Protein AF-A0AAV5BQ44-F1 (afdb_monomer_lite)

Sequence (411 aa):
MTARIFFSNYTYSFPVNPGRMFVRLYFHPSTYGDYVPANANFGVAASNLTLLENFNASRIALTKNVDFFFSEFSVNITSGRLEITFAPSTQQNGSYAFINGIEILPTPDLFTTPTPTIAISGNTNPFPVDPAWGFQTMYRLNDGGDDISPRYDADFYRSWRDDTPYVYGAGYGITFKKDNNVTIRYTPSVPKYIAPVDVYATARSMGPDARVNLKSNLTWNFLVDAGFYYPENSVAMLKAPHLEPNGMSVERKLKGAAPAVISGAVGGFVALIISCIAVFAIISHPRKSRQPPLILMRTILLGKGGIGNVFCGTIYTGIKAAIKRGNPVSQQGLQEFRTEIETLSLLRHHNLVSLIGYCKENNEMILVYDYMANGTLREHLYDTKKSPLPWRQRLDLHRCSTRAALSAHWC

Radius of gyration: 25.02 Å; chains: 1; bounding box: 66×70×53 Å

Structure (mmCIF, N/CA/C/O backbone):
data_AF-A0AAV5BQ44-F1
#
_entry.id   AF-A0AAV5BQ44-F1
#
loop_
_atom_site.group_PDB
_atom_site.id
_atom_site.type_symbol
_atom_site.label_atom_id
_atom_site.label_alt_id
_atom_site.label_comp_id
_atom_site.label_asym_id
_atom_site.label_entity_id
_atom_site.label_seq_id
_atom_site.pdbx_PDB_ins_code
_atom_site.Cartn_x
_atom_site.Cartn_y
_atom_site.Cartn_z
_atom_site.occupancy
_atom_site.B_iso_or_equiv
_atom_site.auth_seq_id
_atom_site.auth_comp_id
_atom_site.auth_asym_id
_atom_site.auth_atom_id
_atom_site.pdbx_PDB_model_num
ATOM 1 N N . MET A 1 1 ? -22.563 -7.628 1.682 1.00 73.56 1 MET A N 1
ATOM 2 C CA . MET A 1 1 ? -21.220 -7.474 2.288 1.00 73.56 1 MET A CA 1
ATOM 3 C C . MET A 1 1 ? -21.376 -7.035 3.732 1.00 73.56 1 MET A C 1
ATOM 5 O O . MET A 1 1 ? -22.331 -6.329 4.026 1.00 73.56 1 MET A O 1
ATOM 9 N N . THR A 1 2 ? -20.479 -7.454 4.621 1.00 93.50 2 THR A N 1
ATOM 10 C CA . THR A 1 2 ? -20.537 -7.152 6.061 1.00 93.50 2 THR A CA 1
ATOM 11 C C . THR A 1 2 ? -19.402 -6.215 6.464 1.00 93.50 2 THR A C 1
ATOM 13 O O . THR A 1 2 ? -18.300 -6.317 5.926 1.00 93.50 2 THR A O 1
ATOM 16 N N . ALA A 1 3 ? -19.652 -5.331 7.426 1.00 96.44 3 ALA A N 1
ATOM 17 C CA . ALA A 1 3 ? -18.644 -4.488 8.063 1.00 96.44 3 ALA A CA 1
ATOM 18 C C . ALA A 1 3 ? -18.895 -4.443 9.570 1.00 96.44 3 ALA A C 1
ATOM 20 O O . ALA A 1 3 ? -20.042 -4.542 10.011 1.00 96.44 3 ALA A O 1
ATOM 21 N N . ARG A 1 4 ? -17.834 -4.265 10.359 1.00 97.56 4 ARG A N 1
ATOM 22 C CA . ARG A 1 4 ? -17.962 -3.857 11.760 1.00 97.56 4 ARG A CA 1
ATOM 23 C C . ARG A 1 4 ? -17.734 -2.357 11.863 1.00 97.56 4 ARG A C 1
ATOM 25 O O . ARG A 1 4 ? -16.781 -1.856 11.276 1.00 97.56 4 ARG A O 1
ATOM 32 N N . ILE A 1 5 ? -18.601 -1.677 12.608 1.00 97.44 5 ILE A N 1
ATOM 33 C CA . ILE A 1 5 ? -18.589 -0.225 12.807 1.00 97.44 5 ILE A CA 1
ATOM 34 C C . ILE A 1 5 ? -18.254 0.081 14.269 1.00 97.44 5 ILE A C 1
ATOM 36 O O . ILE A 1 5 ? -18.711 -0.622 15.172 1.00 97.44 5 ILE A O 1
ATOM 40 N N . PHE A 1 6 ? -17.463 1.128 14.494 1.00 97.06 6 PHE A N 1
ATOM 41 C CA . PHE A 1 6 ? -17.027 1.585 15.810 1.00 97.06 6 PHE A CA 1
ATOM 42 C C . PHE A 1 6 ? -1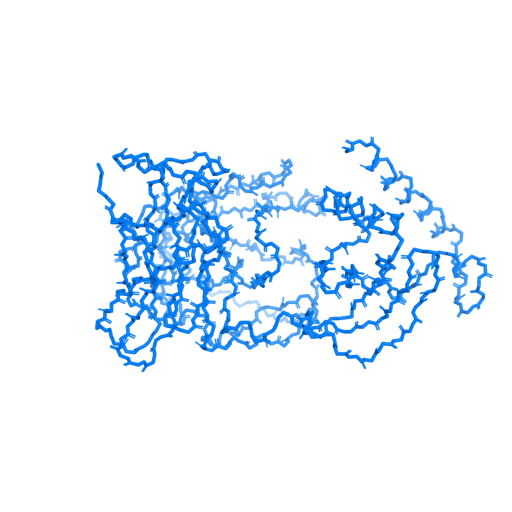7.301 3.082 15.970 1.00 97.06 6 PHE A C 1
ATOM 44 O O . PHE A 1 6 ? -16.870 3.888 15.145 1.00 97.06 6 PHE A O 1
ATOM 51 N N . PHE A 1 7 ? -17.979 3.448 17.058 1.00 95.69 7 PHE A N 1
ATOM 52 C CA . PHE A 1 7 ? -18.254 4.844 17.441 1.00 95.69 7 PHE A CA 1
ATOM 53 C C . PHE A 1 7 ? -17.295 5.366 18.516 1.00 95.69 7 PHE A C 1
ATOM 55 O O . PHE A 1 7 ? -17.282 6.550 18.834 1.00 95.69 7 PHE A O 1
ATOM 62 N N . SER A 1 8 ? -16.484 4.476 19.075 1.00 95.94 8 SER A N 1
ATOM 63 C CA . SER A 1 8 ? -15.436 4.762 20.045 1.00 95.94 8 SER A CA 1
ATOM 64 C C . SER A 1 8 ? -14.215 3.906 19.725 1.00 95.94 8 SER A C 1
ATOM 66 O O . SER A 1 8 ? -14.265 3.039 18.846 1.00 95.94 8 SER A O 1
ATOM 68 N N . ASN A 1 9 ? -13.106 4.161 20.418 1.00 96.81 9 ASN A N 1
ATOM 69 C CA . ASN A 1 9 ? -11.893 3.379 20.229 1.00 96.81 9 ASN A CA 1
ATOM 70 C C . ASN A 1 9 ? -12.167 1.897 20.492 1.00 96.81 9 ASN A C 1
ATOM 72 O O . ASN A 1 9 ? -12.693 1.530 21.544 1.00 96.81 9 ASN A O 1
ATOM 76 N N . TYR A 1 10 ? -11.772 1.053 19.546 1.00 98.06 10 TYR A N 1
ATOM 77 C CA . TYR A 1 10 ? -11.904 -0.390 19.664 1.00 98.06 10 TYR A CA 1
ATOM 78 C C . TYR A 1 10 ? -10.599 -1.072 19.289 1.00 98.06 10 TYR A C 1
ATOM 80 O O . TYR A 1 10 ? -10.029 -0.794 18.233 1.00 98.06 10 TYR A O 1
ATOM 88 N N . THR A 1 11 ? -10.155 -1.994 20.137 1.00 98.06 11 THR A N 1
ATOM 89 C CA . THR A 1 11 ? -8.903 -2.723 19.950 1.00 98.06 11 THR A CA 1
ATOM 90 C C . THR A 1 11 ? -9.187 -4.200 19.738 1.00 98.06 11 THR A C 1
ATOM 92 O O . THR A 1 11 ? -9.744 -4.875 20.603 1.00 98.06 11 THR A O 1
ATOM 95 N N . TYR A 1 12 ? -8.767 -4.718 18.588 1.00 98.06 12 TYR A N 1
ATOM 96 C CA . TYR A 1 12 ? -8.609 -6.151 18.396 1.00 98.06 12 TYR A CA 1
ATOM 97 C C . TYR A 1 12 ? -7.285 -6.608 18.991 1.00 98.06 12 TYR A C 1
ATOM 99 O O . TYR A 1 12 ? -6.278 -5.917 18.855 1.00 98.06 12 TYR A O 1
ATOM 107 N N . SER A 1 13 ? -7.271 -7.792 19.597 1.00 96.88 13 SER A N 1
ATOM 108 C CA . SER A 1 13 ? -6.060 -8.393 20.149 1.00 96.88 13 SER A CA 1
ATOM 109 C C . SER A 1 13 ? -5.916 -9.821 19.641 1.00 96.88 13 SER A C 1
ATOM 111 O O . SER A 1 13 ? -6.762 -10.669 19.924 1.00 96.88 13 SER A O 1
ATOM 113 N N . PHE A 1 14 ? -4.842 -10.078 18.900 1.00 97.00 14 PHE A N 1
ATOM 114 C CA . PHE A 1 14 ? -4.562 -11.366 18.275 1.00 97.00 14 PHE A CA 1
ATOM 115 C C . PHE A 1 14 ? -3.338 -12.014 18.931 1.00 97.00 14 PHE A C 1
ATOM 117 O O . PHE A 1 14 ? -2.288 -11.368 19.007 1.00 97.00 14 PHE A O 1
ATOM 124 N N . PRO A 1 15 ? -3.431 -13.270 19.404 1.00 96.56 15 PRO A N 1
ATOM 125 C CA . PRO A 1 15 ? -2.254 -14.013 19.834 1.00 96.56 15 PRO A CA 1
ATOM 126 C C . PRO A 1 15 ? -1.395 -14.343 18.608 1.00 96.56 15 PRO A C 1
ATOM 128 O O . PRO A 1 15 ? -1.887 -14.929 17.645 1.00 96.56 15 PRO A O 1
ATOM 131 N N . VAL A 1 16 ? -0.123 -13.947 18.629 1.00 95.19 16 VAL A N 1
ATOM 132 C CA . VAL A 1 16 ? 0.813 -14.143 17.511 1.00 95.19 16 VAL A CA 1
ATOM 133 C C . VAL A 1 16 ? 2.197 -14.479 18.045 1.00 95.19 16 VAL A C 1
ATOM 135 O O . VAL A 1 16 ? 2.582 -14.036 19.123 1.00 95.19 16 VAL A O 1
ATOM 138 N N . ASN A 1 17 ? 2.985 -15.225 17.278 1.00 94.31 17 ASN A N 1
ATOM 139 C CA . ASN A 1 17 ? 4.395 -15.384 17.618 1.00 94.31 17 ASN A CA 1
ATOM 140 C C . ASN A 1 17 ? 5.142 -14.065 17.358 1.00 94.31 17 ASN A C 1
ATOM 142 O O . ASN A 1 17 ? 4.820 -13.376 16.384 1.00 94.31 17 ASN A O 1
ATOM 146 N N . PRO A 1 18 ? 6.136 -13.708 18.193 1.00 93.50 18 PRO A N 1
ATOM 147 C CA . PRO A 1 18 ? 7.016 -12.588 17.901 1.00 93.50 18 PRO A CA 1
ATOM 148 C C . PRO A 1 18 ? 7.683 -12.740 16.531 1.00 93.50 18 PRO A C 1
ATOM 150 O O . PRO A 1 18 ? 8.074 -13.840 16.138 1.00 93.50 18 PRO A O 1
ATOM 153 N N . GLY A 1 19 ? 7.826 -11.628 15.819 1.00 91.75 19 GLY A N 1
ATOM 154 C CA . GLY A 1 19 ? 8.395 -11.588 14.480 1.00 91.75 19 GLY A CA 1
ATOM 155 C C . GLY A 1 19 ? 7.675 -10.613 13.558 1.00 91.75 19 GLY A C 1
ATOM 156 O O . GLY A 1 19 ? 6.741 -9.904 13.950 1.00 91.75 19 GLY A O 1
ATOM 157 N N . ARG A 1 20 ? 8.133 -10.586 12.306 1.00 90.62 20 ARG A N 1
ATOM 158 C CA . ARG A 1 20 ? 7.542 -9.762 11.259 1.00 90.62 20 ARG A CA 1
ATOM 159 C C . ARG A 1 20 ? 6.287 -10.430 10.701 1.00 90.62 20 ARG A C 1
ATOM 161 O O . ARG A 1 20 ? 6.189 -11.652 10.614 1.00 90.62 20 ARG A O 1
ATOM 168 N N . MET A 1 21 ? 5.301 -9.615 10.354 1.00 92.75 21 MET A N 1
ATOM 169 C CA . MET A 1 21 ? 4.052 -10.082 9.763 1.00 92.75 21 MET A CA 1
ATOM 170 C C . MET A 1 21 ? 3.465 -9.047 8.818 1.00 92.75 21 MET A C 1
ATOM 172 O O . MET A 1 21 ? 3.666 -7.842 8.995 1.00 92.75 21 MET A O 1
ATOM 176 N N . PHE A 1 22 ? 2.721 -9.524 7.826 1.00 94.12 22 PHE A N 1
ATOM 177 C CA . PHE A 1 22 ? 1.798 -8.698 7.072 1.00 94.12 22 PHE A CA 1
ATOM 178 C C . PHE A 1 22 ? 0.483 -8.537 7.830 1.00 94.12 22 PHE A C 1
ATOM 180 O O . PHE A 1 22 ? -0.075 -9.498 8.356 1.00 94.12 22 PHE A O 1
ATOM 187 N N . VAL A 1 23 ? -0.016 -7.307 7.844 1.00 96.75 23 VAL A N 1
ATOM 188 C CA . VAL A 1 23 ? -1.343 -6.919 8.310 1.00 96.75 23 VAL A CA 1
ATOM 189 C C . VAL A 1 23 ? -2.059 -6.286 7.128 1.00 96.75 23 VAL A C 1
ATOM 191 O O . VAL A 1 23 ? -1.623 -5.250 6.625 1.00 96.75 23 VAL A O 1
ATOM 194 N N . ARG A 1 24 ? -3.150 -6.904 6.670 1.00 97.44 24 ARG A N 1
ATOM 195 C CA . ARG A 1 24 ? -3.999 -6.359 5.604 1.00 97.44 24 ARG A CA 1
ATOM 196 C C . ARG A 1 24 ? -5.338 -5.934 6.172 1.00 97.44 24 ARG A C 1
ATOM 198 O O . ARG A 1 24 ? -6.022 -6.715 6.834 1.00 97.44 24 ARG A O 1
ATOM 205 N N . LEU A 1 25 ? -5.704 -4.690 5.899 1.00 97.88 25 LEU A N 1
ATOM 206 C CA . LEU A 1 25 ? -6.969 -4.097 6.315 1.00 97.88 25 LEU A CA 1
ATOM 207 C C . LEU A 1 25 ? -7.852 -3.920 5.082 1.00 97.88 25 LEU A C 1
ATOM 209 O O . LEU A 1 25 ? -7.469 -3.193 4.168 1.00 97.88 25 LEU A O 1
ATOM 213 N N . TYR A 1 26 ? -9.004 -4.591 5.051 1.00 97.19 26 TYR A N 1
ATOM 214 C CA . TYR A 1 26 ? -9.926 -4.593 3.913 1.00 97.19 26 TYR A CA 1
ATOM 215 C C . TYR A 1 26 ? -11.037 -3.568 4.114 1.00 97.19 26 TYR A C 1
ATOM 217 O O . TYR A 1 26 ? -11.735 -3.590 5.134 1.00 97.19 26 TYR A O 1
ATOM 225 N N . PHE A 1 27 ? -11.238 -2.723 3.104 1.00 97.25 27 PHE A N 1
ATOM 226 C CA . PHE A 1 27 ? -12.224 -1.652 3.107 1.00 97.25 27 PHE A CA 1
ATOM 227 C C . PHE A 1 27 ? -13.090 -1.711 1.848 1.00 97.25 27 PHE A C 1
ATOM 229 O O . PHE A 1 27 ? -12.594 -1.656 0.725 1.00 97.25 27 PHE A O 1
ATOM 236 N N . HIS A 1 28 ? -14.399 -1.757 2.052 1.00 97.06 28 HIS A N 1
ATOM 237 C CA . HIS A 1 28 ? -15.419 -1.550 1.033 1.00 97.06 28 HIS A CA 1
ATOM 238 C C . HIS A 1 28 ? -16.271 -0.353 1.487 1.00 97.06 28 HIS A C 1
ATOM 240 O O . HIS A 1 28 ? -17.162 -0.517 2.324 1.00 97.06 28 HIS A O 1
ATOM 246 N N . PRO A 1 29 ? -15.954 0.881 1.067 1.00 94.94 29 PRO A N 1
ATOM 247 C CA . PRO A 1 29 ? -16.689 2.070 1.485 1.00 94.94 29 PRO A CA 1
ATOM 248 C C . PRO A 1 29 ? -18.060 2.138 0.803 1.00 94.94 29 PRO A C 1
ATOM 250 O O . PRO A 1 29 ? -18.230 2.756 -0.239 1.00 94.94 29 PRO A O 1
ATOM 253 N N . SER A 1 30 ? -19.053 1.522 1.433 1.00 95.00 30 SER A N 1
ATOM 254 C CA . SER A 1 30 ? -20.460 1.576 1.039 1.00 95.00 30 SER A CA 1
ATOM 255 C C . SER A 1 30 ? -21.289 2.145 2.183 1.00 95.00 30 SER A C 1
ATOM 257 O O . SER A 1 30 ? -20.820 2.243 3.318 1.00 95.00 30 SER A O 1
ATOM 259 N N . THR A 1 31 ? -22.537 2.499 1.896 1.00 95.25 31 THR A N 1
ATOM 260 C CA . THR A 1 31 ? -23.524 2.759 2.941 1.00 95.25 31 THR A CA 1
ATOM 261 C C . THR A 1 31 ? -23.819 1.460 3.690 1.00 95.25 31 THR A C 1
ATOM 263 O O . THR A 1 31 ? -24.131 0.438 3.072 1.00 95.25 31 THR A O 1
ATOM 266 N N . TYR A 1 32 ? -23.700 1.499 5.015 1.00 94.31 32 TYR A N 1
ATOM 267 C CA . TYR A 1 32 ? -24.015 0.385 5.909 1.00 94.31 32 TYR A CA 1
ATOM 268 C C . TYR A 1 32 ? -25.163 0.808 6.827 1.00 94.31 32 TYR A C 1
ATOM 270 O O . TYR A 1 32 ? -24.928 1.493 7.815 1.00 94.31 32 TYR A O 1
ATOM 278 N N . GLY A 1 33 ? -26.407 0.444 6.502 1.00 91.75 33 GLY A N 1
ATOM 279 C CA . GLY A 1 33 ? -27.579 0.975 7.215 1.00 91.75 33 GLY A CA 1
ATOM 280 C C . GLY A 1 33 ? -27.673 2.495 7.046 1.00 91.75 33 GLY A 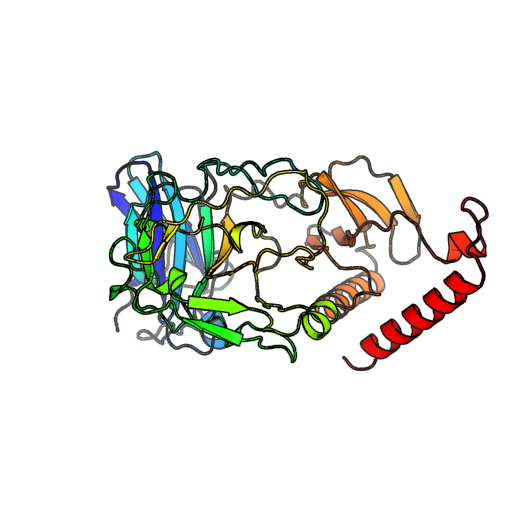C 1
ATOM 281 O O . GLY A 1 33 ? -27.657 2.977 5.918 1.00 91.75 33 GLY A O 1
ATOM 282 N N . ASP A 1 34 ? -27.687 3.238 8.152 1.00 92.31 34 ASP A N 1
ATOM 283 C CA . ASP A 1 34 ? -27.734 4.711 8.150 1.00 92.31 34 ASP A CA 1
ATOM 284 C C . ASP A 1 34 ? -26.340 5.372 8.085 1.00 92.31 34 ASP A C 1
ATOM 286 O O . ASP A 1 34 ? -26.209 6.597 8.115 1.00 92.31 34 ASP A O 1
ATOM 290 N N . TYR A 1 35 ? -25.268 4.575 8.005 1.00 93.81 35 TYR A N 1
ATOM 291 C CA . TYR A 1 35 ? -23.891 5.067 8.067 1.00 93.81 35 TYR A CA 1
ATOM 292 C C . TYR A 1 35 ? -23.315 5.297 6.667 1.00 93.81 35 TYR A C 1
ATOM 294 O O . TYR A 1 35 ? -22.973 4.354 5.946 1.00 93.81 35 TYR A O 1
ATOM 302 N N . VAL A 1 36 ? -23.207 6.575 6.296 1.00 94.00 36 VAL A N 1
ATOM 303 C CA . VAL A 1 36 ? -22.674 7.037 5.006 1.00 94.00 36 VAL A CA 1
ATOM 304 C C . VAL A 1 36 ? -21.138 7.067 5.043 1.00 94.00 36 VAL A C 1
ATOM 306 O O . VAL A 1 36 ? -20.566 7.688 5.944 1.00 94.00 36 VAL A O 1
ATOM 309 N N . PRO A 1 37 ? -20.440 6.498 4.041 1.00 92.88 37 PRO A N 1
ATOM 310 C CA . PRO A 1 37 ? -18.986 6.311 4.084 1.00 92.88 37 PRO A CA 1
ATOM 311 C C . PRO A 1 37 ? -18.178 7.620 4.083 1.00 92.88 37 PRO A C 1
ATOM 313 O O . PRO A 1 37 ? -17.027 7.632 4.514 1.00 92.88 37 PRO A O 1
ATOM 316 N N . ALA A 1 38 ? -18.774 8.737 3.655 1.00 90.88 38 ALA A N 1
ATOM 317 C CA . ALA A 1 38 ? -18.174 10.067 3.760 1.00 90.88 38 ALA A CA 1
ATOM 318 C C . ALA A 1 38 ? -17.879 10.492 5.213 1.00 90.88 38 ALA A C 1
ATOM 320 O O . ALA A 1 38 ? -16.923 11.232 5.426 1.00 90.88 38 ALA A O 1
ATOM 321 N N . ASN A 1 39 ? -18.627 9.981 6.197 1.00 93.75 39 ASN A N 1
ATOM 322 C CA . ASN A 1 39 ? -18.443 10.305 7.618 1.00 93.75 39 ASN A CA 1
ATOM 323 C C . ASN A 1 39 ? -17.477 9.336 8.328 1.00 93.75 39 ASN A C 1
ATOM 325 O O . ASN A 1 39 ? -17.252 9.437 9.534 1.00 93.75 39 ASN A O 1
ATOM 329 N N . ALA A 1 40 ? -16.902 8.376 7.602 1.00 95.56 40 ALA A N 1
ATOM 330 C CA . ALA A 1 40 ? -15.996 7.383 8.159 1.00 95.56 40 ALA A CA 1
ATOM 331 C C . ALA A 1 40 ? -14.550 7.906 8.243 1.00 95.56 40 ALA A C 1
ATOM 333 O O . ALA A 1 40 ? -13.665 7.400 7.547 1.00 95.56 40 ALA A O 1
ATOM 334 N N . ASN A 1 41 ? -14.303 8.923 9.077 1.00 94.81 41 ASN A N 1
ATOM 335 C CA . ASN A 1 41 ? -12.956 9.431 9.348 1.00 94.81 41 ASN A CA 1
ATOM 336 C C . ASN A 1 41 ? -12.376 8.785 10.613 1.00 94.81 41 ASN A C 1
ATOM 338 O O . ASN A 1 41 ? -12.929 8.917 11.707 1.00 94.81 41 ASN A O 1
ATOM 342 N N . PHE A 1 42 ? -11.236 8.106 10.498 1.00 95.75 42 PHE A N 1
ATOM 343 C CA . PHE A 1 42 ? -10.631 7.405 11.633 1.00 95.75 42 PHE A CA 1
ATOM 344 C C . PHE A 1 42 ? -9.127 7.185 11.475 1.00 95.75 42 PHE A C 1
ATOM 346 O O . PHE A 1 42 ? -8.564 7.320 10.393 1.00 95.75 42 PHE A O 1
ATOM 353 N N . GLY A 1 43 ? -8.458 6.872 12.579 1.00 94.69 43 GLY A N 1
ATOM 354 C CA . GLY A 1 43 ? -7.096 6.353 12.596 1.00 94.69 43 GLY A CA 1
ATOM 355 C C . GLY A 1 43 ? -7.071 4.852 12.867 1.00 94.69 43 GLY A C 1
ATOM 356 O O . GLY A 1 43 ? -8.006 4.297 13.450 1.00 94.69 43 GLY A O 1
ATOM 357 N N . VAL A 1 44 ? -5.978 4.205 12.466 1.00 96.69 44 VAL A N 1
ATOM 358 C CA . VAL A 1 44 ? -5.672 2.817 12.818 1.00 96.69 44 VAL A CA 1
ATOM 359 C C . VAL A 1 44 ? -4.242 2.740 13.324 1.00 96.69 44 VAL A C 1
ATOM 361 O O . VAL A 1 44 ? -3.322 3.225 12.667 1.00 96.69 44 VAL A O 1
ATOM 364 N N . ALA A 1 45 ? -4.050 2.111 14.475 1.00 95.25 45 ALA A N 1
ATOM 365 C CA . ALA A 1 45 ? -2.737 1.833 15.036 1.00 95.25 45 ALA A CA 1
ATOM 366 C C . ALA A 1 45 ? -2.550 0.327 15.227 1.00 95.25 45 ALA A C 1
ATOM 368 O O . ALA A 1 45 ? -3.489 -0.361 15.619 1.00 95.25 45 ALA A O 1
ATOM 369 N N . ALA A 1 46 ? -1.342 -0.168 14.971 1.00 93.88 46 ALA A N 1
ATOM 370 C CA . ALA A 1 46 ? -0.916 -1.519 15.308 1.00 93.88 46 ALA A CA 1
ATOM 371 C C . ALA A 1 46 ? 0.187 -1.439 16.366 1.00 93.88 46 ALA A C 1
ATOM 373 O O . ALA A 1 46 ? 1.288 -0.958 16.093 1.00 93.88 46 ALA A O 1
ATOM 374 N N . SER A 1 47 ? -0.126 -1.884 17.580 1.00 86.12 47 SER A N 1
ATOM 375 C CA . SER A 1 47 ? 0.717 -1.746 18.766 1.00 86.12 47 SER A CA 1
ATOM 376 C C . SER A 1 47 ? 1.139 -0.283 18.991 1.00 86.12 47 SER A C 1
ATOM 378 O O . SER A 1 47 ? 0.352 0.527 19.469 1.00 86.12 47 SER A O 1
ATOM 380 N N . ASN A 1 48 ? 2.367 0.077 18.628 1.00 84.88 48 ASN A N 1
ATOM 381 C CA . ASN A 1 48 ? 2.970 1.402 18.799 1.00 84.88 48 ASN A CA 1
ATOM 382 C C . ASN A 1 48 ? 3.148 2.168 17.473 1.00 84.88 48 ASN A C 1
ATOM 384 O O . ASN A 1 48 ? 3.662 3.288 17.475 1.00 84.88 48 ASN A O 1
ATOM 388 N N . LEU A 1 49 ? 2.722 1.588 16.349 1.00 89.75 49 LEU A N 1
ATOM 389 C CA . LEU A 1 49 ? 2.802 2.191 15.024 1.00 89.75 49 LEU A CA 1
ATOM 390 C C . LEU A 1 49 ? 1.433 2.717 14.595 1.00 89.75 49 LEU A C 1
ATOM 392 O O . LEU A 1 49 ? 0.458 1.969 14.533 1.00 89.75 49 LEU A O 1
ATOM 396 N N . THR A 1 50 ? 1.365 3.997 14.237 1.00 90.56 50 THR A N 1
ATOM 397 C CA . THR A 1 50 ? 0.192 4.561 13.559 1.00 90.56 50 THR A CA 1
ATOM 398 C C . THR A 1 50 ? 0.227 4.132 12.095 1.00 90.56 50 THR A C 1
ATOM 400 O O . THR A 1 50 ? 1.084 4.589 11.345 1.00 90.56 50 THR A O 1
ATOM 403 N N . LEU A 1 51 ? -0.689 3.252 11.693 1.00 90.75 51 LEU A N 1
ATOM 404 C CA . LEU A 1 51 ? -0.788 2.754 10.318 1.00 90.75 51 LEU A CA 1
ATOM 405 C C . LEU A 1 51 ? -1.565 3.718 9.420 1.00 90.75 51 LEU A C 1
ATOM 407 O O . LEU A 1 51 ? -1.185 3.952 8.280 1.00 90.75 51 LEU A O 1
ATOM 411 N N . LEU A 1 52 ? -2.663 4.266 9.943 1.00 89.69 52 LEU A N 1
ATOM 412 C CA . LEU A 1 52 ? -3.555 5.185 9.243 1.00 89.69 52 LEU A CA 1
ATOM 413 C C . LEU A 1 52 ? -3.911 6.346 10.176 1.00 89.69 52 LEU A C 1
ATOM 415 O O . LEU A 1 52 ? -4.186 6.135 11.357 1.00 89.69 52 LEU A O 1
ATOM 419 N N . GLU A 1 53 ? -3.947 7.568 9.653 1.00 86.38 53 GLU A N 1
ATOM 420 C CA . GLU A 1 53 ? -4.289 8.777 10.411 1.00 86.38 53 GLU A CA 1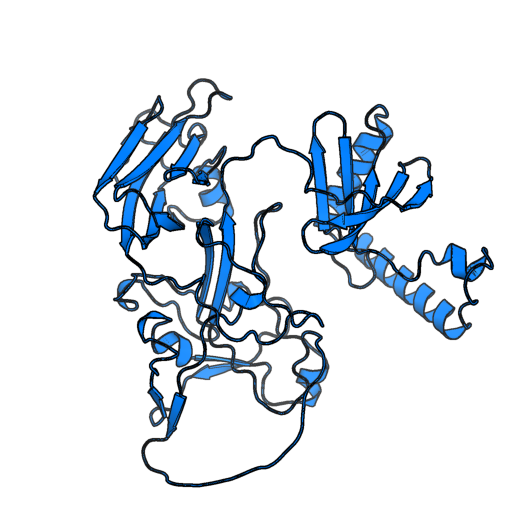
ATOM 421 C C . GLU A 1 53 ? -5.239 9.651 9.593 1.00 86.38 53 GLU A C 1
ATOM 423 O O . GLU A 1 53 ? -4.968 9.930 8.427 1.00 86.38 53 GLU A O 1
ATOM 428 N N . ASN A 1 54 ? -6.348 10.084 10.205 1.00 84.50 54 ASN A N 1
ATOM 429 C CA . ASN A 1 54 ? -7.407 10.851 9.535 1.00 84.50 54 ASN A CA 1
ATOM 430 C C . ASN A 1 54 ? -7.825 10.236 8.180 1.00 84.50 54 ASN A C 1
ATOM 432 O O . ASN A 1 54 ? -8.022 10.927 7.178 1.00 84.50 54 ASN A O 1
ATOM 436 N N . PHE A 1 55 ? -7.900 8.909 8.155 1.00 89.88 55 PHE A N 1
ATOM 437 C CA . PHE A 1 55 ? -8.173 8.110 6.977 1.00 89.88 55 PHE A CA 1
ATOM 438 C C . PHE A 1 55 ? -9.667 8.105 6.672 1.00 89.88 55 PHE A C 1
ATOM 440 O O . PHE A 1 55 ? -10.491 7.989 7.576 1.00 89.88 55 PHE A O 1
ATOM 447 N N . ASN A 1 56 ? -9.995 8.193 5.383 1.00 90.94 56 ASN A N 1
ATOM 448 C CA . ASN A 1 56 ? -11.344 8.011 4.872 1.00 90.94 56 ASN A CA 1
ATOM 449 C C . ASN A 1 56 ? -11.286 7.111 3.633 1.00 90.94 56 ASN A C 1
ATOM 451 O O . ASN A 1 56 ? -10.764 7.502 2.583 1.00 90.94 56 ASN A O 1
ATOM 455 N N . ALA A 1 57 ? -11.835 5.903 3.765 1.00 92.00 57 ALA A N 1
ATOM 456 C CA . ALA A 1 57 ? -11.795 4.892 2.715 1.00 92.00 57 ALA A CA 1
ATOM 457 C C . ALA A 1 57 ? -12.518 5.330 1.431 1.00 92.00 57 ALA A C 1
ATOM 459 O O . ALA A 1 57 ? -12.036 5.025 0.343 1.00 92.00 57 ALA A O 1
ATOM 460 N N . SER A 1 58 ? -13.631 6.073 1.530 1.00 90.06 58 SER A N 1
ATOM 461 C CA . SER A 1 58 ? -14.400 6.508 0.352 1.00 90.06 58 SER A CA 1
ATOM 462 C C . SER A 1 58 ? -13.586 7.405 -0.575 1.00 90.06 58 SER A C 1
ATOM 464 O O . SER A 1 58 ? -13.600 7.221 -1.788 1.00 90.06 58 SER A O 1
ATOM 466 N N . ARG A 1 59 ? -12.791 8.320 -0.009 1.00 88.06 59 ARG A N 1
ATOM 467 C CA . ARG A 1 59 ? -11.941 9.227 -0.791 1.00 88.06 59 ARG A CA 1
ATOM 468 C C . ARG A 1 59 ? -10.856 8.467 -1.546 1.00 88.06 59 ARG A C 1
ATOM 470 O O . ARG A 1 59 ? -10.567 8.793 -2.689 1.00 88.06 59 ARG A O 1
ATOM 477 N N . ILE A 1 60 ? -10.279 7.445 -0.921 1.00 82.94 60 ILE A N 1
ATOM 478 C CA . ILE A 1 60 ? -9.234 6.618 -1.534 1.00 82.94 60 ILE A CA 1
ATOM 479 C C . ILE A 1 60 ? -9.817 5.722 -2.628 1.00 82.94 60 ILE A C 1
ATOM 481 O O . ILE A 1 60 ? -9.225 5.630 -3.700 1.00 82.94 60 ILE A O 1
ATOM 485 N N . ALA A 1 61 ? -10.974 5.105 -2.381 1.00 82.25 61 ALA A N 1
ATOM 486 C CA . ALA A 1 61 ? -11.705 4.319 -3.373 1.00 82.25 61 ALA A CA 1
ATOM 487 C C . ALA A 1 61 ? -12.045 5.153 -4.620 1.00 82.25 61 ALA A C 1
ATOM 489 O O . ALA A 1 61 ? -11.765 4.717 -5.734 1.00 82.25 61 ALA A O 1
ATOM 490 N N . LEU A 1 62 ? -12.527 6.389 -4.431 1.00 80.62 62 LEU A N 1
ATOM 491 C CA . LEU A 1 62 ? -12.786 7.340 -5.518 1.00 80.62 62 LEU A CA 1
ATOM 492 C C . LEU A 1 62 ? -11.512 7.686 -6.301 1.00 80.62 62 LEU A C 1
ATOM 494 O O . LEU A 1 62 ? -11.511 7.598 -7.524 1.00 80.62 62 LEU A O 1
ATOM 498 N N . THR A 1 63 ? -10.411 8.021 -5.619 1.00 75.94 63 THR A N 1
ATOM 499 C CA . THR A 1 63 ? -9.134 8.340 -6.286 1.00 75.94 63 THR A CA 1
ATOM 500 C C . THR A 1 63 ? -8.566 7.151 -7.062 1.00 75.94 63 THR A C 1
ATOM 502 O O . THR A 1 63 ? -7.952 7.332 -8.110 1.00 75.94 63 THR A O 1
ATOM 505 N N . LYS A 1 64 ? -8.750 5.928 -6.555 1.00 75.38 64 LYS A N 1
ATOM 506 C CA . LYS A 1 64 ? -8.296 4.693 -7.209 1.00 75.38 64 LYS A CA 1
ATOM 507 C C . LYS A 1 64 ? -9.279 4.165 -8.259 1.00 75.38 64 LYS A C 1
ATOM 509 O O . LYS A 1 64 ? -8.905 3.256 -8.992 1.00 75.38 64 LYS A O 1
ATOM 514 N N . ASN A 1 65 ? -10.494 4.713 -8.325 1.00 81.88 65 ASN A N 1
ATOM 515 C CA . ASN A 1 65 ? -11.603 4.222 -9.140 1.00 81.88 65 ASN A CA 1
ATOM 516 C C . ASN A 1 65 ? -11.911 2.725 -8.901 1.00 81.88 65 ASN A C 1
ATOM 518 O O . ASN A 1 65 ? -11.935 1.926 -9.835 1.00 81.88 65 ASN A O 1
ATOM 522 N N . VAL A 1 66 ? -12.090 2.336 -7.631 1.00 83.12 66 VAL A N 1
ATOM 523 C CA . VAL A 1 66 ? -12.400 0.954 -7.210 1.00 83.12 66 VAL A CA 1
ATOM 524 C C . VAL A 1 66 ? -13.483 0.923 -6.132 1.00 83.12 66 VAL A C 1
ATOM 526 O O . VAL A 1 66 ? -13.542 1.824 -5.301 1.00 83.12 66 VAL A O 1
ATOM 529 N N . ASP A 1 67 ? -14.277 -0.150 -6.078 1.00 89.25 67 ASP A N 1
ATOM 530 C CA . ASP A 1 67 ? -15.341 -0.319 -5.068 1.00 89.25 67 ASP A CA 1
ATOM 531 C C . ASP A 1 67 ? -14.820 -0.828 -3.713 1.00 89.25 67 ASP A C 1
ATOM 533 O O . ASP A 1 67 ? -15.417 -0.602 -2.661 1.00 89.25 67 ASP A O 1
ATOM 537 N N . PHE A 1 68 ? -13.689 -1.534 -3.719 1.00 91.44 68 PHE A N 1
ATOM 538 C CA . PHE A 1 68 ? -13.000 -2.004 -2.521 1.00 91.44 68 PHE A CA 1
ATOM 539 C C . PHE A 1 68 ? -11.496 -2.040 -2.739 1.00 91.44 68 PHE A C 1
ATOM 541 O O . PHE A 1 68 ? -10.998 -2.145 -3.860 1.00 91.44 68 PHE A O 1
ATOM 548 N N . PHE A 1 69 ? -10.762 -1.993 -1.637 1.00 90.75 69 PHE A N 1
ATOM 549 C CA . PHE A 1 69 ? -9.320 -2.168 -1.627 1.00 90.75 69 PHE A CA 1
ATOM 550 C C . PHE A 1 69 ? -8.870 -2.706 -0.270 1.00 90.75 69 PHE A C 1
ATOM 552 O O . PHE A 1 69 ? -9.639 -2.766 0.692 1.00 90.75 69 PHE A O 1
ATOM 559 N N . PHE A 1 70 ? -7.599 -3.076 -0.186 1.00 93.75 70 PHE A N 1
ATOM 560 C CA . PHE A 1 70 ? -6.944 -3.315 1.088 1.00 93.75 70 PHE A CA 1
ATOM 561 C C . PHE A 1 70 ? -5.673 -2.480 1.194 1.00 93.75 70 PHE A C 1
ATOM 563 O O . PHE A 1 70 ? -5.046 -2.140 0.189 1.00 93.75 70 PHE A O 1
ATOM 570 N N . SER A 1 71 ? -5.301 -2.154 2.426 1.00 92.50 71 SER A N 1
ATOM 571 C CA . SER A 1 71 ? -3.992 -1.594 2.755 1.00 92.50 71 SER A CA 1
ATOM 572 C C . SER A 1 71 ? -3.152 -2.686 3.403 1.00 92.50 71 SER A C 1
ATOM 574 O O . SER A 1 71 ? -3.607 -3.316 4.355 1.00 92.50 71 SER A O 1
ATOM 576 N N . GLU A 1 72 ? -1.951 -2.924 2.878 1.00 94.00 72 GLU A N 1
ATOM 577 C CA . GLU A 1 72 ? -1.017 -3.929 3.386 1.00 94.00 72 GLU A CA 1
ATOM 578 C C . GLU A 1 72 ? 0.138 -3.254 4.119 1.00 94.00 72 GLU A C 1
ATOM 580 O O . GLU A 1 72 ? 0.807 -2.373 3.576 1.00 94.00 72 GLU A O 1
ATOM 585 N N . PHE A 1 73 ? 0.389 -3.717 5.338 1.00 93.38 73 PHE A N 1
ATOM 586 C CA . PHE A 1 73 ? 1.462 -3.242 6.193 1.00 93.38 73 PHE A CA 1
ATOM 587 C C . PHE A 1 73 ? 2.353 -4.406 6.606 1.00 93.38 73 PHE A C 1
ATOM 589 O O . PHE A 1 73 ? 1.849 -5.468 6.944 1.00 93.38 73 PHE A O 1
ATOM 596 N N . SER A 1 74 ? 3.665 -4.215 6.638 1.00 91.81 74 SER A N 1
ATOM 597 C CA . SER A 1 74 ? 4.589 -5.078 7.357 1.00 91.81 74 SER A CA 1
ATOM 598 C C . SER A 1 74 ? 4.909 -4.457 8.706 1.00 91.81 74 SER A C 1
ATOM 600 O O . SER A 1 74 ? 5.424 -3.343 8.762 1.00 91.81 74 SER A O 1
ATOM 602 N N . VAL A 1 75 ? 4.626 -5.175 9.787 1.00 92.75 75 VAL A N 1
ATOM 603 C CA . VAL A 1 75 ? 4.904 -4.741 11.161 1.00 92.75 75 VAL A CA 1
ATOM 604 C C . VAL A 1 75 ? 5.732 -5.797 11.877 1.00 92.75 75 VAL A C 1
ATOM 606 O O . VAL A 1 75 ? 5.633 -6.985 11.570 1.00 92.75 75 VAL A O 1
ATOM 609 N N . ASN A 1 76 ? 6.562 -5.365 12.819 1.00 91.56 76 ASN A N 1
ATOM 610 C CA . ASN A 1 76 ? 7.364 -6.252 13.651 1.00 91.56 76 ASN A CA 1
ATOM 611 C C . ASN A 1 76 ? 6.797 -6.283 15.075 1.00 91.56 76 ASN A C 1
ATOM 613 O O . ASN A 1 76 ? 6.648 -5.232 15.696 1.00 91.56 76 ASN A O 1
ATOM 617 N N . ILE A 1 77 ? 6.470 -7.474 15.581 1.00 92.62 77 ILE A N 1
ATOM 618 C CA . ILE A 1 77 ? 5.804 -7.664 16.877 1.00 92.62 77 ILE A CA 1
ATOM 619 C C . ILE A 1 77 ? 6.742 -8.358 17.859 1.00 92.62 77 ILE A C 1
ATOM 621 O O . ILE A 1 77 ? 7.295 -9.413 17.564 1.00 92.62 77 ILE A O 1
ATOM 625 N N . THR A 1 78 ? 6.890 -7.786 19.054 1.00 89.81 78 THR A N 1
ATOM 626 C CA . THR A 1 78 ? 7.790 -8.295 20.106 1.00 89.81 78 THR A CA 1
ATOM 627 C C . THR A 1 78 ? 7.053 -8.878 21.314 1.00 89.81 78 THR A C 1
ATOM 629 O O . THR A 1 78 ? 7.603 -9.717 22.017 1.00 89.81 78 THR A O 1
ATOM 632 N N . SER A 1 79 ? 5.804 -8.471 21.553 1.00 86.56 79 SER A N 1
ATOM 633 C CA . SER A 1 79 ? 5.033 -8.757 22.774 1.00 86.56 79 SER A CA 1
ATOM 634 C C . SER A 1 79 ? 4.257 -10.083 22.762 1.00 86.56 79 SER A C 1
ATOM 636 O O . SER A 1 79 ? 3.566 -10.391 23.730 1.00 86.56 79 SER A O 1
ATOM 638 N N . GLY A 1 80 ? 4.303 -10.851 21.667 1.00 90.94 80 GLY A N 1
ATOM 639 C CA . GLY A 1 80 ? 3.495 -12.070 21.493 1.00 90.94 80 GLY A CA 1
ATOM 640 C C . GLY A 1 80 ? 1.990 -11.816 21.280 1.00 90.94 80 GLY A C 1
ATOM 641 O O . GLY A 1 80 ? 1.187 -12.749 21.224 1.00 90.94 80 GLY A O 1
ATOM 642 N N . ARG A 1 81 ? 1.578 -10.547 21.168 1.00 94.44 81 ARG A N 1
ATOM 643 C CA . ARG A 1 81 ? 0.214 -10.148 20.804 1.00 94.44 81 ARG A CA 1
ATOM 644 C C . ARG A 1 81 ? 0.252 -8.966 19.849 1.00 94.44 81 ARG A C 1
ATOM 646 O O . ARG A 1 81 ? 0.940 -7.982 20.107 1.00 94.44 81 ARG A O 1
ATOM 653 N N . LEU A 1 82 ? -0.525 -9.054 18.776 1.00 95.81 82 LEU A N 1
ATOM 654 C CA . LEU A 1 82 ? -0.772 -7.940 17.871 1.00 95.81 82 LEU A CA 1
ATOM 655 C C . LEU A 1 82 ? -2.059 -7.241 18.301 1.00 95.81 82 LEU A C 1
ATOM 657 O O . LEU A 1 82 ? -3.130 -7.850 18.315 1.00 95.81 82 LEU A O 1
ATOM 661 N N . GLU A 1 83 ? -1.950 -5.959 18.632 1.00 96.31 83 GLU A N 1
ATOM 662 C CA . GLU A 1 83 ? -3.088 -5.121 19.002 1.00 96.31 83 GLU A CA 1
ATOM 663 C C . GLU A 1 83 ? -3.376 -4.130 17.884 1.00 96.31 83 GLU A C 1
ATOM 665 O O . GLU A 1 83 ? -2.504 -3.344 17.528 1.00 96.31 83 GLU A O 1
ATOM 670 N N . ILE A 1 84 ? -4.585 -4.160 17.324 1.00 97.75 84 ILE A N 1
ATOM 671 C CA . ILE A 1 84 ? -5.006 -3.241 16.263 1.00 97.75 84 ILE A CA 1
ATOM 672 C C . ILE A 1 84 ? -6.134 -2.373 16.799 1.00 97.75 84 ILE A C 1
ATOM 674 O O . ILE A 1 84 ? -7.234 -2.867 17.048 1.00 97.75 84 ILE A O 1
ATOM 678 N N . THR A 1 85 ? -5.861 -1.082 16.961 1.00 97.88 85 THR A N 1
ATOM 679 C CA . THR A 1 85 ? -6.803 -0.101 17.503 1.00 97.88 85 THR A CA 1
ATOM 680 C C . THR A 1 85 ? -7.371 0.761 16.387 1.00 97.88 85 THR A C 1
ATOM 682 O O . THR A 1 85 ? -6.624 1.446 15.691 1.00 97.88 85 THR A O 1
ATOM 685 N N . PHE A 1 86 ? -8.695 0.760 16.251 1.00 98.06 86 PHE A N 1
ATOM 686 C CA . PHE A 1 86 ? -9.454 1.668 15.396 1.00 98.06 86 PHE A CA 1
ATOM 687 C C . PHE A 1 86 ? -9.965 2.827 16.246 1.00 98.06 86 PHE A C 1
ATOM 689 O O . PHE A 1 86 ? -10.618 2.598 17.263 1.00 98.06 86 PHE A O 1
ATOM 696 N N . ALA A 1 87 ? -9.669 4.058 15.834 1.00 96.38 87 ALA A N 1
ATOM 697 C CA . ALA A 1 87 ? -9.999 5.265 16.584 1.00 96.38 87 ALA A CA 1
ATOM 698 C C . ALA A 1 87 ? -10.754 6.262 15.691 1.00 96.38 87 ALA A C 1
ATOM 700 O O . ALA A 1 87 ? -10.126 6.907 14.845 1.00 96.38 87 ALA A O 1
ATOM 701 N N . PRO A 1 88 ? -12.087 6.391 15.833 1.00 96.81 88 PRO A N 1
ATOM 702 C CA . PRO A 1 88 ? -12.858 7.419 15.139 1.00 96.81 88 PRO A CA 1
ATOM 703 C C . PRO A 1 88 ? -12.299 8.824 15.390 1.00 96.81 88 PRO A C 1
ATOM 705 O O . PRO A 1 88 ? -11.823 9.135 16.482 1.00 96.81 88 PRO A O 1
ATOM 708 N N . SER A 1 89 ? -12.344 9.680 14.371 1.00 93.88 89 SER A N 1
ATOM 709 C CA . SER A 1 89 ? -11.858 11.055 14.475 1.00 93.88 89 SER A CA 1
ATOM 710 C C . SER A 1 89 ? -12.702 11.868 15.454 1.00 93.88 89 SER A C 1
ATOM 712 O O . SER A 1 89 ? -13.926 11.874 15.381 1.00 93.88 89 SER A O 1
ATOM 714 N N . THR A 1 90 ? -12.042 12.630 16.322 1.00 90.38 90 THR A N 1
ATOM 715 C CA . THR A 1 90 ? -12.697 13.598 17.215 1.00 90.38 90 THR A CA 1
ATOM 716 C C . THR A 1 90 ? -12.891 14.969 16.564 1.00 90.38 90 THR A C 1
ATOM 718 O O . THR A 1 90 ? -13.488 15.856 17.166 1.00 90.38 90 THR A O 1
ATOM 721 N N . GLN A 1 91 ? -12.386 15.167 15.341 1.00 85.19 91 GLN A N 1
ATOM 722 C CA . GLN A 1 91 ? -12.446 16.457 14.642 1.00 85.19 91 GLN A CA 1
ATOM 723 C C . GLN A 1 91 ? -13.813 16.730 14.005 1.00 85.19 91 GLN A C 1
ATOM 725 O O . GLN A 1 91 ? -14.126 17.878 13.701 1.00 85.19 91 GLN A O 1
ATOM 730 N N . GLN A 1 92 ? -14.610 15.687 13.766 1.00 79.56 92 GLN A N 1
ATOM 731 C CA . GLN A 1 92 ? -15.916 15.782 13.119 1.00 79.56 92 GLN A CA 1
ATOM 732 C C . GLN A 1 92 ? -16.966 15.082 13.976 1.00 79.56 92 GLN A C 1
ATOM 734 O O . GLN A 1 92 ? -16.763 13.955 14.427 1.00 79.56 92 GLN A O 1
ATOM 739 N N . ASN A 1 93 ? -18.096 15.752 14.199 1.00 83.81 93 ASN A N 1
ATOM 740 C CA . ASN A 1 93 ? -19.196 15.158 14.947 1.00 83.81 93 ASN A CA 1
ATOM 741 C C . ASN A 1 93 ? -19.849 14.035 14.126 1.00 83.81 93 ASN A C 1
ATOM 743 O O . ASN A 1 93 ? -20.113 14.213 12.939 1.00 83.81 93 ASN A O 1
ATOM 747 N N . GLY A 1 94 ? -20.113 12.891 14.758 1.00 86.00 94 GLY A N 1
ATOM 748 C CA . GLY A 1 94 ? -20.676 11.715 14.084 1.00 86.00 94 GLY A CA 1
ATOM 749 C C . GLY A 1 94 ? -19.671 10.900 13.261 1.00 86.00 94 GLY A C 1
ATOM 750 O O . GLY A 1 94 ? -20.087 10.027 12.499 1.00 86.00 94 GLY A O 1
ATOM 751 N N . SER A 1 95 ? -18.367 11.161 13.408 1.00 94.44 95 SER A N 1
ATOM 752 C CA . SER A 1 95 ? -17.336 10.343 12.771 1.00 94.44 95 SER A CA 1
ATOM 753 C C . SER A 1 95 ? -17.329 8.926 13.339 1.00 94.44 95 SER A C 1
ATOM 755 O O . SER A 1 95 ? -17.466 8.727 14.546 1.00 94.44 95 SER A O 1
ATOM 757 N N . TYR A 1 96 ? -17.115 7.935 12.480 1.00 96.44 96 TYR A N 1
ATOM 758 C CA . TYR A 1 96 ? -17.026 6.533 12.884 1.00 96.44 96 TYR A CA 1
ATOM 759 C C . TYR A 1 96 ? -15.863 5.825 12.186 1.00 96.44 96 TYR A C 1
ATOM 761 O O . TYR A 1 96 ? -15.341 6.290 11.173 1.00 96.44 96 TYR A O 1
ATOM 769 N N . ALA A 1 97 ? -15.451 4.685 12.735 1.00 97.50 97 ALA A N 1
ATOM 770 C CA . ALA A 1 97 ? -14.498 3.783 12.102 1.00 97.50 97 ALA A CA 1
ATOM 771 C C . ALA A 1 97 ? -15.209 2.527 11.607 1.00 97.50 97 ALA A C 1
ATOM 773 O O . ALA A 1 97 ? -16.214 2.111 12.185 1.00 97.50 97 ALA A O 1
ATOM 774 N N . PHE A 1 98 ? -14.685 1.892 10.562 1.00 97.81 98 PHE A N 1
ATOM 775 C CA . PHE A 1 98 ? -15.186 0.592 10.132 1.00 97.81 98 PHE A CA 1
ATOM 776 C C . PHE A 1 98 ? -14.087 -0.283 9.540 1.00 97.81 98 PHE A C 1
ATOM 778 O O . PHE A 1 98 ? -13.039 0.204 9.114 1.00 97.81 98 PHE A O 1
ATOM 785 N N . ILE A 1 99 ? -14.352 -1.586 9.500 1.00 98.19 99 ILE A N 1
ATOM 786 C CA . ILE A 1 99 ? -13.496 -2.571 8.842 1.00 98.19 99 ILE A CA 1
ATOM 787 C C . ILE A 1 99 ? -14.342 -3.711 8.266 1.00 98.19 99 ILE A C 1
ATOM 789 O O . ILE A 1 99 ? -15.309 -4.152 8.894 1.00 98.19 99 ILE A O 1
ATOM 793 N N . ASN A 1 100 ? -13.989 -4.193 7.072 1.00 98.19 100 ASN A N 1
ATOM 794 C CA . ASN A 1 100 ? -14.657 -5.335 6.438 1.00 98.19 100 ASN A CA 1
ATOM 795 C C . ASN A 1 100 ? -13.943 -6.658 6.714 1.00 98.19 100 ASN A C 1
ATOM 797 O O . ASN A 1 100 ? -14.594 -7.687 6.872 1.00 98.19 100 ASN A O 1
ATOM 801 N N . GLY A 1 101 ? -12.616 -6.624 6.791 1.00 97.69 101 GLY A N 1
ATOM 802 C CA . GLY A 1 101 ? -11.787 -7.796 7.036 1.00 97.69 101 GLY A CA 1
ATOM 803 C C . GLY A 1 101 ? -10.402 -7.403 7.532 1.00 97.69 101 GLY A C 1
ATOM 804 O O . GLY A 1 101 ? -9.897 -6.327 7.209 1.00 97.69 101 GLY A O 1
ATOM 805 N N . ILE A 1 102 ? -9.806 -8.281 8.332 1.00 98.12 102 ILE A N 1
ATOM 806 C CA . ILE A 1 102 ? -8.433 -8.164 8.818 1.00 98.12 102 ILE A CA 1
ATOM 807 C C . ILE A 1 102 ? -7.750 -9.488 8.505 1.00 98.12 102 ILE A C 1
ATOM 809 O O . ILE A 1 102 ? -8.275 -10.545 8.849 1.00 98.12 102 ILE A O 1
ATOM 813 N N . GLU A 1 103 ? -6.587 -9.419 7.875 1.00 96.38 103 GLU A N 1
ATOM 814 C CA . GLU A 1 103 ? -5.757 -10.579 7.568 1.00 96.38 103 GLU A CA 1
ATOM 815 C C . GLU A 1 103 ? -4.378 -10.381 8.207 1.00 96.38 103 GLU A C 1
ATOM 817 O O . GLU A 1 103 ? -3.798 -9.296 8.109 1.00 96.38 103 GLU A O 1
ATOM 822 N N . ILE A 1 104 ? -3.876 -11.405 8.904 1.00 95.94 104 ILE A N 1
ATOM 823 C CA . ILE A 1 104 ? -2.599 -11.373 9.631 1.00 95.94 104 ILE A CA 1
ATOM 824 C C . ILE A 1 104 ? -1.782 -12.581 9.193 1.00 95.94 104 ILE A C 1
ATOM 826 O O . ILE A 1 104 ? -2.197 -13.718 9.414 1.00 95.94 104 ILE A O 1
ATOM 830 N N . LEU A 1 105 ? -0.635 -12.335 8.561 1.00 93.69 105 LEU A N 1
ATOM 831 C CA . LEU A 1 105 ? 0.234 -13.380 8.024 1.00 93.69 105 LEU A CA 1
ATOM 832 C C . LEU A 1 105 ? 1.646 -13.221 8.575 1.00 93.69 105 LEU A C 1
ATOM 834 O O . LEU A 1 105 ? 2.289 -12.219 8.269 1.00 93.69 105 LEU A O 1
ATOM 838 N N . PRO A 1 106 ? 2.170 -14.193 9.335 1.00 93.31 106 PRO A N 1
ATOM 839 C CA . PRO A 1 106 ? 3.583 -14.227 9.688 1.00 93.31 106 PRO A CA 1
ATOM 840 C C . PRO A 1 106 ? 4.466 -14.237 8.437 1.00 93.31 106 PRO A C 1
ATOM 842 O O . PRO A 1 106 ? 4.182 -14.954 7.477 1.00 93.31 106 PRO A O 1
ATOM 845 N N . THR A 1 107 ? 5.551 -13.468 8.456 1.00 88.81 107 THR A N 1
ATOM 846 C CA . THR A 1 107 ? 6.510 -13.408 7.352 1.00 88.81 107 THR A CA 1
ATOM 847 C C . THR A 1 107 ? 7.951 -13.466 7.854 1.00 88.81 107 THR A C 1
ATOM 849 O O . THR A 1 107 ? 8.256 -12.993 8.951 1.00 88.81 107 THR A O 1
ATOM 852 N N . PRO A 1 108 ? 8.883 -14.020 7.059 1.00 86.12 108 PRO A N 1
ATOM 853 C CA . PRO A 1 108 ? 10.306 -13.787 7.260 1.00 86.12 108 PRO A CA 1
ATOM 854 C C . PRO A 1 108 ? 10.608 -12.285 7.242 1.00 86.12 108 PRO A C 1
ATOM 856 O O . PRO A 1 108 ? 9.886 -11.504 6.615 1.00 86.12 108 PRO A O 1
ATOM 859 N N . ASP A 1 109 ? 11.695 -11.868 7.891 1.00 79.25 109 ASP A N 1
ATOM 860 C CA . ASP A 1 109 ? 12.116 -10.476 7.784 1.00 79.25 109 ASP A CA 1
ATOM 861 C C . ASP A 1 109 ? 12.698 -10.197 6.393 1.00 79.25 109 ASP A C 1
ATOM 863 O O . ASP A 1 109 ? 13.842 -10.534 6.103 1.00 79.25 109 ASP A O 1
ATOM 867 N N . LEU A 1 110 ? 11.873 -9.604 5.528 1.00 72.94 110 LEU A N 1
ATOM 868 C CA . LEU A 1 110 ? 12.239 -9.248 4.159 1.00 72.94 110 LEU A CA 1
ATOM 869 C C . 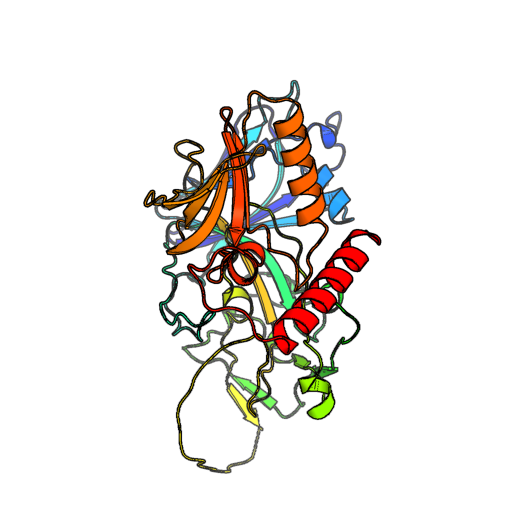LEU A 1 110 ? 13.008 -7.919 4.067 1.00 72.94 110 LEU A C 1
ATOM 871 O O . LEU A 1 110 ? 13.537 -7.621 3.002 1.00 72.94 110 LEU A O 1
ATOM 875 N N . PHE A 1 111 ? 13.037 -7.103 5.127 1.00 69.69 111 PHE A N 1
ATOM 876 C CA . PHE A 1 111 ? 13.436 -5.690 5.038 1.00 69.69 111 PHE A CA 1
ATOM 877 C C . PHE A 1 111 ? 14.708 -5.359 5.818 1.00 69.69 111 PHE A C 1
ATOM 879 O O . PHE A 1 111 ? 15.444 -4.459 5.423 1.00 69.69 111 PHE A O 1
ATOM 886 N N . THR A 1 112 ? 14.971 -6.054 6.928 1.00 63.88 112 THR A N 1
ATOM 887 C CA . THR A 1 112 ? 16.125 -5.755 7.798 1.00 63.88 112 THR A CA 1
ATOM 888 C C . THR A 1 112 ? 17.338 -6.630 7.512 1.00 63.88 112 THR A C 1
ATOM 890 O O . THR A 1 112 ? 18.437 -6.324 7.976 1.00 63.88 112 THR A O 1
ATOM 893 N N . THR A 1 113 ? 17.175 -7.714 6.745 1.00 56.22 113 THR A N 1
ATOM 894 C CA . THR A 1 113 ? 18.299 -8.578 6.382 1.00 56.22 113 THR A CA 1
ATOM 895 C C . THR A 1 113 ? 19.295 -7.788 5.531 1.00 56.22 113 THR A C 1
ATOM 897 O O . THR A 1 113 ? 18.909 -7.299 4.466 1.00 56.22 113 THR A O 1
ATOM 900 N N . PRO A 1 114 ? 20.568 -7.664 5.949 1.00 46.84 114 PRO A N 1
ATOM 901 C CA . PRO A 1 114 ? 21.570 -6.915 5.207 1.00 46.84 114 PRO A CA 1
ATOM 902 C C . PRO A 1 114 ? 21.895 -7.646 3.901 1.00 46.84 114 PRO A C 1
ATOM 904 O O . PRO A 1 114 ? 22.738 -8.539 3.849 1.00 46.84 114 PRO A O 1
ATOM 907 N N . THR A 1 115 ? 21.219 -7.282 2.817 1.00 41.53 115 THR A N 1
ATOM 908 C CA . THR A 1 115 ? 21.699 -7.600 1.473 1.00 41.53 115 THR A CA 1
ATOM 909 C C . THR A 1 115 ? 22.819 -6.628 1.104 1.00 41.53 115 THR A C 1
ATOM 911 O O . THR A 1 115 ? 22.655 -5.427 1.322 1.00 41.53 115 THR A O 1
ATOM 914 N N . PRO A 1 116 ? 23.944 -7.100 0.531 1.00 33.47 116 PRO A N 1
ATOM 915 C CA . PRO A 1 116 ? 24.983 -6.217 0.016 1.00 33.47 116 PRO A CA 1
ATOM 916 C C . PRO A 1 116 ? 24.378 -5.317 -1.067 1.00 33.47 116 PRO A C 1
ATOM 918 O O . PRO A 1 116 ? 23.866 -5.791 -2.081 1.00 33.47 116 PRO A O 1
ATOM 921 N N . THR A 1 117 ? 24.379 -4.020 -0.785 1.00 36.38 117 THR A N 1
ATOM 922 C CA . THR A 1 117 ? 23.761 -2.950 -1.564 1.00 36.38 117 THR A CA 1
ATOM 923 C C . THR A 1 117 ? 24.455 -2.794 -2.916 1.00 36.38 117 THR A C 1
ATOM 925 O O . THR A 1 117 ? 25.663 -2.565 -2.972 1.00 36.38 117 THR A O 1
ATOM 928 N N . ILE A 1 118 ? 23.691 -2.842 -4.010 1.00 30.48 118 ILE A N 1
ATOM 929 C CA . ILE A 1 118 ? 24.083 -2.145 -5.240 1.00 30.48 118 ILE A CA 1
ATOM 930 C C . ILE A 1 118 ? 23.794 -0.654 -5.007 1.00 30.48 118 ILE A C 1
ATOM 932 O O . ILE A 1 118 ? 22.801 -0.293 -4.380 1.00 30.48 118 ILE A O 1
ATOM 936 N N . ALA A 1 119 ? 24.746 0.185 -5.404 1.00 27.44 119 ALA A N 1
ATOM 937 C CA . ALA A 1 119 ? 24.940 1.548 -4.928 1.00 27.44 119 ALA A CA 1
ATOM 938 C C . ALA A 1 119 ? 23.782 2.527 -5.217 1.00 27.44 119 ALA A C 1
ATOM 940 O O . ALA A 1 119 ? 23.293 2.624 -6.340 1.00 27.44 119 ALA A O 1
ATOM 941 N N . ILE A 1 120 ? 23.452 3.326 -4.198 1.00 35.44 120 ILE A N 1
ATOM 942 C CA . ILE A 1 120 ? 22.658 4.561 -4.275 1.00 35.44 120 ILE A CA 1
ATOM 943 C C . ILE A 1 120 ? 23.553 5.678 -4.837 1.00 35.44 120 ILE A C 1
ATOM 945 O O . ILE A 1 120 ? 24.739 5.711 -4.512 1.00 35.44 120 ILE A O 1
ATOM 949 N N . SER A 1 121 ? 22.997 6.573 -5.664 1.00 35.34 121 SER A N 1
ATOM 950 C CA . SER A 1 121 ? 23.499 7.903 -6.105 1.00 35.34 121 SER A CA 1
ATOM 951 C C . SER A 1 121 ? 24.861 8.413 -5.579 1.00 35.34 121 SER A C 1
ATOM 953 O O . SER A 1 121 ? 24.977 9.467 -4.963 1.00 35.34 121 SER A O 1
ATOM 955 N N . GLY A 1 122 ? 25.945 7.691 -5.863 1.00 37.06 122 GLY A N 1
ATOM 956 C CA . GLY A 1 122 ? 27.308 8.053 -5.472 1.00 37.06 122 GLY A CA 1
ATOM 957 C C . GLY A 1 122 ? 27.629 7.902 -3.979 1.00 37.06 122 GLY A C 1
ATOM 958 O O . GLY A 1 122 ? 28.725 8.286 -3.579 1.00 37.06 122 GLY A O 1
ATOM 959 N N . ASN A 1 123 ? 26.737 7.333 -3.159 1.00 35.91 123 ASN A N 1
ATOM 960 C CA . ASN A 1 123 ? 27.000 7.061 -1.747 1.00 35.91 123 ASN A CA 1
ATOM 961 C C . ASN A 1 123 ? 26.824 5.565 -1.451 1.00 35.91 123 ASN A C 1
ATOM 963 O O . ASN A 1 123 ? 25.734 5.006 -1.538 1.00 35.91 123 ASN A O 1
ATOM 967 N N . THR A 1 124 ? 27.931 4.901 -1.123 1.00 39.41 124 THR A N 1
ATOM 968 C CA . THR A 1 124 ? 28.033 3.442 -0.956 1.00 39.41 124 THR A CA 1
ATOM 969 C C . THR A 1 124 ? 27.581 2.942 0.415 1.00 39.41 124 THR A C 1
ATOM 971 O O . THR A 1 124 ? 27.661 1.744 0.682 1.00 39.41 124 THR A O 1
ATOM 974 N N . ASN A 1 125 ? 27.138 3.832 1.305 1.00 42.56 125 ASN A N 1
ATOM 975 C CA . ASN A 1 125 ? 26.784 3.445 2.664 1.00 42.56 125 ASN A CA 1
ATOM 976 C C . ASN A 1 125 ? 25.353 2.882 2.717 1.00 42.56 125 ASN A C 1
ATOM 978 O O . ASN A 1 125 ? 24.419 3.569 2.301 1.00 42.56 125 ASN A O 1
ATOM 982 N N . PRO A 1 126 ? 25.161 1.648 3.225 1.00 49.56 126 PRO A N 1
ATOM 983 C CA . PRO A 1 126 ? 23.837 1.055 3.364 1.00 49.56 126 PRO A CA 1
ATOM 984 C C . PRO A 1 126 ? 22.980 1.910 4.297 1.00 49.56 126 PRO A C 1
ATOM 986 O O . PRO A 1 126 ? 23.420 2.284 5.384 1.00 49.56 126 PRO A O 1
ATOM 989 N N . PHE A 1 127 ? 21.753 2.212 3.875 1.00 51.75 127 PHE A N 1
ATOM 990 C CA . PHE A 1 127 ? 20.764 2.834 4.747 1.00 51.75 127 PHE A CA 1
ATOM 991 C C . PHE A 1 127 ? 20.339 1.806 5.807 1.00 51.75 127 PHE A C 1
ATOM 993 O O . PHE A 1 127 ? 19.795 0.762 5.436 1.00 51.75 127 PHE A O 1
ATOM 1000 N N . PRO A 1 128 ? 20.610 2.041 7.104 1.00 59.94 128 PRO A N 1
ATOM 1001 C CA . PRO A 1 128 ? 20.235 1.093 8.138 1.00 59.94 128 PRO A CA 1
ATOM 1002 C C . PRO A 1 128 ? 18.714 1.099 8.296 1.00 59.94 128 PRO A C 1
ATOM 1004 O O . PRO A 1 128 ? 18.111 2.129 8.596 1.00 59.94 128 PRO A O 1
ATOM 1007 N N . VAL A 1 129 ? 18.099 -0.062 8.088 1.00 68.69 129 VAL A N 1
ATOM 1008 C CA . VAL A 1 129 ? 16.671 -0.267 8.322 1.00 68.69 129 VAL A CA 1
ATOM 1009 C C . VAL A 1 129 ? 16.473 -0.693 9.771 1.00 68.69 129 VAL A C 1
ATOM 1011 O O . VAL A 1 129 ? 16.923 -1.768 10.166 1.00 68.69 129 VAL A O 1
ATOM 1014 N N . ASP A 1 130 ? 15.808 0.144 10.566 1.00 75.00 130 ASP A N 1
ATOM 1015 C CA . ASP A 1 130 ? 15.488 -0.190 11.954 1.00 75.00 130 ASP A CA 1
ATOM 1016 C C . ASP A 1 130 ? 14.434 -1.316 11.991 1.00 75.00 130 ASP A C 1
ATOM 1018 O O . ASP A 1 130 ? 13.361 -1.178 11.389 1.00 75.00 130 ASP A O 1
ATOM 1022 N N . PRO A 1 131 ? 14.681 -2.429 12.706 1.00 78.81 131 PRO A N 1
ATOM 1023 C CA . PRO A 1 131 ? 13.701 -3.498 12.863 1.00 78.81 131 PRO A CA 1
ATOM 1024 C C . PRO A 1 131 ? 12.369 -3.068 13.482 1.00 78.81 131 PRO A C 1
ATOM 1026 O O . PRO A 1 131 ? 11.374 -3.770 13.293 1.00 78.81 131 PRO A O 1
ATOM 1029 N N . ALA A 1 132 ? 12.325 -1.948 14.207 1.00 82.00 132 ALA A N 1
ATOM 1030 C CA . ALA A 1 132 ? 11.106 -1.383 14.779 1.00 82.00 132 ALA A CA 1
ATOM 1031 C C . ALA A 1 132 ? 10.249 -0.605 13.763 1.00 82.00 132 ALA A C 1
ATOM 1033 O O . ALA A 1 132 ? 9.125 -0.213 14.090 1.00 82.00 132 ALA A O 1
ATOM 1034 N N . TRP A 1 133 ? 10.748 -0.355 12.548 1.00 83.94 133 TRP A N 1
ATOM 1035 C CA . TRP A 1 133 ? 9.962 0.295 11.502 1.00 83.94 133 TRP A CA 1
ATOM 1036 C C . TRP A 1 133 ? 8.932 -0.656 10.888 1.00 83.94 133 TRP A C 1
ATOM 1038 O O . TRP A 1 133 ? 9.191 -1.836 10.616 1.00 83.94 133 TRP A O 1
ATOM 1048 N N . GLY A 1 134 ? 7.750 -0.097 10.645 1.00 86.12 134 GLY A N 1
ATOM 1049 C CA . GLY A 1 134 ? 6.734 -0.675 9.786 1.00 86.12 134 GLY A CA 1
ATOM 1050 C C . GLY A 1 134 ? 6.909 -0.230 8.337 1.00 86.12 134 GLY A C 1
ATOM 1051 O O . GLY A 1 134 ? 7.557 0.775 8.052 1.00 86.12 134 GLY A O 1
ATOM 1052 N N . PHE A 1 135 ? 6.297 -0.965 7.418 1.00 85.62 135 PHE A N 1
ATOM 1053 C CA . PHE A 1 135 ? 6.296 -0.641 5.994 1.00 85.62 135 PHE A CA 1
ATOM 1054 C C . PHE A 1 135 ? 4.884 -0.729 5.450 1.00 85.62 135 PHE A C 1
ATOM 1056 O O . PHE A 1 135 ? 4.216 -1.723 5.697 1.00 85.62 135 PHE A O 1
ATOM 1063 N N . GLN A 1 136 ? 4.434 0.251 4.679 1.00 87.38 136 GLN A N 1
ATOM 1064 C CA . GLN A 1 136 ? 3.213 0.130 3.889 1.00 87.38 136 GLN A CA 1
ATOM 1065 C C . GLN A 1 136 ? 3.572 -0.252 2.460 1.00 87.38 136 GLN A C 1
ATOM 1067 O O . GLN A 1 136 ? 4.368 0.435 1.822 1.00 87.38 136 GLN A O 1
ATOM 1072 N N . THR A 1 137 ? 2.972 -1.314 1.933 1.00 86.38 137 THR A N 1
ATOM 1073 C CA . THR A 1 137 ? 3.103 -1.650 0.513 1.00 86.38 137 THR A CA 1
ATOM 1074 C C . THR A 1 137 ? 2.266 -0.672 -0.310 1.00 86.38 137 THR A C 1
ATOM 1076 O O . THR A 1 137 ? 1.042 -0.645 -0.182 1.00 86.38 137 THR A O 1
ATOM 1079 N N . MET A 1 138 ? 2.916 0.120 -1.167 1.00 79.88 138 MET A N 1
ATOM 1080 C CA . MET A 1 138 ? 2.243 1.054 -2.079 1.00 79.88 138 MET A CA 1
ATOM 1081 C C . MET A 1 138 ? 2.000 0.430 -3.448 1.00 79.88 138 MET A C 1
ATOM 1083 O O . MET A 1 138 ? 0.898 0.526 -3.985 1.00 79.88 138 MET A O 1
ATOM 1087 N N . TYR A 1 139 ? 3.029 -0.227 -3.987 1.00 78.19 139 TYR A N 1
ATOM 1088 C CA . TYR A 1 139 ? 3.005 -0.876 -5.295 1.00 78.19 139 TYR A CA 1
ATOM 1089 C C . TYR A 1 139 ? 3.780 -2.194 -5.244 1.00 78.19 139 TYR A C 1
ATOM 1091 O O . TYR A 1 139 ? 4.764 -2.316 -4.511 1.00 78.19 139 TYR A O 1
ATOM 1099 N N . ARG A 1 140 ? 3.323 -3.175 -6.024 1.00 86.25 140 ARG A N 1
ATOM 1100 C CA . ARG A 1 140 ? 3.975 -4.472 -6.233 1.00 86.25 140 ARG A CA 1
ATOM 1101 C C . ARG A 1 140 ? 3.679 -4.927 -7.659 1.00 86.25 140 ARG A C 1
ATOM 1103 O O . ARG A 1 140 ? 2.539 -5.280 -7.959 1.00 86.25 140 ARG A O 1
ATOM 1110 N N . LEU A 1 141 ? 4.686 -4.864 -8.520 1.00 83.88 141 LEU A N 1
ATOM 1111 C CA . LEU A 1 141 ? 4.562 -5.024 -9.962 1.00 83.88 141 LEU A CA 1
ATOM 1112 C C . LEU A 1 141 ? 5.329 -6.241 -10.478 1.00 83.88 141 LEU A C 1
ATOM 1114 O O . LEU A 1 141 ? 6.391 -6.583 -9.953 1.00 83.88 141 LEU A O 1
ATOM 1118 N N . ASN A 1 142 ? 4.755 -6.873 -11.498 1.00 87.56 142 ASN A N 1
ATOM 1119 C CA . ASN A 1 142 ? 5.347 -7.920 -12.312 1.00 87.56 142 ASN A CA 1
ATOM 1120 C C . ASN A 1 142 ? 5.776 -7.308 -13.653 1.00 87.56 142 ASN A C 1
ATOM 1122 O O . ASN A 1 142 ? 4.936 -7.055 -14.517 1.00 87.56 142 ASN A O 1
ATOM 1126 N N . ASP A 1 143 ? 7.066 -7.033 -13.818 1.00 81.69 143 ASP A N 1
ATOM 1127 C CA . ASP A 1 143 ? 7.516 -6.200 -14.930 1.00 81.69 143 ASP A CA 1
ATOM 1128 C C . ASP A 1 143 ? 7.482 -6.977 -16.248 1.00 81.69 143 ASP A C 1
ATOM 1130 O O . ASP A 1 143 ? 8.082 -8.044 -16.395 1.00 81.69 143 ASP A O 1
ATOM 1134 N N . GLY A 1 144 ? 6.775 -6.431 -17.236 1.00 80.81 144 GLY A N 1
ATOM 1135 C CA . GLY A 1 144 ? 6.569 -7.062 -18.536 1.00 80.81 144 GLY A CA 1
ATOM 1136 C C . GLY A 1 144 ? 5.757 -8.359 -18.495 1.00 80.81 144 GLY A C 1
ATOM 1137 O O . GLY A 1 144 ? 5.709 -9.073 -19.503 1.00 80.81 144 GLY A O 1
ATOM 1138 N N . GLY A 1 145 ? 5.143 -8.667 -17.352 1.00 87.88 145 GLY A N 1
ATOM 1139 C CA . GLY A 1 145 ? 4.287 -9.822 -17.142 1.00 87.88 145 GLY A CA 1
ATOM 1140 C C . GLY A 1 145 ? 2.843 -9.439 -16.839 1.00 87.88 145 GLY A C 1
ATOM 1141 O O . GLY A 1 145 ? 2.495 -8.272 -16.692 1.00 87.88 145 GLY A O 1
ATOM 1142 N N . ASP A 1 146 ? 1.994 -10.460 -16.760 1.00 91.56 146 ASP A N 1
ATOM 1143 C CA . ASP A 1 146 ? 0.572 -10.307 -16.459 1.00 91.56 146 ASP A CA 1
ATOM 1144 C C . ASP A 1 146 ? 0.332 -10.202 -14.933 1.00 91.56 146 ASP A C 1
ATOM 1146 O O . ASP A 1 146 ? 1.206 -10.537 -14.123 1.00 91.56 146 ASP A O 1
ATOM 1150 N N . ASP A 1 147 ? -0.871 -9.772 -14.531 1.00 90.19 147 ASP A N 1
ATOM 1151 C CA . ASP A 1 147 ? -1.301 -9.753 -13.125 1.00 90.19 147 ASP A CA 1
ATOM 1152 C C . ASP A 1 147 ? -1.176 -11.155 -12.483 1.00 90.19 147 ASP A C 1
ATOM 1154 O O . ASP A 1 147 ? -1.717 -12.144 -12.986 1.00 90.19 147 ASP A O 1
ATOM 1158 N N . ILE A 1 148 ? -0.537 -11.239 -11.311 1.00 90.38 148 ILE A N 1
ATOM 1159 C CA . ILE A 1 148 ? -0.438 -12.473 -10.518 1.00 90.38 148 ILE A CA 1
ATOM 1160 C C . ILE A 1 148 ? -1.390 -12.376 -9.328 1.00 90.38 148 ILE A C 1
ATOM 1162 O O . ILE A 1 148 ? -1.208 -11.577 -8.403 1.00 90.38 148 ILE A O 1
ATOM 1166 N N . SER A 1 149 ? -2.414 -13.230 -9.350 1.00 88.62 149 SER A N 1
ATOM 1167 C CA . SER A 1 149 ? -3.385 -13.367 -8.262 1.00 88.62 149 SER A CA 1
ATOM 1168 C C . SER A 1 149 ? -2.728 -13.901 -6.979 1.00 88.62 149 SER A C 1
ATOM 1170 O O . SER A 1 149 ? -1.873 -14.786 -7.071 1.00 88.62 149 SER A O 1
ATOM 1172 N N . PRO A 1 150 ? -3.202 -13.496 -5.781 1.00 88.75 150 PRO A N 1
ATOM 1173 C CA . PRO A 1 150 ? -2.802 -14.079 -4.496 1.00 88.75 150 PRO A CA 1
ATOM 1174 C C . PRO A 1 150 ? -2.760 -15.611 -4.453 1.00 88.75 150 PRO A C 1
ATOM 1176 O O . PRO A 1 150 ? -1.927 -16.186 -3.762 1.00 88.75 150 PRO A O 1
ATOM 1179 N N . ARG A 1 151 ? -3.628 -16.289 -5.219 1.00 87.50 151 ARG A N 1
ATOM 1180 C CA . ARG A 1 151 ? -3.667 -17.758 -5.317 1.00 87.50 151 ARG A CA 1
ATOM 1181 C C . ARG A 1 151 ? -2.357 -18.368 -5.836 1.00 87.50 151 ARG A C 1
ATOM 1183 O O . ARG A 1 151 ? -2.063 -19.517 -5.521 1.00 87.50 151 ARG A O 1
ATOM 1190 N N . TYR A 1 152 ? -1.603 -17.620 -6.637 1.00 86.38 152 TYR A N 1
ATOM 1191 C CA . TYR A 1 152 ? -0.352 -18.061 -7.256 1.00 86.38 152 TYR A CA 1
ATOM 1192 C C . TYR A 1 152 ? 0.898 -17.588 -6.493 1.00 86.38 152 TYR A C 1
ATOM 1194 O O . TYR A 1 152 ? 2.010 -17.974 -6.840 1.00 86.38 152 TYR A O 1
ATOM 1202 N N . ASP A 1 153 ? 0.725 -16.831 -5.406 1.00 86.00 153 ASP A N 1
ATOM 1203 C CA . ASP A 1 153 ? 1.770 -16.491 -4.433 1.00 86.00 153 ASP A CA 1
ATOM 1204 C C . ASP A 1 153 ? 1.476 -17.180 -3.093 1.00 86.00 153 ASP A C 1
ATOM 1206 O O . ASP A 1 153 ? 1.219 -16.538 -2.078 1.00 86.00 153 ASP A O 1
ATOM 1210 N N . ALA A 1 154 ? 1.453 -18.514 -3.111 1.00 71.06 154 ALA A N 1
ATOM 1211 C CA . ALA A 1 154 ? 0.872 -19.344 -2.051 1.00 71.06 154 ALA A CA 1
ATOM 1212 C C . ALA A 1 154 ? 1.454 -19.127 -0.638 1.00 71.06 154 ALA A C 1
ATOM 1214 O O . ALA A 1 154 ? 0.778 -19.436 0.341 1.00 71.06 154 ALA A O 1
ATOM 1215 N N . ASP A 1 155 ? 2.675 -18.595 -0.521 1.00 82.25 155 ASP A N 1
ATOM 1216 C CA . ASP A 1 155 ? 3.317 -18.367 0.778 1.00 82.25 155 ASP A CA 1
ATOM 1217 C C . ASP A 1 155 ? 2.738 -17.138 1.503 1.00 82.25 155 ASP A C 1
ATOM 1219 O O . ASP A 1 155 ? 2.536 -17.175 2.717 1.00 82.25 155 ASP A O 1
ATOM 1223 N N . PHE A 1 156 ? 2.447 -16.050 0.775 1.00 87.19 156 PHE A N 1
ATOM 1224 C CA . PHE A 1 156 ? 2.057 -14.762 1.372 1.00 87.19 156 PHE A CA 1
ATOM 1225 C C . PHE A 1 156 ? 0.828 -14.110 0.739 1.00 87.19 156 PHE A C 1
ATOM 1227 O O . PHE A 1 156 ? 0.444 -13.014 1.152 1.00 87.19 156 PHE A O 1
ATOM 1234 N N . TYR A 1 157 ? 0.194 -14.745 -0.243 1.00 89.19 157 TYR A N 1
ATOM 1235 C CA . TYR A 1 157 ? -1.026 -14.273 -0.897 1.00 89.19 157 TYR A CA 1
ATOM 1236 C C . TYR A 1 157 ? -0.899 -12.835 -1.432 1.00 89.19 157 TYR A C 1
ATOM 1238 O O . TYR A 1 157 ? -1.837 -12.039 -1.362 1.00 89.19 157 TYR A O 1
ATOM 1246 N N . ARG A 1 158 ? 0.283 -12.449 -1.925 1.00 89.94 158 ARG A N 1
ATOM 1247 C CA . ARG A 1 158 ? 0.518 -11.109 -2.471 1.00 89.94 158 ARG A CA 1
ATOM 1248 C C . ARG A 1 158 ? -0.059 -11.017 -3.878 1.00 89.94 158 ARG A C 1
ATOM 1250 O O . ARG A 1 158 ? 0.057 -11.941 -4.676 1.00 89.94 158 ARG A O 1
ATOM 1257 N N . SER A 1 159 ? -0.638 -9.863 -4.194 1.00 87.88 159 SER A N 1
ATOM 1258 C CA . SER A 1 159 ? -1.004 -9.516 -5.571 1.00 87.88 159 SER A CA 1
ATOM 1259 C C . SER A 1 159 ? 0.167 -8.826 -6.263 1.00 87.88 159 SER A C 1
ATOM 1261 O O . SER A 1 159 ? 0.731 -7.893 -5.687 1.00 87.88 159 SER A O 1
ATOM 1263 N N . TRP A 1 160 ? 0.490 -9.244 -7.484 1.00 90.00 160 TRP A N 1
ATOM 1264 C CA . TRP A 1 160 ? 1.438 -8.554 -8.364 1.00 90.00 160 TRP A CA 1
ATOM 1265 C C . TRP A 1 160 ? 0.679 -8.013 -9.565 1.00 90.00 160 TRP A C 1
ATOM 1267 O O . TRP A 1 160 ? -0.194 -8.706 -10.085 1.00 90.00 160 TRP A O 1
ATOM 1277 N N . ARG A 1 161 ? 0.962 -6.775 -9.967 1.00 87.94 161 ARG A N 1
ATOM 1278 C CA . ARG A 1 161 ? 0.236 -6.101 -11.051 1.00 87.94 161 ARG A CA 1
ATOM 1279 C C . ARG A 1 161 ? 1.117 -5.877 -12.270 1.00 87.94 161 ARG A C 1
ATOM 1281 O O . ARG A 1 161 ? 2.313 -5.674 -12.105 1.00 87.94 161 ARG A O 1
ATOM 1288 N N . ASP A 1 162 ? 0.522 -5.874 -13.453 1.00 88.19 162 ASP A N 1
ATOM 1289 C CA . ASP A 1 162 ? 1.165 -5.396 -14.679 1.00 88.19 162 ASP A CA 1
ATOM 1290 C C . ASP A 1 162 ? 1.750 -3.991 -14.450 1.00 88.19 162 ASP A C 1
ATOM 1292 O O . ASP A 1 162 ? 1.121 -3.110 -13.850 1.00 88.19 162 ASP A O 1
ATOM 1296 N N . ASP A 1 163 ? 2.986 -3.797 -14.900 1.00 83.69 163 ASP A N 1
ATOM 1297 C CA . ASP A 1 163 ? 3.730 -2.553 -14.765 1.00 83.69 163 ASP A CA 1
ATOM 1298 C C . ASP A 1 163 ? 3.349 -1.503 -15.822 1.00 83.69 163 ASP A C 1
ATOM 1300 O O . ASP A 1 163 ? 3.585 -0.311 -15.620 1.00 83.69 163 ASP A O 1
ATOM 1304 N N . THR A 1 164 ? 2.727 -1.924 -16.928 1.00 85.50 164 THR A N 1
ATOM 1305 C CA . THR A 1 164 ? 2.378 -1.087 -18.087 1.00 85.50 164 THR A CA 1
ATOM 1306 C C . THR A 1 164 ? 1.628 0.202 -17.723 1.00 85.50 164 THR A C 1
ATOM 1308 O O . THR A 1 164 ? 2.013 1.251 -18.245 1.00 85.50 164 THR A O 1
ATOM 1311 N N . PRO A 1 165 ? 0.626 0.209 -16.814 1.00 83.31 165 PRO A N 1
ATOM 1312 C CA . PRO A 1 165 ? -0.080 1.436 -16.425 1.00 83.31 165 PRO A CA 1
ATOM 1313 C C . PRO A 1 165 ? 0.804 2.486 -15.738 1.00 83.31 165 PRO A C 1
ATOM 1315 O O . PRO A 1 165 ? 0.414 3.647 -15.637 1.00 83.31 165 PRO A O 1
ATOM 1318 N N . TYR A 1 166 ? 1.972 2.077 -15.241 1.00 76.81 166 TYR A N 1
ATOM 1319 C CA . TYR A 1 166 ? 2.916 2.935 -14.532 1.00 76.81 166 TYR A CA 1
ATOM 1320 C C . TYR A 1 166 ? 4.057 3.412 -15.430 1.00 76.81 166 TYR A C 1
ATOM 1322 O O . TYR A 1 166 ? 4.812 4.293 -15.021 1.00 76.81 166 TYR A O 1
ATOM 1330 N N . VAL A 1 167 ? 4.197 2.873 -16.644 1.00 75.06 167 VAL A N 1
ATOM 1331 C CA . VAL A 1 167 ? 5.232 3.307 -17.585 1.00 75.06 167 VAL A CA 1
ATOM 1332 C C . VAL A 1 167 ? 4.919 4.721 -18.073 1.00 75.06 167 VAL A C 1
ATOM 1334 O O . VAL A 1 167 ? 3.828 5.014 -18.559 1.00 75.06 167 VAL A O 1
ATOM 1337 N N . TYR A 1 168 ? 5.894 5.614 -17.936 1.00 70.75 168 TYR A N 1
ATOM 1338 C CA . TYR A 1 168 ? 5.771 7.023 -18.277 1.00 70.75 168 TYR A CA 1
ATOM 1339 C C . TYR A 1 168 ? 6.591 7.382 -19.518 1.00 70.75 168 TYR A C 1
ATOM 1341 O O . TYR A 1 168 ? 7.756 7.007 -19.661 1.00 70.75 168 TYR A O 1
ATOM 1349 N N . GLY A 1 169 ? 5.992 8.202 -20.381 1.00 69.19 169 GLY A N 1
ATOM 1350 C CA . GLY A 1 169 ? 6.593 8.669 -21.627 1.00 69.19 169 GLY A CA 1
ATOM 1351 C C . GLY A 1 169 ? 6.217 7.811 -22.836 1.00 69.19 169 GLY A C 1
ATOM 1352 O O . GLY A 1 169 ? 5.356 6.941 -22.771 1.00 69.19 169 GLY A O 1
ATOM 1353 N N . ALA A 1 170 ? 6.850 8.089 -23.978 1.00 66.94 170 ALA A N 1
ATOM 1354 C CA . ALA A 1 170 ? 6.550 7.405 -25.242 1.00 66.94 170 ALA A CA 1
ATOM 1355 C C . ALA A 1 170 ? 7.286 6.059 -25.406 1.00 66.94 170 ALA A C 1
ATOM 1357 O O .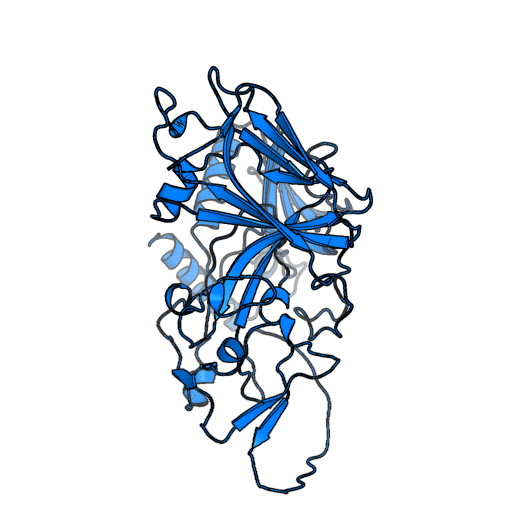 ALA A 1 170 ? 6.948 5.265 -26.281 1.00 66.94 170 ALA A O 1
ATOM 1358 N N . GLY A 1 171 ? 8.317 5.810 -24.595 1.00 71.81 171 GLY A N 1
ATOM 1359 C CA . GLY A 1 171 ? 9.156 4.618 -24.684 1.00 71.81 171 GLY A CA 1
ATOM 1360 C C . GLY A 1 171 ? 8.667 3.502 -23.768 1.00 71.81 171 GLY A C 1
ATOM 1361 O O . GLY A 1 171 ? 9.204 3.346 -22.679 1.00 71.81 171 GLY A O 1
ATOM 1362 N N . TYR A 1 172 ? 7.706 2.699 -24.229 1.00 75.81 172 TYR A N 1
ATOM 1363 C CA . TYR A 1 172 ? 7.179 1.548 -23.474 1.00 75.81 172 TYR A CA 1
ATOM 1364 C C . TYR A 1 172 ? 8.150 0.360 -23.369 1.00 75.81 172 TYR A C 1
ATOM 1366 O O . TYR A 1 172 ? 7.884 -0.601 -22.645 1.00 75.81 172 TYR A O 1
ATOM 1374 N N . GLY A 1 173 ? 9.274 0.412 -24.088 1.00 80.38 173 GLY A N 1
ATOM 1375 C CA . GLY A 1 173 ? 10.223 -0.691 -24.161 1.00 80.38 173 GLY A CA 1
ATOM 1376 C C . GLY A 1 173 ? 9.639 -1.926 -24.855 1.00 80.38 173 GLY A C 1
ATOM 1377 O O . GLY A 1 173 ? 8.693 -1.837 -25.635 1.00 80.38 173 GLY A O 1
ATOM 1378 N N . ILE A 1 174 ? 10.233 -3.082 -24.574 1.00 79.06 174 ILE A N 1
ATOM 1379 C CA . ILE A 1 174 ? 9.834 -4.397 -25.078 1.00 79.06 174 ILE A CA 1
ATOM 1380 C C . ILE A 1 174 ? 9.761 -5.356 -23.893 1.00 79.06 174 ILE A C 1
ATOM 1382 O O . ILE A 1 174 ? 10.630 -5.329 -23.019 1.00 79.06 174 ILE A O 1
ATOM 1386 N N . THR A 1 175 ? 8.736 -6.201 -23.863 1.00 84.06 175 THR A N 1
ATOM 1387 C CA . THR A 1 175 ? 8.568 -7.236 -22.842 1.00 84.06 175 THR A CA 1
ATOM 1388 C C . THR A 1 175 ? 9.093 -8.580 -23.335 1.00 84.06 175 THR A C 1
ATOM 1390 O O . THR A 1 175 ? 9.054 -8.887 -24.528 1.00 84.06 175 THR A O 1
ATOM 1393 N N . PHE A 1 176 ? 9.614 -9.384 -22.414 1.00 79.81 176 PHE A N 1
ATOM 1394 C CA . PHE A 1 176 ? 10.187 -10.696 -22.696 1.00 79.81 176 PHE A CA 1
ATOM 1395 C C . PHE A 1 176 ? 9.597 -11.720 -21.739 1.00 79.81 176 PHE A C 1
ATOM 1397 O O . PHE A 1 176 ? 9.343 -11.415 -20.575 1.00 79.81 176 PHE A O 1
ATOM 1404 N N . LYS A 1 177 ? 9.416 -12.944 -22.234 1.00 83.69 177 LYS A N 1
ATOM 1405 C CA . LYS A 1 177 ? 9.088 -14.118 -21.425 1.00 83.69 177 LYS A CA 1
ATOM 1406 C C . LYS A 1 177 ? 10.261 -15.093 -21.499 1.00 83.69 177 LYS A C 1
ATOM 1408 O O . LYS A 1 177 ? 10.946 -15.146 -22.519 1.00 83.69 177 LYS A O 1
ATOM 1413 N N . LYS A 1 178 ? 10.504 -15.851 -20.431 1.00 80.94 178 LYS A N 1
ATOM 1414 C CA . LYS A 1 178 ? 11.560 -16.869 -20.407 1.00 80.94 178 LYS A CA 1
ATOM 1415 C C . LYS A 1 178 ? 11.313 -17.919 -21.491 1.00 80.94 178 LYS A C 1
ATOM 1417 O O . LYS A 1 178 ? 10.170 -18.315 -21.728 1.00 80.94 178 LYS A O 1
ATOM 1422 N N . ASP A 1 179 ? 12.388 -18.451 -22.059 1.00 78.31 179 ASP A N 1
ATOM 1423 C CA . ASP A 1 179 ? 12.289 -19.590 -22.967 1.00 78.31 179 ASP A CA 1
ATOM 1424 C C . ASP A 1 179 ? 11.771 -20.840 -22.239 1.00 78.31 179 ASP A C 1
ATOM 1426 O O . ASP A 1 179 ? 12.016 -21.062 -21.044 1.00 78.31 179 ASP A O 1
ATOM 1430 N N . ASN A 1 180 ? 11.107 -21.725 -22.985 1.00 81.69 180 ASN A N 1
ATOM 1431 C CA . ASN A 1 180 ? 10.586 -22.985 -22.445 1.00 81.69 180 ASN A CA 1
ATOM 1432 C C . ASN A 1 180 ? 11.690 -23.871 -21.840 1.00 81.69 180 ASN A C 1
ATOM 1434 O O . ASN A 1 180 ? 11.427 -24.606 -20.892 1.00 81.69 180 ASN A O 1
ATOM 1438 N N . ASN A 1 181 ? 12.926 -23.770 -22.347 1.00 83.69 181 ASN A N 1
ATOM 1439 C CA . ASN A 1 181 ? 14.063 -24.577 -21.896 1.00 83.69 181 ASN A CA 1
ATOM 1440 C C . ASN A 1 181 ? 14.876 -23.951 -20.740 1.00 83.69 181 ASN A C 1
ATOM 1442 O O . ASN A 1 181 ? 15.898 -24.507 -20.333 1.00 83.69 181 ASN A O 1
ATOM 1446 N N . VAL A 1 182 ? 14.452 -22.791 -20.224 1.00 78.88 182 VAL A N 1
ATOM 1447 C CA . VAL A 1 182 ? 15.106 -22.110 -19.096 1.00 78.88 182 VAL A CA 1
ATOM 1448 C C . VAL A 1 182 ? 14.373 -22.435 -17.801 1.00 78.88 182 VAL A C 1
ATOM 1450 O O . VAL A 1 182 ? 13.166 -22.202 -17.676 1.00 78.88 182 VAL A O 1
ATOM 1453 N N . THR A 1 183 ? 15.112 -22.930 -16.811 1.00 79.75 183 THR A N 1
ATOM 1454 C CA . THR A 1 183 ? 14.577 -23.208 -15.473 1.00 79.75 183 THR A CA 1
ATOM 1455 C C . THR A 1 183 ? 15.014 -22.121 -14.498 1.00 79.75 183 THR A C 1
ATOM 1457 O O . THR A 1 183 ? 16.191 -21.770 -14.432 1.00 79.75 183 THR A O 1
ATOM 1460 N N . ILE A 1 184 ? 14.064 -21.612 -13.713 1.00 78.94 184 ILE A N 1
ATOM 1461 C CA . ILE A 1 184 ? 14.322 -20.624 -12.664 1.00 78.94 184 ILE A CA 1
ATOM 1462 C C . ILE A 1 184 ? 14.657 -21.360 -11.364 1.00 78.94 184 ILE A C 1
ATOM 1464 O O . ILE A 1 184 ? 13.808 -22.068 -10.818 1.00 78.94 184 ILE A O 1
ATOM 1468 N N . ARG A 1 185 ? 15.895 -21.211 -10.868 1.00 76.25 185 ARG A N 1
ATOM 1469 C CA . ARG A 1 185 ? 16.365 -21.871 -9.639 1.00 76.25 185 ARG A CA 1
ATOM 1470 C C . ARG A 1 185 ? 16.640 -20.866 -8.520 1.00 76.25 185 ARG A C 1
ATOM 1472 O O . ARG A 1 185 ? 17.564 -20.056 -8.591 1.00 76.25 185 ARG A O 1
ATOM 1479 N N . TYR A 1 186 ? 15.862 -20.972 -7.448 1.00 76.50 186 TYR A N 1
ATOM 1480 C CA . TYR A 1 186 ? 16.092 -20.235 -6.205 1.00 76.50 186 TYR A CA 1
ATOM 1481 C C . TYR A 1 186 ? 17.331 -20.753 -5.471 1.00 76.50 186 TYR A C 1
ATOM 1483 O O . TYR A 1 186 ? 17.653 -21.940 -5.532 1.00 76.50 186 TYR A O 1
ATOM 1491 N N . THR A 1 187 ? 18.014 -19.863 -4.750 1.00 74.75 187 THR A N 1
ATOM 1492 C CA . THR A 1 187 ? 19.210 -20.198 -3.960 1.00 74.75 187 THR A CA 1
ATOM 1493 C C . THR A 1 187 ? 18.952 -19.930 -2.478 1.00 74.75 187 THR A C 1
ATOM 1495 O O . THR A 1 187 ? 18.038 -19.176 -2.152 1.00 74.75 187 THR A O 1
ATOM 1498 N N . PRO A 1 188 ? 19.770 -20.447 -1.545 1.00 74.00 188 PRO A N 1
ATOM 1499 C CA . PRO A 1 188 ? 19.641 -20.089 -0.129 1.00 74.00 188 PRO A CA 1
ATOM 1500 C C . PRO A 1 188 ? 19.720 -18.575 0.130 1.00 74.00 188 PRO A C 1
ATOM 1502 O O . PRO A 1 188 ? 19.120 -18.072 1.072 1.00 74.00 188 PRO A O 1
ATOM 1505 N N . SER A 1 189 ? 20.429 -17.835 -0.732 1.00 70.12 189 SER A N 1
ATOM 1506 C CA . SER A 1 189 ? 20.541 -16.373 -0.656 1.00 70.12 189 SER A CA 1
ATOM 1507 C C . SER A 1 189 ? 19.386 -15.613 -1.323 1.00 70.12 189 SER A C 1
ATOM 1509 O O . SER A 1 189 ? 19.313 -14.391 -1.178 1.00 70.12 189 SER A O 1
ATOM 1511 N N . VAL A 1 190 ? 18.528 -16.331 -2.062 1.00 71.38 190 VAL A N 1
ATOM 1512 C CA . VAL A 1 190 ? 17.314 -15.849 -2.736 1.00 71.38 190 VAL A CA 1
ATOM 1513 C C . VAL A 1 190 ? 16.190 -16.869 -2.518 1.00 71.38 190 VAL A C 1
ATOM 1515 O O . VAL A 1 190 ? 15.917 -17.683 -3.407 1.00 71.38 190 VAL A O 1
ATOM 1518 N N . PRO A 1 191 ? 15.577 -16.906 -1.324 1.00 77.00 191 PRO A N 1
ATOM 1519 C CA . PRO A 1 191 ? 14.553 -17.893 -1.017 1.00 77.00 191 PRO A CA 1
ATOM 1520 C C . PRO A 1 191 ? 13.336 -17.796 -1.940 1.00 77.00 191 PRO A C 1
ATOM 1522 O O . PRO A 1 191 ? 12.972 -16.717 -2.400 1.00 77.00 191 PRO A O 1
ATOM 1525 N N . LYS A 1 192 ? 12.657 -18.927 -2.154 1.00 81.50 192 LYS A N 1
ATOM 1526 C CA . LYS A 1 192 ? 11.487 -19.032 -3.043 1.00 81.50 192 LYS A CA 1
ATOM 1527 C C . LYS A 1 192 ? 10.369 -18.038 -2.716 1.00 81.50 192 LYS A C 1
ATOM 1529 O O . LYS A 1 192 ? 9.727 -17.513 -3.615 1.00 81.50 192 LYS A O 1
ATOM 1534 N N . TYR A 1 193 ? 10.181 -17.748 -1.435 1.00 80.12 193 TYR A N 1
ATOM 1535 C CA . TYR A 1 193 ? 9.120 -16.873 -0.949 1.00 80.12 193 TYR A CA 1
ATOM 1536 C C . TYR A 1 193 ? 9.344 -15.384 -1.286 1.00 80.12 193 TYR A C 1
ATOM 1538 O O . TYR A 1 193 ? 8.454 -14.560 -1.080 1.00 80.12 193 TYR A O 1
ATOM 1546 N N . ILE A 1 194 ? 10.522 -15.005 -1.803 1.00 79.69 194 ILE A N 1
ATOM 1547 C CA . ILE A 1 194 ? 10.839 -13.628 -2.210 1.00 79.69 194 ILE A CA 1
ATOM 1548 C C . ILE A 1 194 ? 9.850 -13.135 -3.277 1.00 79.69 194 ILE A C 1
ATOM 1550 O O . ILE A 1 194 ? 9.248 -12.076 -3.096 1.00 79.69 194 ILE A O 1
ATOM 1554 N N . ALA A 1 195 ? 9.619 -13.925 -4.326 1.00 82.69 195 ALA A N 1
ATOM 1555 C CA . ALA A 1 195 ? 8.597 -13.696 -5.347 1.00 82.69 195 ALA A CA 1
ATOM 1556 C C . ALA A 1 195 ? 8.257 -14.996 -6.091 1.00 82.69 195 ALA A C 1
ATOM 1558 O O . ALA A 1 195 ? 9.140 -15.850 -6.234 1.00 82.69 195 ALA A O 1
ATOM 1559 N N . PRO A 1 196 ? 7.025 -15.126 -6.621 1.00 87.56 196 PRO A N 1
ATOM 1560 C CA . PRO A 1 196 ? 6.641 -16.214 -7.515 1.00 87.56 196 PRO A CA 1
ATOM 1561 C C . PRO A 1 196 ? 7.564 -16.341 -8.730 1.00 87.56 196 PRO A C 1
ATOM 1563 O O . PRO A 1 196 ? 8.148 -15.364 -9.193 1.00 87.56 196 PRO A O 1
ATOM 1566 N N . VAL A 1 197 ? 7.651 -17.551 -9.287 1.00 85.12 197 VAL A N 1
ATOM 1567 C CA . VAL A 1 197 ? 8.467 -17.837 -10.482 1.00 85.12 197 VAL A CA 1
ATOM 1568 C C . VAL A 1 197 ? 8.048 -16.958 -11.656 1.00 85.12 197 VAL A C 1
ATOM 1570 O O . VAL A 1 197 ? 8.910 -16.484 -12.389 1.00 85.12 197 VAL A O 1
ATOM 1573 N N . ASP A 1 198 ? 6.745 -16.717 -11.797 1.00 87.56 198 ASP A N 1
ATOM 1574 C CA . ASP A 1 198 ? 6.169 -15.954 -12.905 1.00 87.56 198 ASP A CA 1
ATOM 1575 C C . ASP A 1 198 ? 6.658 -14.504 -12.941 1.00 87.56 198 ASP A C 1
ATOM 1577 O O . ASP A 1 198 ? 6.772 -13.947 -14.025 1.00 87.56 198 ASP A O 1
ATOM 1581 N N . VAL A 1 199 ? 7.043 -13.940 -11.789 1.00 85.62 199 VAL A N 1
ATOM 1582 C CA . VAL A 1 199 ? 7.668 -12.613 -11.709 1.00 85.62 199 VAL A CA 1
ATOM 1583 C C . VAL A 1 199 ? 9.009 -12.605 -12.440 1.00 85.62 199 VAL A C 1
ATOM 1585 O O . VAL A 1 199 ? 9.277 -11.763 -13.283 1.00 85.62 199 VAL A O 1
ATOM 1588 N N . TYR A 1 200 ? 9.858 -13.594 -12.165 1.00 82.31 200 TYR A N 1
ATOM 1589 C CA . TYR A 1 200 ? 11.175 -13.720 -12.796 1.00 82.31 200 TYR A CA 1
ATOM 1590 C C . TYR A 1 200 ? 11.131 -14.348 -14.192 1.00 82.31 200 TYR A C 1
ATOM 1592 O O . TYR A 1 200 ? 12.144 -14.387 -14.891 1.00 82.31 200 TYR A O 1
ATOM 1600 N N . ALA A 1 201 ? 9.982 -14.894 -14.589 1.00 83.69 201 ALA A N 1
ATOM 1601 C CA . ALA A 1 201 ? 9.768 -15.431 -15.922 1.00 83.69 201 ALA A CA 1
ATOM 1602 C C . ALA A 1 201 ? 9.509 -14.329 -16.951 1.00 83.69 201 ALA A C 1
ATOM 1604 O O . ALA A 1 201 ? 9.523 -14.625 -18.147 1.00 83.69 201 ALA A O 1
ATOM 1605 N N . THR A 1 202 ? 9.283 -13.093 -16.509 1.00 81.62 202 THR A N 1
ATOM 1606 C CA . THR A 1 202 ? 9.028 -11.941 -17.367 1.00 81.62 202 THR A CA 1
ATOM 1607 C C . THR A 1 202 ? 9.934 -10.766 -17.031 1.00 81.62 202 THR A C 1
ATOM 1609 O O . THR A 1 202 ? 10.553 -10.707 -15.966 1.00 81.62 202 THR A O 1
ATOM 1612 N N . ALA A 1 203 ? 10.088 -9.865 -17.998 1.00 79.94 203 ALA A N 1
ATOM 1613 C CA . ALA A 1 203 ? 10.806 -8.613 -17.809 1.00 79.94 203 ALA A CA 1
ATOM 1614 C C . ALA A 1 203 ? 10.437 -7.586 -18.875 1.00 79.94 203 ALA A C 1
ATOM 1616 O O . ALA A 1 203 ? 10.003 -7.940 -19.976 1.00 79.94 203 ALA A O 1
ATOM 1617 N N . ARG A 1 204 ? 10.736 -6.317 -18.590 1.00 81.12 204 ARG A N 1
ATOM 1618 C CA . ARG A 1 204 ? 10.715 -5.222 -19.565 1.00 81.12 204 ARG A CA 1
ATOM 1619 C C . ARG A 1 204 ? 12.127 -4.692 -19.805 1.00 81.12 204 ARG A C 1
ATOM 1621 O O . ARG A 1 204 ? 12.891 -4.480 -18.870 1.00 81.12 204 ARG A O 1
ATOM 1628 N N . SER A 1 205 ? 12.480 -4.455 -21.065 1.00 78.38 205 SER A N 1
ATOM 1629 C CA . SER A 1 205 ? 13.743 -3.818 -21.454 1.00 78.38 205 SER A CA 1
ATOM 1630 C C . SER A 1 205 ? 13.510 -2.668 -22.429 1.00 78.38 205 SER A C 1
ATOM 1632 O O . SER A 1 205 ? 12.416 -2.490 -22.954 1.00 78.38 205 SER A O 1
ATOM 1634 N N . MET A 1 206 ? 14.543 -1.872 -22.701 1.00 74.88 206 MET A N 1
ATOM 1635 C CA . MET A 1 206 ? 14.460 -0.754 -23.651 1.00 74.88 206 MET A CA 1
ATOM 1636 C C . MET A 1 206 ? 14.381 -1.206 -25.120 1.00 74.88 206 MET A C 1
ATOM 1638 O O . MET A 1 206 ? 14.014 -0.418 -25.987 1.00 74.88 206 MET A O 1
ATOM 1642 N N . GLY A 1 207 ? 14.679 -2.479 -25.395 1.00 77.50 207 GLY A N 1
ATOM 1643 C CA . GLY A 1 207 ? 14.721 -3.051 -26.737 1.00 77.50 207 GLY A CA 1
ATOM 1644 C C . GLY A 1 207 ? 16.141 -3.214 -27.298 1.00 77.50 207 GLY A C 1
ATOM 1645 O O . GLY A 1 207 ? 17.127 -2.904 -26.624 1.00 77.50 207 GLY A O 1
ATOM 1646 N N . PRO A 1 208 ? 16.271 -3.748 -28.525 1.00 79.88 208 PRO A N 1
ATOM 1647 C CA . PRO A 1 208 ? 17.548 -4.223 -29.061 1.00 79.88 208 PRO A CA 1
ATOM 1648 C C . PRO A 1 208 ? 18.468 -3.120 -29.612 1.00 79.88 208 PRO A C 1
ATOM 1650 O O . PRO A 1 208 ? 19.662 -3.364 -29.777 1.00 79.88 208 PRO A O 1
ATOM 1653 N N . ASP A 1 209 ? 17.960 -1.920 -29.919 1.00 77.00 209 ASP A N 1
ATOM 1654 C CA . ASP A 1 209 ? 18.773 -0.860 -30.533 1.00 77.00 209 ASP A CA 1
ATOM 1655 C C . ASP A 1 209 ? 19.483 0.000 -29.479 1.00 77.00 209 ASP A C 1
ATOM 1657 O O . ASP A 1 209 ? 18.934 0.961 -28.935 1.00 77.00 209 ASP A O 1
ATOM 1661 N N . ALA A 1 210 ? 20.763 -0.293 -29.252 1.00 76.50 210 ALA A N 1
ATOM 1662 C CA . ALA A 1 210 ? 21.607 0.457 -28.326 1.00 76.50 210 ALA A CA 1
ATOM 1663 C C . ALA A 1 210 ? 21.676 1.968 -28.632 1.00 76.50 210 ALA A C 1
ATOM 1665 O O . ALA A 1 210 ? 21.802 2.774 -27.711 1.00 76.50 210 ALA A O 1
ATOM 1666 N N . ARG A 1 211 ? 21.571 2.387 -29.903 1.00 72.44 211 ARG A N 1
ATOM 1667 C CA . ARG A 1 211 ? 21.632 3.813 -30.277 1.00 72.44 211 ARG A CA 1
ATOM 1668 C C . ARG A 1 211 ? 20.360 4.562 -29.897 1.00 72.44 211 ARG A C 1
ATOM 1670 O O . ARG A 1 211 ? 20.425 5.772 -29.676 1.00 72.44 211 ARG A O 1
ATOM 1677 N N . VAL A 1 212 ? 19.227 3.864 -29.851 1.00 72.88 212 VAL A N 1
ATOM 1678 C CA . VAL A 1 212 ? 17.959 4.395 -29.338 1.00 72.88 212 VAL A CA 1
ATOM 1679 C C . VAL A 1 212 ? 17.997 4.409 -27.814 1.00 72.88 212 VAL A C 1
ATOM 1681 O O . VAL A 1 212 ? 17.698 5.441 -27.220 1.00 72.88 212 VAL A O 1
ATOM 1684 N N . ASN A 1 213 ? 18.471 3.325 -27.195 1.00 73.38 213 ASN A N 1
ATOM 1685 C CA . ASN A 1 213 ? 18.530 3.189 -25.739 1.00 73.38 213 ASN A CA 1
ATOM 1686 C C . ASN A 1 213 ? 19.407 4.263 -25.075 1.00 73.38 213 ASN A C 1
ATOM 1688 O O . ASN A 1 213 ? 19.118 4.705 -23.975 1.00 73.38 213 ASN A O 1
ATOM 1692 N N . LEU A 1 214 ? 20.455 4.748 -25.747 1.00 75.00 214 LEU A N 1
ATOM 1693 C CA . LEU A 1 214 ? 21.289 5.842 -25.228 1.00 75.00 214 LEU A CA 1
ATOM 1694 C C . LEU A 1 214 ? 20.599 7.219 -25.221 1.00 75.00 214 LEU A C 1
ATOM 1696 O O . LEU A 1 214 ? 21.149 8.169 -24.668 1.00 75.00 214 LEU A O 1
ATOM 1700 N N . LYS A 1 215 ? 19.441 7.364 -25.876 1.00 73.06 215 LYS A N 1
ATOM 1701 C CA . LYS A 1 215 ? 18.748 8.651 -26.072 1.00 73.06 215 LYS A CA 1
ATOM 1702 C C . LYS A 1 215 ? 17.460 8.782 -25.262 1.00 73.06 215 LYS A C 1
ATOM 1704 O O . LYS A 1 215 ? 16.834 9.839 -25.305 1.00 73.06 215 LYS A O 1
ATOM 1709 N N . SER A 1 216 ? 17.041 7.729 -24.574 1.00 66.44 216 SER A N 1
ATOM 1710 C CA . SER A 1 216 ? 15.789 7.685 -23.824 1.00 66.44 216 SER A CA 1
ATOM 1711 C C . SER A 1 216 ? 15.982 6.944 -22.507 1.00 66.44 216 SER A C 1
ATOM 1713 O O . SER A 1 216 ? 16.954 6.222 -22.340 1.00 66.44 216 SER A O 1
ATOM 1715 N N . ASN A 1 217 ? 15.046 7.121 -21.576 1.00 68.44 217 ASN A N 1
ATOM 1716 C CA . ASN A 1 217 ? 14.988 6.344 -20.343 1.00 68.44 217 ASN A CA 1
ATOM 1717 C C . ASN A 1 217 ? 13.677 5.562 -20.325 1.00 68.44 217 ASN A C 1
ATOM 1719 O O . ASN A 1 217 ? 12.617 6.138 -20.583 1.00 68.44 217 ASN A O 1
ATOM 1723 N N . LEU A 1 218 ? 13.741 4.279 -19.973 1.00 68.44 218 LEU A N 1
ATOM 1724 C CA . LEU A 1 218 ? 12.552 3.539 -19.567 1.00 68.44 218 LEU A CA 1
ATOM 1725 C C . LEU A 1 218 ? 12.202 3.968 -18.140 1.00 68.44 218 LEU A C 1
ATOM 1727 O O . LEU A 1 218 ? 13.027 3.842 -17.236 1.00 68.44 218 LEU A O 1
ATOM 1731 N N . THR A 1 219 ? 11.021 4.555 -17.970 1.00 62.38 219 THR A N 1
ATOM 1732 C CA . THR A 1 219 ? 10.656 5.280 -16.749 1.00 62.38 219 THR A CA 1
ATOM 1733 C C . THR A 1 219 ? 9.316 4.786 -16.234 1.00 62.38 219 THR A C 1
ATOM 1735 O O . THR A 1 219 ? 8.371 4.684 -17.009 1.00 62.38 219 THR A O 1
ATOM 1738 N N . TRP A 1 220 ? 9.219 4.551 -14.927 1.00 72.06 220 TRP A N 1
ATOM 1739 C CA . TRP A 1 220 ? 7.956 4.299 -14.237 1.00 72.06 220 TRP A CA 1
ATOM 1740 C C . TRP A 1 220 ? 7.612 5.487 -13.343 1.00 72.06 220 TRP A C 1
ATOM 1742 O O . TRP A 1 220 ? 8.502 6.099 -12.748 1.00 72.06 220 TRP A O 1
ATOM 1752 N N . ASN A 1 221 ? 6.329 5.818 -13.249 1.00 69.88 221 ASN A N 1
ATOM 1753 C CA . ASN A 1 221 ? 5.821 6.900 -12.422 1.00 69.88 221 ASN A CA 1
ATOM 1754 C C . ASN A 1 221 ? 4.817 6.367 -11.394 1.00 69.88 221 ASN A C 1
ATOM 1756 O O . ASN A 1 221 ? 3.863 5.669 -11.734 1.00 69.88 221 ASN A O 1
ATOM 1760 N N . PHE A 1 222 ? 5.027 6.738 -10.132 1.00 69.88 222 PHE A N 1
ATOM 1761 C CA . PHE A 1 222 ? 4.243 6.279 -8.991 1.00 69.88 222 PHE A CA 1
ATOM 1762 C C . PHE A 1 222 ? 3.738 7.468 -8.186 1.00 69.88 222 PHE A C 1
ATOM 1764 O O . PHE A 1 222 ? 4.513 8.334 -7.780 1.00 69.88 222 PHE A O 1
ATOM 1771 N N . LEU A 1 223 ? 2.438 7.476 -7.894 1.00 67.00 223 LEU A N 1
ATOM 1772 C CA . LEU A 1 223 ? 1.859 8.438 -6.962 1.00 67.00 223 LEU A CA 1
ATOM 1773 C C . LEU A 1 223 ? 2.077 7.940 -5.533 1.00 67.00 223 LEU A C 1
ATOM 1775 O O . LEU A 1 223 ? 1.677 6.825 -5.193 1.00 67.00 223 LEU A O 1
ATOM 1779 N N . VAL A 1 224 ? 2.719 8.754 -4.705 1.00 65.75 224 VAL A N 1
ATOM 1780 C CA . VAL A 1 224 ? 3.068 8.417 -3.322 1.00 65.75 224 VAL A CA 1
ATOM 1781 C C . VAL A 1 224 ? 2.698 9.559 -2.378 1.00 65.75 224 VAL A C 1
ATOM 1783 O O . VAL A 1 224 ? 2.540 10.702 -2.809 1.00 65.75 224 VAL A O 1
ATOM 1786 N N . ASP A 1 225 ? 2.558 9.249 -1.093 1.00 56.81 225 ASP A N 1
ATOM 1787 C CA . ASP A 1 225 ? 2.177 10.219 -0.073 1.00 56.81 225 ASP A CA 1
ATOM 1788 C C . ASP A 1 225 ? 3.373 11.093 0.325 1.00 56.81 225 ASP A C 1
ATOM 1790 O O . ASP A 1 225 ? 4.467 10.619 0.637 1.00 56.81 225 ASP A O 1
ATOM 1794 N N . ALA A 1 226 ? 3.170 12.408 0.343 1.00 46.72 226 ALA A N 1
ATOM 1795 C CA . ALA A 1 226 ? 4.202 13.331 0.792 1.00 46.72 226 ALA A CA 1
ATOM 1796 C C . ALA A 1 226 ? 4.495 13.151 2.295 1.00 46.72 226 ALA A C 1
ATOM 1798 O O . ALA A 1 226 ? 3.592 12.920 3.100 1.00 46.72 226 ALA A O 1
ATOM 1799 N N . GLY A 1 227 ? 5.763 13.312 2.686 1.00 49.59 227 GLY A N 1
ATOM 1800 C CA . GLY A 1 227 ? 6.191 13.242 4.090 1.00 49.59 227 GLY A CA 1
ATOM 1801 C C . GLY A 1 227 ? 6.596 11.849 4.587 1.00 49.59 227 GLY A C 1
ATOM 1802 O O . GLY A 1 227 ? 6.927 11.715 5.765 1.00 49.59 227 GLY A O 1
ATOM 1803 N N . PHE A 1 228 ? 6.620 10.842 3.709 1.00 54.31 228 PHE A N 1
ATOM 1804 C CA . PHE A 1 228 ? 7.127 9.498 3.996 1.00 54.31 228 PHE A CA 1
ATOM 1805 C C . PHE A 1 228 ? 8.434 9.207 3.249 1.00 54.31 228 PHE A C 1
ATOM 1807 O O . PHE A 1 228 ? 8.715 9.795 2.203 1.00 54.31 228 PHE A O 1
ATOM 1814 N N . TYR A 1 229 ? 9.226 8.271 3.783 1.00 59.44 229 TYR A N 1
ATOM 1815 C CA . TYR A 1 229 ? 10.380 7.715 3.072 1.00 59.44 229 TYR A CA 1
ATOM 1816 C C . TYR A 1 229 ? 9.969 6.534 2.222 1.00 59.44 229 TYR A C 1
ATOM 1818 O O . TYR A 1 229 ? 9.318 5.611 2.710 1.00 59.44 229 TYR A O 1
ATOM 1826 N N . TYR A 1 230 ? 10.445 6.552 0.984 1.00 58.22 230 TYR A N 1
ATOM 1827 C CA . TYR A 1 230 ? 10.321 5.465 0.030 1.00 58.22 230 TYR A CA 1
ATOM 1828 C C . TYR A 1 230 ? 11.737 4.982 -0.287 1.00 58.22 230 TYR A C 1
ATOM 1830 O O . TYR A 1 230 ? 12.502 5.743 -0.881 1.00 58.22 230 TYR A O 1
ATOM 1838 N N . PRO A 1 231 ? 12.148 3.780 0.155 1.00 55.34 231 PRO A N 1
ATOM 1839 C CA . PRO A 1 231 ? 13.499 3.297 -0.097 1.00 55.34 231 PRO A CA 1
ATOM 1840 C C . PRO A 1 231 ? 13.730 3.153 -1.606 1.00 55.34 231 PRO A C 1
ATOM 1842 O O . PRO A 1 231 ? 12.994 2.427 -2.271 1.00 55.34 231 PRO A O 1
ATOM 1845 N N . GLU A 1 232 ? 14.772 3.783 -2.152 1.00 42.66 232 GLU A N 1
ATOM 1846 C CA . GLU A 1 232 ? 15.119 3.680 -3.584 1.00 42.66 232 GLU A CA 1
ATOM 1847 C C . GLU A 1 232 ? 15.447 2.230 -4.003 1.00 42.66 232 GLU A C 1
ATOM 1849 O O . GLU A 1 232 ? 15.151 1.814 -5.120 1.00 42.66 232 GLU A O 1
ATOM 1854 N N . ASN A 1 233 ? 15.942 1.407 -3.071 1.00 43.44 233 ASN A N 1
ATOM 1855 C CA . ASN A 1 233 ? 16.254 -0.011 -3.297 1.00 43.44 233 ASN A CA 1
ATOM 1856 C C . ASN A 1 233 ? 15.018 -0.932 -3.343 1.00 43.44 233 ASN A C 1
ATOM 1858 O O . ASN A 1 233 ? 15.158 -2.133 -3.578 1.00 43.44 233 ASN A O 1
ATOM 1862 N N . SER A 1 234 ? 13.807 -0.394 -3.156 1.00 40.31 234 SER A N 1
ATOM 1863 C CA . SER A 1 234 ? 12.558 -1.155 -3.331 1.00 40.31 234 SER A CA 1
ATOM 1864 C C . SER A 1 234 ? 12.344 -1.565 -4.802 1.00 40.31 234 SER A C 1
ATOM 1866 O O . SER A 1 234 ? 11.707 -2.579 -5.081 1.00 40.31 234 SER A O 1
ATOM 1868 N N . VAL A 1 235 ? 12.959 -0.824 -5.737 1.00 37.19 235 VAL A N 1
ATOM 1869 C CA . VAL A 1 235 ? 12.903 -1.031 -7.197 1.00 37.19 235 VAL A CA 1
ATOM 1870 C C . VAL A 1 235 ? 13.651 -2.299 -7.653 1.00 37.19 235 VAL A C 1
ATOM 1872 O O . VAL A 1 235 ? 13.484 -2.731 -8.783 1.00 37.19 235 VAL A O 1
ATOM 1875 N N . ALA A 1 236 ? 14.444 -2.944 -6.789 1.00 38.03 236 ALA A N 1
ATOM 1876 C CA . ALA A 1 236 ? 15.200 -4.149 -7.152 1.00 38.03 236 ALA A CA 1
ATOM 1877 C C . ALA A 1 236 ? 15.436 -5.096 -5.962 1.00 38.03 236 ALA A C 1
ATOM 1879 O O . ALA A 1 236 ? 16.451 -5.792 -5.899 1.00 38.03 236 ALA A O 1
ATOM 1880 N N . MET A 1 237 ? 14.530 -5.115 -4.977 1.00 34.50 237 MET A N 1
ATOM 1881 C CA . MET A 1 237 ? 14.776 -5.807 -3.701 1.00 34.50 237 MET A CA 1
ATOM 1882 C C . MET A 1 237 ? 14.843 -7.336 -3.815 1.00 34.50 237 MET A C 1
ATOM 1884 O O . MET A 1 237 ? 15.175 -8.026 -2.852 1.00 34.50 237 MET A O 1
ATOM 1888 N N . LEU A 1 238 ? 14.553 -7.891 -4.986 1.00 43.53 238 LEU A N 1
ATOM 1889 C CA . LEU A 1 238 ? 14.542 -9.321 -5.193 1.00 43.53 238 LEU A CA 1
ATOM 1890 C C . LEU A 1 238 ? 15.731 -9.672 -6.080 1.00 43.53 238 LEU A C 1
ATOM 1892 O O . LEU A 1 238 ? 15.669 -9.549 -7.301 1.00 43.53 238 LEU A O 1
ATOM 1896 N N . LYS A 1 239 ? 16.831 -10.114 -5.458 1.00 44.44 239 LYS A N 1
ATOM 1897 C CA . LYS A 1 239 ? 17.915 -10.797 -6.178 1.00 44.44 239 LYS A CA 1
ATOM 1898 C C . LYS A 1 239 ? 17.295 -11.767 -7.189 1.00 44.44 239 LYS A C 1
ATOM 1900 O O . LYS A 1 239 ? 16.379 -12.513 -6.838 1.00 44.44 239 LYS A O 1
ATOM 1905 N N . ALA A 1 240 ? 17.776 -11.754 -8.426 1.00 46.75 240 ALA A N 1
ATOM 1906 C CA . ALA A 1 240 ? 17.280 -12.686 -9.422 1.00 46.75 240 ALA A CA 1
ATOM 1907 C C . ALA A 1 240 ? 17.787 -14.111 -9.097 1.00 46.75 240 ALA A C 1
ATOM 1909 O O . ALA A 1 240 ? 18.972 -14.280 -8.786 1.00 46.75 240 ALA A O 1
ATOM 1910 N N . PRO A 1 241 ? 16.921 -15.138 -9.128 1.00 47.94 241 PRO A N 1
ATOM 1911 C CA . PRO A 1 241 ? 17.338 -16.538 -9.112 1.00 47.94 241 PRO A CA 1
ATOM 1912 C C . PRO A 1 241 ? 18.273 -16.857 -10.289 1.00 47.94 241 PRO A C 1
ATOM 1914 O O . PRO A 1 241 ? 18.282 -16.166 -11.308 1.00 47.94 241 PRO A O 1
ATOM 1917 N N . HIS A 1 242 ? 19.063 -17.924 -10.159 1.00 46.12 242 HIS A N 1
ATOM 1918 C CA . HIS A 1 242 ? 19.963 -18.348 -11.230 1.00 46.12 242 HIS A CA 1
ATOM 1919 C C . HIS A 1 242 ? 19.151 -18.942 -12.392 1.00 46.12 242 HIS A C 1
ATOM 1921 O O . HIS A 1 242 ? 18.257 -19.767 -12.173 1.00 46.12 242 HIS A O 1
ATOM 1927 N N . LEU A 1 243 ? 19.475 -18.536 -13.623 1.00 45.97 243 LEU A N 1
ATOM 1928 C CA . LEU A 1 243 ? 18.892 -19.073 -14.853 1.00 45.97 243 LEU A CA 1
ATOM 1929 C C . LEU A 1 243 ? 19.839 -20.129 -15.428 1.00 45.97 243 LEU A C 1
ATOM 1931 O O . LEU A 1 243 ? 20.988 -19.822 -15.736 1.00 45.97 243 LEU A O 1
ATOM 1935 N N . GLU A 1 244 ? 19.377 -21.371 -15.575 1.00 39.94 244 GLU A N 1
ATOM 1936 C CA . GLU A 1 244 ? 20.142 -22.425 -16.254 1.00 39.94 244 GLU A CA 1
ATOM 1937 C C . GLU A 1 244 ? 19.415 -22.882 -17.525 1.00 39.94 244 GLU A C 1
ATOM 1939 O O . GLU A 1 244 ? 18.222 -23.207 -17.457 1.00 39.94 244 GLU A O 1
ATOM 1944 N N . PRO A 1 245 ? 20.109 -22.949 -18.678 1.00 37.78 245 PRO A N 1
ATOM 1945 C CA . PRO A 1 245 ? 19.615 -23.686 -19.829 1.00 37.78 245 PRO A CA 1
ATOM 1946 C C . PRO A 1 245 ? 19.646 -25.177 -19.495 1.00 37.78 245 PRO A C 1
ATOM 1948 O O . PRO A 1 245 ? 20.693 -25.708 -19.114 1.00 37.78 245 PRO A O 1
ATOM 1951 N N . ASN A 1 246 ? 18.531 -25.884 -19.669 1.00 36.88 246 ASN A N 1
ATOM 1952 C CA . ASN A 1 246 ? 18.567 -27.334 -19.530 1.00 36.88 246 ASN A CA 1
ATOM 1953 C C . ASN A 1 246 ? 19.383 -27.916 -20.705 1.00 36.88 246 ASN A C 1
ATOM 1955 O O . ASN A 1 246 ? 18.927 -27.910 -21.850 1.00 36.88 246 ASN A O 1
ATOM 1959 N N . GLY A 1 247 ? 20.595 -28.409 -20.419 1.00 35.81 247 GLY A N 1
ATOM 1960 C CA . GLY A 1 247 ? 21.329 -29.311 -21.315 1.00 35.81 247 GLY A CA 1
ATOM 1961 C C . GLY A 1 247 ? 22.524 -28.772 -22.116 1.00 35.81 247 GLY A C 1
ATOM 1962 O O . GLY A 1 247 ? 22.823 -29.368 -23.145 1.00 35.81 247 GLY A O 1
ATOM 1963 N N . MET A 1 248 ? 23.261 -27.737 -21.684 1.00 26.72 248 MET A N 1
ATOM 1964 C CA . MET A 1 248 ? 24.578 -27.430 -22.285 1.00 26.72 248 MET A CA 1
ATOM 1965 C C . MET A 1 248 ? 25.638 -26.996 -21.261 1.00 26.72 248 MET A C 1
ATOM 1967 O O . MET A 1 248 ? 25.527 -25.956 -20.621 1.00 26.72 248 MET A O 1
ATOM 1971 N N . SER A 1 249 ? 26.703 -27.798 -21.166 1.00 29.66 249 SER A N 1
ATOM 1972 C CA . SER A 1 249 ? 28.000 -27.441 -20.583 1.00 29.66 249 SER A CA 1
ATOM 1973 C C . SER A 1 249 ? 28.726 -26.480 -21.524 1.00 29.66 249 SER A C 1
ATOM 1975 O O . SER A 1 249 ? 29.077 -26.901 -22.623 1.00 29.66 249 SER A O 1
ATOM 1977 N N . VAL A 1 250 ? 28.979 -25.230 -21.115 1.00 28.31 250 VAL A N 1
ATOM 1978 C CA . VAL A 1 250 ? 30.065 -24.417 -21.694 1.00 28.31 250 VAL A CA 1
ATOM 1979 C C . VAL A 1 250 ? 30.631 -23.457 -20.642 1.00 28.31 250 VAL A C 1
ATOM 1981 O O . VAL A 1 250 ? 30.024 -22.444 -20.299 1.00 28.31 250 VAL A O 1
ATOM 1984 N N . GLU A 1 251 ? 31.849 -23.748 -20.182 1.00 27.09 251 GLU A N 1
ATOM 1985 C CA . GLU A 1 251 ? 32.757 -22.767 -19.585 1.00 27.09 251 GLU A CA 1
ATOM 1986 C C . GLU A 1 251 ? 33.020 -21.610 -20.567 1.00 27.09 251 GLU A C 1
ATOM 1988 O O . GLU A 1 251 ? 33.555 -21.823 -21.655 1.00 27.09 251 GLU A O 1
ATOM 1993 N N . ARG A 1 252 ? 32.767 -20.360 -20.162 1.00 21.88 252 ARG A N 1
ATOM 1994 C CA . ARG A 1 252 ? 33.531 -19.204 -20.666 1.00 21.88 252 ARG A CA 1
ATOM 1995 C C . ARG A 1 252 ? 33.873 -18.247 -19.530 1.00 21.88 252 ARG A C 1
ATOM 1997 O O . ARG A 1 252 ? 33.080 -17.402 -19.133 1.00 21.88 252 ARG A O 1
ATOM 2004 N N . LYS A 1 253 ? 35.114 -18.368 -19.050 1.00 26.28 253 LYS A N 1
ATOM 2005 C CA . LYS A 1 253 ? 35.837 -17.318 -18.319 1.00 26.28 253 LYS A CA 1
ATOM 2006 C C . LYS A 1 253 ? 35.919 -16.055 -19.182 1.00 26.28 253 LYS A C 1
ATOM 2008 O O . LYS A 1 253 ? 36.490 -16.117 -20.266 1.00 26.28 253 LYS A O 1
ATOM 2013 N N . LEU A 1 254 ? 35.495 -14.907 -18.658 1.00 22.53 254 LEU A N 1
ATOM 2014 C CA . LEU A 1 254 ? 35.955 -13.594 -19.122 1.00 22.53 254 LEU A CA 1
ATOM 2015 C C . LEU A 1 254 ? 36.377 -12.748 -17.911 1.00 22.53 254 LEU A C 1
ATOM 2017 O O . LEU A 1 254 ? 35.647 -12.604 -16.936 1.00 22.53 254 LEU A O 1
ATOM 2021 N N . LYS A 1 255 ? 37.635 -12.300 -17.966 1.00 21.59 255 LYS A N 1
ATOM 2022 C CA . LYS A 1 255 ? 38.407 -11.599 -16.932 1.00 21.59 255 LYS A CA 1
ATOM 2023 C C . LYS A 1 255 ? 38.082 -10.094 -16.902 1.00 21.59 255 LYS A C 1
ATOM 2025 O O . LYS A 1 255 ? 38.085 -9.479 -17.958 1.00 21.59 255 LYS A O 1
ATOM 2030 N N . GLY A 1 256 ? 38.041 -9.510 -15.698 1.00 21.45 256 GLY A N 1
ATOM 2031 C CA . GLY A 1 256 ? 38.752 -8.259 -15.371 1.00 21.45 256 GLY A CA 1
ATOM 2032 C C . GLY A 1 256 ? 38.013 -6.904 -15.409 1.00 21.45 256 GLY A C 1
ATOM 2033 O O . GLY A 1 256 ? 37.606 -6.451 -16.469 1.00 21.45 256 GLY A O 1
ATOM 2034 N N . ALA A 1 257 ? 38.084 -6.217 -14.254 1.00 20.77 257 ALA A N 1
ATOM 2035 C CA . ALA A 1 257 ? 38.110 -4.759 -13.997 1.00 20.77 257 ALA A CA 1
ATOM 2036 C C . ALA A 1 257 ? 36.817 -4.030 -13.543 1.00 20.77 257 ALA A C 1
ATOM 2038 O O . ALA A 1 257 ? 35.703 -4.450 -13.811 1.00 20.77 257 ALA A O 1
ATOM 2039 N N . ALA A 1 258 ? 37.034 -2.969 -12.751 1.00 20.39 258 ALA A N 1
ATOM 2040 C CA . ALA A 1 258 ? 36.269 -2.484 -11.589 1.00 20.39 258 ALA A CA 1
ATOM 2041 C C . ALA A 1 258 ? 35.424 -1.196 -11.852 1.00 20.39 258 ALA A C 1
ATOM 2043 O O . ALA A 1 258 ? 35.554 -0.612 -12.926 1.00 20.39 258 ALA A O 1
ATOM 2044 N N . PRO A 1 259 ? 34.559 -0.749 -10.904 1.00 28.88 259 PRO A N 1
ATOM 2045 C CA . PRO A 1 259 ? 33.312 -0.006 -11.174 1.00 28.88 259 PRO A CA 1
ATOM 2046 C C . PRO A 1 259 ? 33.329 1.493 -10.791 1.00 28.88 259 PRO A C 1
ATOM 2048 O O . PRO A 1 259 ? 34.083 1.870 -9.898 1.00 28.88 259 PRO A O 1
ATOM 2051 N N . ALA A 1 260 ? 32.444 2.326 -11.383 1.00 19.11 260 ALA A N 1
ATOM 2052 C CA . ALA A 1 260 ? 32.046 3.650 -10.845 1.00 19.11 260 ALA A CA 1
ATOM 2053 C C . ALA A 1 260 ? 30.877 4.369 -11.599 1.00 19.11 260 ALA A C 1
ATOM 2055 O O . ALA A 1 260 ? 30.995 4.616 -12.793 1.00 19.11 260 ALA A O 1
ATOM 2056 N N . VAL A 1 261 ? 29.844 4.799 -10.829 1.00 20.08 261 VAL A N 1
ATOM 2057 C CA . VAL A 1 261 ? 28.904 5.969 -10.967 1.00 20.08 261 VAL A CA 1
ATOM 2058 C C . VAL A 1 261 ? 27.889 5.967 -12.140 1.00 20.08 261 VAL A C 1
ATOM 2060 O O . VAL A 1 261 ? 28.277 6.089 -13.291 1.00 20.08 261 VAL A O 1
ATOM 2063 N N . ILE A 1 262 ? 26.575 5.725 -11.978 1.00 25.34 262 ILE A N 1
ATOM 2064 C CA . ILE A 1 262 ? 25.422 6.413 -11.325 1.00 25.34 262 ILE A CA 1
ATOM 2065 C C . ILE A 1 262 ? 24.930 7.724 -11.978 1.00 25.34 262 ILE A C 1
ATOM 2067 O O . ILE A 1 262 ? 25.115 8.829 -11.481 1.00 25.34 262 ILE A O 1
ATOM 2071 N N . SER A 1 263 ? 24.189 7.536 -13.067 1.00 23.08 263 SER A N 1
ATOM 2072 C CA . SER A 1 263 ? 22.898 8.175 -13.355 1.00 23.08 263 SER A CA 1
ATOM 2073 C C . SER A 1 263 ? 21.958 7.028 -13.761 1.00 23.08 263 SER A C 1
ATOM 2075 O O . SER A 1 263 ? 22.450 5.931 -14.021 1.00 23.08 263 SER A O 1
ATOM 2077 N N . GLY A 1 264 ? 20.639 7.208 -13.817 1.00 31.06 264 GLY A N 1
ATOM 2078 C CA . GLY A 1 264 ? 19.708 6.176 -14.310 1.00 31.06 264 GLY A CA 1
ATOM 2079 C C . GLY A 1 264 ? 19.843 5.858 -15.810 1.00 31.06 264 GLY A C 1
ATOM 2080 O O . GLY A 1 264 ? 18.837 5.695 -16.485 1.00 31.06 264 GLY A O 1
ATOM 2081 N N . ALA A 1 265 ? 21.068 5.810 -16.333 1.00 24.50 265 ALA A N 1
ATOM 2082 C CA . ALA A 1 265 ? 21.469 5.206 -17.586 1.00 24.50 265 ALA A CA 1
ATOM 2083 C C . ALA A 1 265 ? 22.396 4.031 -17.239 1.00 24.50 265 ALA A C 1
ATOM 2085 O O . ALA A 1 265 ? 23.525 4.222 -16.780 1.00 24.50 265 ALA A O 1
ATOM 2086 N N . VAL A 1 266 ? 21.925 2.803 -17.456 1.00 27.03 266 VAL A N 1
ATOM 2087 C CA . VAL A 1 266 ? 22.763 1.599 -17.386 1.00 27.03 266 VAL A CA 1
ATOM 2088 C C . VAL A 1 266 ? 23.617 1.556 -18.656 1.00 27.03 266 VAL A C 1
ATOM 2090 O O . VAL A 1 266 ? 23.335 0.846 -19.617 1.00 27.03 266 VAL A O 1
ATOM 2093 N N . GLY A 1 267 ? 24.651 2.390 -18.695 1.00 24.25 267 GLY A N 1
ATOM 2094 C CA . GLY A 1 267 ? 25.688 2.337 -19.716 1.00 24.25 267 GLY A CA 1
ATOM 2095 C C . GLY A 1 267 ? 26.710 1.265 -19.356 1.00 24.25 267 GLY A C 1
ATOM 2096 O O . GLY A 1 267 ? 27.668 1.554 -18.649 1.00 24.25 267 GLY A O 1
ATOM 2097 N N . GLY A 1 268 ? 26.516 0.034 -19.837 1.00 22.92 268 GLY A N 1
ATOM 2098 C CA . GLY A 1 268 ? 27.540 -1.011 -19.740 1.00 22.92 268 GLY A CA 1
ATOM 2099 C C . GLY A 1 268 ? 27.006 -2.438 -19.817 1.00 22.92 268 GLY A C 1
ATOM 2100 O O . GLY A 1 268 ? 26.810 -3.058 -18.785 1.00 22.92 268 GLY A O 1
ATOM 2101 N N . PHE A 1 269 ? 26.792 -2.939 -21.039 1.00 24.47 269 PHE A N 1
ATOM 2102 C CA . PHE A 1 269 ? 26.873 -4.345 -21.501 1.00 24.47 269 PHE A CA 1
ATOM 2103 C C . PHE A 1 269 ? 26.407 -5.525 -20.612 1.00 24.47 269 PHE A C 1
ATOM 2105 O O . PHE A 1 269 ? 26.753 -6.672 -20.887 1.00 24.47 269 PHE A O 1
ATOM 2112 N N . VAL A 1 270 ? 25.543 -5.295 -19.630 1.00 23.77 270 VAL A N 1
ATOM 2113 C CA . VAL A 1 270 ? 24.709 -6.314 -18.993 1.00 23.77 270 VAL A CA 1
ATOM 2114 C C . VAL A 1 270 ? 23.285 -5.798 -19.106 1.00 23.77 270 VAL A C 1
ATOM 2116 O O . VAL A 1 270 ? 22.958 -4.756 -18.543 1.00 23.77 270 VAL A O 1
ATOM 2119 N N . ALA A 1 271 ? 22.455 -6.473 -19.900 1.00 27.06 271 ALA A N 1
ATOM 2120 C CA . ALA A 1 271 ? 21.031 -6.183 -19.957 1.00 27.06 271 ALA A CA 1
ATOM 2121 C C . ALA A 1 271 ? 20.474 -6.304 -18.530 1.00 27.06 271 ALA A C 1
ATOM 2123 O O . ALA A 1 271 ? 20.407 -7.401 -17.979 1.00 27.06 271 ALA A O 1
ATOM 2124 N N . LEU A 1 272 ? 20.163 -5.170 -17.902 1.00 33.06 272 LEU A N 1
ATOM 2125 C CA . LEU A 1 272 ? 19.546 -5.128 -16.584 1.00 33.06 272 LEU A CA 1
ATOM 2126 C C . LEU A 1 272 ? 18.083 -5.523 -16.789 1.00 33.06 272 LEU A C 1
ATOM 2128 O O . LEU A 1 272 ? 17.242 -4.711 -17.162 1.00 33.06 272 LEU A O 1
ATOM 2132 N N . ILE A 1 273 ? 17.831 -6.822 -16.670 1.00 39.38 273 ILE A N 1
ATOM 2133 C CA . ILE A 1 273 ? 16.500 -7.414 -16.673 1.00 39.38 273 ILE A CA 1
ATOM 2134 C C . ILE A 1 273 ? 15.885 -7.050 -15.318 1.00 39.38 273 ILE A C 1
ATOM 2136 O O . ILE A 1 273 ? 16.240 -7.640 -14.298 1.00 39.38 273 ILE A O 1
ATOM 2140 N N . ILE A 1 274 ? 15.034 -6.023 -15.297 1.00 48.41 274 ILE A N 1
ATOM 2141 C CA . ILE A 1 274 ? 14.183 -5.733 -14.142 1.00 48.41 274 ILE A CA 1
ATOM 2142 C C . ILE A 1 274 ? 12.917 -6.570 -14.333 1.00 48.41 274 ILE A C 1
ATOM 2144 O O . ILE A 1 274 ? 12.233 -6.452 -15.351 1.00 48.41 274 ILE A O 1
ATOM 2148 N N . SER A 1 275 ? 12.687 -7.485 -13.395 1.00 51.16 275 SER A N 1
ATOM 2149 C CA . SER A 1 275 ? 11.555 -8.419 -13.405 1.00 51.16 275 SER A CA 1
ATOM 2150 C C . SER A 1 275 ? 10.470 -8.041 -12.393 1.00 51.16 275 SER A C 1
ATOM 2152 O O . SER A 1 275 ? 9.387 -8.617 -12.401 1.00 51.16 275 SER A O 1
ATOM 2154 N N . CYS A 1 276 ? 10.740 -7.086 -11.500 1.00 55.38 276 CYS A N 1
ATOM 2155 C CA . CYS A 1 276 ? 9.761 -6.614 -10.530 1.00 55.38 276 CYS A CA 1
ATOM 2156 C C . CYS A 1 276 ? 10.098 -5.244 -9.950 1.00 55.38 276 CYS A C 1
ATOM 2158 O O . CYS A 1 276 ? 11.251 -4.976 -9.600 1.00 55.38 276 CYS A O 1
ATOM 2160 N N . ILE A 1 277 ? 9.053 -4.472 -9.662 1.00 54.56 277 ILE A N 1
ATOM 2161 C CA . ILE A 1 277 ? 9.129 -3.248 -8.864 1.00 54.56 277 ILE A CA 1
ATOM 2162 C C . ILE A 1 277 ? 8.229 -3.384 -7.637 1.00 54.56 277 ILE A C 1
ATOM 2164 O O . ILE A 1 277 ? 7.034 -3.649 -7.744 1.00 54.56 277 ILE A O 1
ATOM 2168 N N . ALA A 1 278 ? 8.776 -3.146 -6.447 1.00 51.38 278 ALA A N 1
ATOM 2169 C CA . ALA A 1 278 ? 7.977 -2.924 -5.250 1.00 51.38 278 ALA A CA 1
ATOM 2170 C C . ALA A 1 278 ? 8.256 -1.523 -4.704 1.00 51.38 278 ALA A C 1
ATOM 2172 O O . ALA A 1 278 ? 9.366 -1.017 -4.810 1.00 51.38 278 ALA A O 1
ATOM 2173 N N . VAL A 1 279 ? 7.258 -0.869 -4.119 1.00 50.72 279 VAL A N 1
ATOM 2174 C CA . VAL A 1 279 ? 7.423 0.451 -3.494 1.00 50.72 279 VAL A CA 1
ATOM 2175 C C . VAL A 1 279 ? 6.810 0.398 -2.107 1.00 50.72 279 VAL A C 1
ATOM 2177 O O . VAL A 1 279 ? 5.635 0.049 -1.963 1.00 50.72 279 VAL A O 1
ATOM 2180 N N . PHE A 1 280 ? 7.597 0.762 -1.094 1.00 49.94 280 PHE A N 1
ATOM 2181 C CA . PHE A 1 280 ? 7.188 0.719 0.308 1.00 49.94 280 PHE A CA 1
ATOM 2182 C C . PHE A 1 280 ? 7.322 2.090 0.972 1.00 49.94 280 PHE A C 1
ATOM 2184 O O . PHE A 1 280 ? 8.328 2.761 0.769 1.00 49.94 280 PHE A O 1
ATOM 2191 N N . ALA A 1 281 ? 6.345 2.492 1.786 1.00 48.75 281 ALA A N 1
ATOM 2192 C CA . ALA A 1 281 ? 6.444 3.668 2.655 1.00 48.75 281 ALA A CA 1
ATOM 2193 C C . ALA A 1 281 ? 6.929 3.252 4.052 1.00 48.75 281 ALA A C 1
ATOM 2195 O O . ALA A 1 281 ? 6.371 2.319 4.628 1.00 48.75 281 ALA A O 1
ATOM 2196 N N . ILE A 1 282 ? 7.928 3.930 4.621 1.00 55.53 282 ILE A N 1
ATOM 2197 C CA . ILE A 1 282 ? 8.411 3.658 5.988 1.00 55.53 282 ILE A CA 1
ATOM 2198 C C . ILE A 1 282 ? 7.480 4.296 7.029 1.00 55.53 282 ILE A C 1
ATOM 2200 O O . ILE A 1 282 ? 7.212 5.496 6.979 1.00 55.53 282 ILE A O 1
ATOM 2204 N N . ILE A 1 283 ? 7.059 3.507 8.020 1.00 65.94 283 ILE A N 1
ATOM 2205 C CA . ILE A 1 283 ? 6.241 3.907 9.171 1.00 65.94 283 ILE A CA 1
ATOM 2206 C C . ILE A 1 283 ? 7.074 3.750 10.450 1.00 65.94 283 ILE A C 1
ATOM 2208 O O . ILE A 1 283 ? 7.610 2.679 10.721 1.00 65.94 283 ILE A O 1
ATOM 2212 N N . SER A 1 284 ? 7.159 4.787 11.282 1.00 68.56 284 SER A N 1
ATOM 2213 C CA . SER A 1 284 ? 7.881 4.748 12.562 1.00 68.56 284 SER A CA 1
ATOM 2214 C C . SER A 1 284 ? 7.023 5.253 13.737 1.00 68.56 284 SER A C 1
ATOM 2216 O O . SER A 1 284 ? 5.966 5.850 13.539 1.00 68.56 284 SER A O 1
ATOM 2218 N N . HIS A 1 285 ? 7.459 4.916 14.960 1.00 50.78 285 HIS A N 1
ATOM 2219 C CA . HIS A 1 285 ? 6.817 5.143 16.273 1.00 50.78 285 HIS A CA 1
ATOM 2220 C C . HIS A 1 285 ? 6.285 6.570 16.525 1.00 50.78 285 HIS A C 1
ATOM 2222 O O . HIS A 1 285 ? 6.680 7.500 15.821 1.00 50.78 285 HIS A O 1
ATOM 2228 N N . PRO A 1 286 ? 5.395 6.779 17.529 1.00 40.25 286 PRO A N 1
ATOM 2229 C CA . PRO A 1 286 ? 4.452 7.886 17.503 1.00 40.25 286 PRO A CA 1
ATOM 2230 C C . PRO A 1 286 ? 5.188 9.217 17.503 1.00 40.25 286 PRO A C 1
ATOM 2232 O O . PRO A 1 286 ? 6.114 9.430 18.288 1.00 40.25 286 PRO A O 1
ATOM 2235 N N . ARG A 1 287 ? 4.725 10.106 16.616 1.00 43.66 287 ARG A N 1
ATOM 2236 C CA . ARG A 1 287 ? 5.154 11.498 16.458 1.00 43.66 287 ARG A CA 1
ATOM 2237 C C . ARG A 1 287 ? 5.170 12.212 17.819 1.00 43.66 287 ARG A C 1
ATOM 2239 O O . ARG A 1 287 ? 4.199 12.862 18.203 1.00 43.66 287 ARG A O 1
ATOM 2246 N N . LYS A 1 288 ? 6.279 12.103 18.559 1.00 26.17 288 LYS A N 1
ATOM 2247 C CA . LYS A 1 288 ? 6.586 12.928 19.733 1.00 26.17 288 LYS A CA 1
ATOM 2248 C C . LYS A 1 288 ? 6.827 14.336 19.222 1.00 26.17 288 LYS A C 1
ATOM 2250 O O . LYS A 1 288 ? 7.950 14.684 18.881 1.00 26.17 288 LYS A O 1
ATOM 2255 N N . SER A 1 289 ? 5.753 15.117 19.164 1.00 28.27 289 SER A N 1
ATOM 2256 C CA . SER A 1 289 ? 5.690 16.442 18.550 1.00 28.27 289 SER A CA 1
ATOM 2257 C C . SER A 1 289 ? 6.038 16.427 17.061 1.00 28.27 289 SER A C 1
ATOM 2259 O O . SER A 1 289 ? 7.031 15.859 16.616 1.00 28.27 289 SER A O 1
ATOM 2261 N N . ARG A 1 290 ? 5.203 17.084 16.262 1.00 37.31 290 ARG A N 1
ATOM 2262 C CA . ARG A 1 290 ? 5.575 17.513 14.919 1.00 37.31 290 ARG A CA 1
ATOM 2263 C C . ARG A 1 290 ? 6.667 18.580 15.057 1.00 37.31 290 ARG A C 1
ATOM 2265 O O . ARG A 1 290 ? 6.411 19.776 14.988 1.00 37.31 290 ARG A O 1
ATOM 2272 N N . GLN A 1 291 ? 7.883 18.151 15.382 1.00 32.62 291 GLN A N 1
ATOM 2273 C CA . GLN A 1 291 ? 9.062 18.947 15.108 1.00 32.62 291 GLN A CA 1
ATOM 2274 C C . GLN A 1 291 ? 9.265 18.894 13.592 1.00 32.62 291 GLN A C 1
ATOM 2276 O O . GLN A 1 291 ? 9.124 17.813 13.007 1.00 32.62 291 GLN A O 1
ATOM 2281 N N . PRO A 1 292 ? 9.559 20.036 12.939 1.00 32.62 292 PRO A N 1
ATOM 2282 C CA . PRO A 1 292 ? 9.942 20.028 11.532 1.00 32.62 292 PRO A CA 1
ATOM 2283 C C . PRO A 1 292 ? 11.056 18.988 11.348 1.00 32.62 292 PRO A C 1
ATOM 2285 O O . PRO A 1 292 ? 11.816 18.791 12.303 1.00 32.62 292 PRO A O 1
ATOM 2288 N N . PRO A 1 293 ? 11.143 18.314 10.179 1.00 38.22 293 PRO A N 1
ATOM 2289 C CA . PRO A 1 293 ? 12.145 17.273 9.927 1.00 38.22 293 PRO A CA 1
ATOM 2290 C C . PRO A 1 293 ? 13.458 17.742 10.527 1.00 38.22 293 PRO A C 1
ATOM 2292 O O . PRO A 1 293 ? 13.857 18.842 10.171 1.00 38.22 293 PRO A O 1
ATOM 2295 N N . LEU A 1 294 ? 14.029 17.012 11.495 1.00 40.38 294 LEU A N 1
ATOM 2296 C CA . LEU A 1 294 ? 15.190 17.446 12.283 1.00 40.38 294 LEU A CA 1
ATOM 2297 C C . LEU A 1 294 ? 16.260 18.029 11.343 1.00 40.38 294 LEU A C 1
ATOM 2299 O O . LEU A 1 294 ? 17.046 17.299 10.742 1.00 40.38 294 LEU A O 1
ATOM 2303 N N . ILE A 1 295 ? 16.237 19.353 11.162 1.00 45.06 295 ILE A N 1
ATOM 2304 C CA . ILE A 1 295 ? 17.233 20.103 10.410 1.00 45.06 295 ILE A CA 1
ATOM 2305 C C . ILE A 1 295 ? 18.396 20.153 11.378 1.00 45.06 295 ILE A C 1
ATOM 2307 O O . ILE A 1 295 ? 18.307 20.822 12.412 1.00 45.06 295 ILE A O 1
ATOM 2311 N N . LEU A 1 296 ? 19.476 19.435 11.079 1.00 38.56 296 LEU A N 1
ATOM 2312 C CA . LEU A 1 296 ? 20.697 19.573 11.856 1.00 38.56 296 LEU A CA 1
ATOM 2313 C C . LEU A 1 296 ? 21.173 21.022 11.651 1.00 38.56 296 LEU A C 1
ATOM 2315 O O . LEU A 1 296 ? 21.647 21.386 10.572 1.00 38.56 296 LEU A O 1
ATOM 2319 N N . MET A 1 297 ? 20.952 21.885 12.649 1.00 38.41 297 MET A N 1
ATOM 2320 C CA . MET A 1 297 ? 21.201 23.324 12.554 1.00 38.41 297 MET A CA 1
ATOM 2321 C C . MET A 1 297 ? 22.700 23.639 12.596 1.00 38.41 297 MET A C 1
ATOM 2323 O O . MET A 1 297 ? 23.236 24.136 13.581 1.00 38.41 297 MET A O 1
ATOM 2327 N N . ARG A 1 298 ? 23.382 23.415 11.474 1.00 39.28 298 ARG A N 1
ATOM 2328 C CA . ARG A 1 298 ? 24.449 24.313 11.026 1.00 39.28 298 ARG A CA 1
ATOM 2329 C C . ARG A 1 298 ? 23.897 25.129 9.869 1.00 39.28 298 ARG A C 1
ATOM 2331 O O . ARG A 1 298 ? 24.138 24.833 8.705 1.00 39.28 298 ARG A O 1
ATOM 2338 N N . THR A 1 299 ? 23.082 26.122 10.205 1.00 50.47 299 THR A N 1
ATOM 2339 C CA . THR A 1 299 ? 22.427 26.994 9.230 1.00 50.47 299 THR A CA 1
ATOM 2340 C C . THR A 1 299 ? 23.380 28.098 8.793 1.00 50.47 299 THR A C 1
ATOM 2342 O O . THR A 1 299 ? 23.609 29.050 9.537 1.00 50.47 299 THR A O 1
ATOM 2345 N N . ILE A 1 300 ? 23.924 27.989 7.581 1.00 65.56 300 ILE A N 1
ATOM 2346 C CA . ILE A 1 300 ? 24.597 29.115 6.919 1.00 65.56 300 ILE A CA 1
ATOM 2347 C C . ILE A 1 300 ? 23.536 29.841 6.099 1.00 65.56 300 ILE A C 1
ATOM 2349 O O . ILE A 1 300 ? 22.879 29.238 5.255 1.00 65.56 300 ILE A O 1
ATOM 2353 N N . LEU A 1 301 ? 23.338 31.129 6.358 1.00 70.62 301 LEU A N 1
ATOM 2354 C CA . LEU A 1 301 ? 22.439 31.962 5.567 1.00 70.62 301 LEU A CA 1
ATOM 2355 C C . LEU A 1 301 ? 22.971 32.072 4.127 1.00 70.62 301 LEU A C 1
ATOM 2357 O O . LEU A 1 301 ? 24.071 32.574 3.915 1.00 70.62 301 LEU A O 1
ATOM 2361 N N . LEU A 1 302 ? 22.184 31.612 3.154 1.00 69.88 302 LEU A N 1
ATOM 2362 C CA . LEU A 1 302 ? 22.506 31.663 1.725 1.00 69.88 302 LEU A CA 1
ATOM 2363 C C . LEU A 1 302 ? 21.982 32.936 1.057 1.00 69.88 302 LEU A C 1
ATOM 2365 O O . LEU A 1 302 ? 22.606 33.441 0.132 1.00 69.88 302 LEU A O 1
ATOM 2369 N N . GLY A 1 303 ? 20.848 33.467 1.520 1.00 67.44 303 GLY A N 1
ATOM 2370 C CA . GLY A 1 303 ? 20.257 34.666 0.933 1.00 67.44 303 GLY A CA 1
ATOM 2371 C C . GLY A 1 303 ? 19.170 35.296 1.797 1.00 67.44 303 GLY A C 1
ATOM 2372 O O . GLY A 1 303 ? 18.443 34.600 2.508 1.00 67.44 303 GLY A O 1
ATOM 2373 N N . LYS A 1 304 ? 19.066 36.628 1.717 1.00 69.38 304 LYS A N 1
ATOM 2374 C CA . LYS A 1 304 ? 17.992 37.444 2.306 1.00 69.38 304 LYS A CA 1
ATOM 2375 C C . LYS A 1 304 ? 17.220 38.131 1.183 1.00 69.38 304 LYS A C 1
ATOM 2377 O O . LYS A 1 304 ? 17.834 38.777 0.337 1.00 69.38 304 LYS A O 1
ATOM 2382 N N . GLY A 1 305 ? 15.895 38.020 1.190 1.00 61.62 305 GLY A N 1
ATOM 2383 C CA . GLY A 1 305 ? 15.009 38.721 0.259 1.00 61.62 305 GLY A CA 1
ATOM 2384 C C . GLY A 1 305 ? 13.657 39.046 0.899 1.00 61.62 305 GLY A C 1
ATOM 2385 O O . GLY A 1 305 ? 13.387 38.630 2.022 1.00 61.62 305 GLY A O 1
ATOM 2386 N N . GLY A 1 306 ? 12.792 39.769 0.180 1.00 56.22 306 GLY A N 1
ATOM 2387 C CA . GLY A 1 306 ? 11.463 40.169 0.680 1.00 56.22 306 GLY A CA 1
ATOM 2388 C C . GLY A 1 306 ? 10.507 39.003 0.978 1.00 56.22 306 GLY A C 1
ATOM 2389 O O . GLY A 1 306 ? 9.566 39.166 1.745 1.00 56.22 306 GLY A O 1
ATOM 2390 N N . ILE A 1 307 ? 10.792 37.821 0.425 1.00 57.75 307 ILE A N 1
ATOM 2391 C CA . ILE A 1 307 ? 9.958 36.606 0.489 1.00 57.75 307 ILE A CA 1
ATOM 2392 C C . ILE A 1 307 ? 10.420 35.661 1.623 1.00 57.75 307 ILE A C 1
ATOM 2394 O O . ILE A 1 307 ? 9.821 34.618 1.880 1.00 57.75 307 ILE A O 1
ATOM 2398 N N . GLY A 1 308 ? 11.495 36.015 2.335 1.00 70.69 308 GLY A N 1
ATOM 2399 C CA . GLY A 1 308 ? 12.031 35.230 3.445 1.00 70.69 308 GLY A CA 1
ATOM 2400 C C . GLY A 1 308 ? 13.536 34.990 3.366 1.00 70.69 308 GLY A C 1
ATOM 2401 O O . GLY A 1 308 ? 14.233 35.470 2.467 1.00 70.69 308 GLY A O 1
ATOM 2402 N N . ASN A 1 309 ? 14.039 34.231 4.338 1.00 77.44 309 ASN A N 1
ATOM 2403 C CA . ASN A 1 309 ? 15.455 33.886 4.447 1.00 77.44 309 ASN A CA 1
ATOM 2404 C C . ASN A 1 309 ? 15.693 32.470 3.928 1.00 77.44 309 ASN A C 1
ATOM 2406 O O . ASN A 1 309 ? 14.954 31.548 4.277 1.00 77.44 309 ASN A O 1
ATOM 2410 N N . VAL A 1 310 ? 16.747 32.291 3.134 1.00 79.75 310 VAL A N 1
ATOM 2411 C CA . VAL A 1 310 ? 17.174 30.977 2.642 1.00 79.75 310 VAL A CA 1
ATOM 2412 C C . VAL A 1 310 ? 18.430 30.551 3.385 1.00 79.75 310 VAL A C 1
ATOM 2414 O O . VAL A 1 310 ? 19.423 31.278 3.414 1.00 79.75 310 VAL A O 1
ATOM 2417 N N . PHE A 1 311 ? 18.398 29.361 3.968 1.00 79.12 311 PHE A N 1
ATOM 2418 C CA . PHE A 1 311 ? 19.496 28.772 4.722 1.00 79.12 311 PHE A CA 1
ATOM 2419 C C . PHE A 1 311 ? 20.000 27.511 4.024 1.00 79.12 311 PHE A C 1
ATOM 2421 O O . PHE A 1 311 ? 19.215 26.727 3.503 1.00 79.12 311 PHE A O 1
ATOM 2428 N N . CYS A 1 312 ? 21.306 27.282 4.052 1.00 76.44 312 CYS A N 1
ATOM 2429 C CA . CYS A 1 312 ? 21.873 25.968 3.804 1.00 76.44 312 CYS A CA 1
ATOM 2430 C C . CYS A 1 312 ? 21.682 25.159 5.076 1.00 76.44 312 CYS A C 1
ATOM 2432 O O . CYS A 1 312 ? 22.096 25.604 6.147 1.00 76.44 312 CYS A O 1
ATOM 2434 N N . GLY A 1 313 ? 21.092 23.980 4.963 1.00 72.56 313 GLY A N 1
ATOM 2435 C CA . GLY A 1 313 ? 21.008 23.041 6.068 1.00 72.56 313 GLY A CA 1
ATOM 2436 C C . GLY A 1 313 ? 21.220 21.620 5.592 1.00 72.56 313 GLY A C 1
ATOM 2437 O O . GLY A 1 313 ? 21.324 21.351 4.395 1.00 72.56 313 GLY A O 1
ATOM 2438 N N . THR A 1 314 ? 21.276 20.714 6.553 1.00 64.06 314 THR A N 1
ATOM 2439 C CA . THR A 1 314 ? 21.293 19.283 6.290 1.00 64.06 314 THR A CA 1
ATOM 2440 C C . THR A 1 314 ? 19.983 18.716 6.808 1.00 64.06 314 THR A C 1
ATOM 2442 O O . THR A 1 314 ? 19.641 18.916 7.977 1.00 64.06 314 THR A O 1
ATOM 2445 N N . ILE A 1 315 ? 19.229 18.057 5.933 1.00 64.31 315 ILE A N 1
ATOM 2446 C CA . ILE A 1 315 ? 18.044 17.297 6.344 1.00 64.31 315 ILE A CA 1
ATOM 2447 C C . ILE A 1 315 ? 18.493 16.011 7.060 1.00 64.31 315 ILE A C 1
ATOM 2449 O O . ILE A 1 315 ? 19.642 15.599 6.921 1.00 64.31 315 ILE A O 1
ATOM 2453 N N . TYR A 1 316 ? 17.623 15.367 7.841 1.00 49.44 316 TYR A N 1
ATOM 2454 C CA . TYR A 1 316 ? 17.963 14.181 8.658 1.00 49.44 316 TYR A CA 1
ATOM 2455 C C . TYR A 1 316 ? 18.560 13.003 7.846 1.00 49.44 316 TYR A C 1
ATOM 2457 O O . TYR A 1 316 ? 19.145 12.105 8.441 1.00 49.44 316 TYR A O 1
ATOM 2465 N N . THR A 1 317 ? 18.473 13.011 6.507 1.00 49.19 317 THR A N 1
ATOM 2466 C CA . THR A 1 317 ? 19.162 12.062 5.606 1.00 49.19 317 THR A CA 1
ATOM 2467 C C . THR A 1 317 ? 20.658 12.339 5.407 1.00 49.19 317 THR A C 1
ATOM 2469 O O . THR A 1 317 ? 21.336 11.571 4.732 1.00 49.19 317 THR A O 1
ATOM 2472 N N . GLY A 1 318 ? 21.195 13.445 5.928 1.00 57.22 318 GLY A N 1
ATOM 2473 C CA . GLY A 1 318 ? 22.575 13.872 5.667 1.00 57.22 318 GLY A CA 1
ATOM 2474 C C . GLY A 1 318 ? 22.761 14.650 4.356 1.00 57.22 318 GLY A C 1
ATOM 2475 O O . GLY A 1 318 ? 23.865 15.119 4.077 1.00 57.22 318 GLY A O 1
ATOM 2476 N N . ILE A 1 319 ? 21.695 14.839 3.569 1.00 65.56 319 ILE A N 1
ATOM 2477 C CA . ILE A 1 319 ? 21.724 15.577 2.300 1.00 65.56 319 ILE A CA 1
ATOM 2478 C C . ILE A 1 319 ? 21.683 17.087 2.566 1.00 65.56 319 ILE A C 1
ATOM 2480 O O . ILE A 1 319 ? 20.918 17.569 3.407 1.00 65.56 319 ILE A O 1
ATOM 2484 N N . LYS A 1 320 ? 22.501 17.851 1.831 1.00 74.12 320 LYS A N 1
ATOM 2485 C CA . LYS A 1 320 ? 22.448 19.319 1.852 1.00 74.12 320 LYS A CA 1
ATOM 2486 C C . LYS A 1 320 ? 21.199 19.809 1.127 1.00 74.12 320 LYS A C 1
ATOM 2488 O O . LYS A 1 320 ? 20.971 19.443 -0.021 1.00 74.12 320 LYS A O 1
ATOM 2493 N N . ALA A 1 321 ? 20.454 20.695 1.770 1.00 78.94 321 ALA A N 1
ATOM 2494 C CA . ALA A 1 321 ? 19.243 21.296 1.233 1.00 78.94 321 ALA A CA 1
ATOM 2495 C C . ALA A 1 321 ? 19.265 22.822 1.389 1.00 78.94 321 ALA A C 1
ATOM 2497 O O . ALA A 1 321 ? 19.882 23.367 2.312 1.00 78.94 321 ALA A O 1
ATOM 2498 N N . ALA A 1 322 ? 18.563 23.509 0.490 1.00 81.69 322 ALA A N 1
ATOM 2499 C CA . ALA A 1 322 ? 18.227 24.917 0.644 1.00 81.69 322 ALA A CA 1
ATOM 2500 C C . ALA A 1 322 ? 16.871 25.034 1.354 1.00 81.69 322 ALA A C 1
ATOM 2502 O O . ALA A 1 322 ? 15.869 24.489 0.906 1.00 81.69 322 ALA A O 1
ATOM 2503 N N . ILE A 1 323 ? 16.844 25.735 2.482 1.00 82.06 323 ILE A N 1
ATOM 2504 C CA . ILE A 1 323 ? 15.693 25.837 3.379 1.00 82.06 323 ILE A CA 1
ATOM 2505 C C . ILE A 1 323 ? 15.220 27.283 3.362 1.00 82.06 323 ILE A C 1
ATOM 2507 O O . ILE A 1 323 ? 15.856 28.157 3.954 1.00 82.06 323 ILE A O 1
ATOM 2511 N N . LYS A 1 324 ? 14.110 27.545 2.680 1.00 83.88 324 LYS A N 1
ATOM 2512 C CA . LYS A 1 324 ? 13.483 28.864 2.614 1.00 83.88 324 LYS A CA 1
ATOM 2513 C C . LYS A 1 324 ? 12.447 28.973 3.721 1.00 83.88 324 LYS A C 1
ATOM 2515 O O . LYS A 1 324 ? 11.489 28.207 3.746 1.00 83.88 324 LYS A O 1
ATOM 2520 N N . ARG A 1 325 ? 12.637 29.924 4.633 1.00 81.06 325 ARG A N 1
ATOM 2521 C CA . ARG A 1 325 ? 11.659 30.263 5.670 1.00 81.06 325 ARG A CA 1
ATOM 2522 C C . ARG A 1 325 ? 10.933 31.543 5.288 1.00 81.06 325 ARG A C 1
ATOM 2524 O O . ARG A 1 325 ? 11.564 32.599 5.210 1.00 81.06 325 ARG A O 1
ATOM 2531 N N . GLY A 1 326 ? 9.636 31.427 5.029 1.00 73.81 326 GLY A N 1
ATOM 2532 C CA . GLY A 1 326 ? 8.748 32.543 4.719 1.00 73.81 326 GLY A CA 1
ATOM 2533 C C . GLY A 1 326 ? 8.352 33.338 5.965 1.00 73.81 326 GLY A C 1
ATOM 2534 O O . GLY A 1 326 ? 8.498 32.865 7.091 1.00 73.81 326 GLY A O 1
ATOM 2535 N N . ASN A 1 327 ? 7.836 34.553 5.761 1.00 71.62 327 ASN A N 1
ATOM 2536 C CA . ASN A 1 327 ? 7.298 35.379 6.842 1.00 71.62 327 ASN A CA 1
ATOM 2537 C C . ASN A 1 327 ? 5.800 35.073 7.049 1.00 71.62 327 ASN A C 1
ATOM 2539 O O . ASN A 1 327 ? 4.997 35.418 6.180 1.00 71.62 327 ASN A O 1
ATOM 2543 N N . PRO A 1 328 ? 5.402 34.469 8.180 1.00 65.06 328 PRO A N 1
ATOM 2544 C CA . PRO A 1 328 ? 4.023 34.047 8.435 1.00 65.06 328 PRO A CA 1
ATOM 2545 C C . PRO A 1 328 ? 3.057 35.206 8.728 1.00 65.06 328 PRO A C 1
ATOM 2547 O O . PRO A 1 328 ? 1.847 35.024 8.658 1.00 65.06 328 PRO A O 1
ATOM 2550 N N . VAL A 1 329 ? 3.572 36.399 9.054 1.00 65.06 329 VAL A N 1
ATOM 2551 C CA . VAL 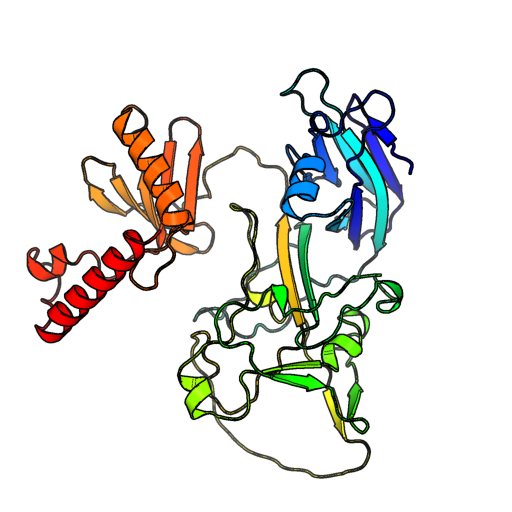A 1 329 ? 2.764 37.573 9.439 1.00 65.06 329 VAL A CA 1
ATOM 2552 C C . VAL A 1 329 ? 2.223 38.317 8.208 1.00 65.06 329 VAL A C 1
ATOM 2554 O O . VAL A 1 329 ? 1.262 39.076 8.292 1.00 65.06 329 VAL A O 1
ATOM 2557 N N . SER A 1 330 ? 2.827 38.088 7.042 1.00 70.75 330 SER A N 1
ATOM 2558 C CA . SER A 1 330 ? 2.465 38.728 5.780 1.00 70.75 330 SER A CA 1
ATOM 2559 C C . SER A 1 330 ? 1.440 37.887 5.008 1.00 70.75 330 SER A C 1
ATOM 2561 O O . SER A 1 330 ? 1.724 36.747 4.641 1.00 70.75 330 SER A O 1
ATOM 2563 N N . GLN A 1 331 ? 0.271 38.464 4.689 1.00 64.12 331 GLN A N 1
ATOM 2564 C CA . GLN A 1 331 ? -0.719 37.843 3.786 1.00 64.12 331 GLN A CA 1
ATOM 2565 C C . GLN A 1 331 ? -0.118 37.529 2.407 1.00 64.12 331 GLN A C 1
ATOM 2567 O O . GLN A 1 331 ? -0.398 36.481 1.827 1.00 64.12 331 GLN A O 1
ATOM 2572 N N . GLN A 1 332 ? 0.772 38.398 1.921 1.00 71.44 332 GLN A N 1
ATOM 2573 C CA . GLN A 1 332 ? 1.521 38.176 0.689 1.00 71.44 332 GLN A CA 1
ATOM 2574 C C . GLN A 1 332 ? 2.429 36.937 0.799 1.00 71.44 332 GLN A C 1
ATOM 2576 O O . GLN A 1 332 ? 2.414 36.093 -0.091 1.00 71.44 332 GLN A O 1
ATOM 2581 N N . GLY A 1 333 ? 3.141 36.766 1.918 1.00 70.75 333 GLY A N 1
ATOM 2582 C CA . GLY A 1 333 ? 4.021 35.613 2.140 1.00 70.75 333 GLY A CA 1
ATOM 2583 C C . GLY A 1 333 ? 3.272 34.277 2.199 1.00 70.75 333 GLY A C 1
ATOM 2584 O O . GLY A 1 333 ? 3.785 33.259 1.740 1.00 70.75 333 GLY A O 1
ATOM 2585 N N . LEU A 1 334 ? 2.037 34.275 2.713 1.00 71.88 334 LEU A N 1
ATOM 2586 C CA . LEU A 1 334 ? 1.177 33.089 2.728 1.00 71.88 334 LEU A CA 1
ATOM 2587 C C . LEU A 1 334 ? 0.697 32.699 1.325 1.00 71.88 334 LEU A C 1
ATOM 2589 O O . LEU A 1 334 ? 0.656 31.509 0.998 1.00 71.88 334 LEU A O 1
ATOM 2593 N N . GLN A 1 335 ? 0.309 33.688 0.516 1.00 74.38 335 GLN A N 1
ATOM 2594 C CA . GLN A 1 335 ? -0.125 33.453 -0.857 1.00 74.38 335 GLN A CA 1
ATOM 2595 C C . GLN A 1 335 ? 1.041 32.947 -1.709 1.00 74.38 335 GLN A C 1
ATOM 2597 O O . GLN A 1 335 ? 0.896 31.934 -2.384 1.00 74.38 335 GLN A O 1
ATOM 2602 N N . GLU A 1 336 ? 2.210 33.580 -1.607 1.00 75.19 336 GLU A N 1
ATOM 2603 C CA . GLU A 1 336 ? 3.428 33.158 -2.304 1.00 75.19 336 GLU A CA 1
ATOM 2604 C C . GLU A 1 336 ? 3.838 31.731 -1.919 1.00 75.19 336 GLU A C 1
ATOM 2606 O O . GLU A 1 336 ? 4.137 30.926 -2.794 1.00 75.19 336 GLU A O 1
ATOM 2611 N N . PHE A 1 337 ? 3.765 31.376 -0.631 1.00 77.94 337 PHE A N 1
ATOM 2612 C CA . PHE A 1 337 ? 4.055 30.021 -0.156 1.00 77.94 337 PHE A CA 1
ATOM 2613 C C . PHE A 1 337 ? 3.114 28.966 -0.758 1.00 77.94 337 PHE A C 1
ATOM 2615 O O . PHE A 1 337 ? 3.568 27.902 -1.175 1.00 77.94 337 PHE A O 1
ATOM 2622 N N . ARG A 1 338 ? 1.805 29.250 -0.829 1.00 77.19 338 ARG A N 1
ATOM 2623 C CA . ARG A 1 338 ? 0.827 28.352 -1.469 1.00 77.19 338 ARG A CA 1
ATOM 2624 C C . ARG A 1 338 ? 1.067 28.232 -2.965 1.00 77.19 338 ARG A C 1
ATOM 2626 O O . ARG A 1 338 ? 1.173 27.115 -3.457 1.00 77.19 338 ARG A O 1
ATOM 2633 N N . THR A 1 339 ? 1.199 29.365 -3.653 1.00 76.06 339 THR A N 1
ATOM 2634 C CA . THR A 1 339 ? 1.454 29.398 -5.094 1.00 76.06 339 THR A CA 1
ATOM 2635 C C . THR A 1 339 ? 2.728 28.627 -5.428 1.00 76.06 339 THR A C 1
ATOM 2637 O O . THR A 1 339 ? 2.736 27.861 -6.382 1.00 76.06 339 THR A O 1
ATOM 2640 N N . GLU A 1 340 ? 3.791 28.768 -4.638 1.00 77.56 340 GLU A N 1
ATOM 2641 C CA . GLU A 1 340 ? 5.058 28.070 -4.859 1.00 77.56 340 GLU A CA 1
ATOM 2642 C C . GLU A 1 340 ? 4.934 26.554 -4.634 1.00 77.56 340 GLU A C 1
ATOM 2644 O O . GLU A 1 340 ? 5.463 25.785 -5.435 1.00 77.56 340 GLU A O 1
ATOM 2649 N N . ILE A 1 341 ? 4.176 26.108 -3.623 1.00 72.94 341 ILE A N 1
ATOM 2650 C CA . ILE A 1 341 ? 3.867 24.680 -3.434 1.00 72.94 341 ILE A CA 1
ATOM 2651 C C . ILE A 1 341 ? 3.046 24.144 -4.601 1.00 72.94 341 ILE A C 1
ATOM 2653 O O . ILE A 1 341 ? 3.421 23.126 -5.173 1.00 72.94 341 ILE A O 1
ATOM 2657 N N . GLU A 1 342 ? 1.942 24.797 -4.954 1.00 73.44 342 GLU A N 1
ATOM 2658 C CA . GLU A 1 342 ? 1.041 24.348 -6.021 1.00 73.44 342 GLU A CA 1
ATOM 2659 C C . GLU A 1 342 ? 1.779 24.292 -7.362 1.00 73.44 342 GLU A C 1
ATOM 2661 O O . GLU A 1 342 ? 1.772 23.266 -8.037 1.00 73.44 342 GLU A O 1
ATOM 2666 N N . THR A 1 343 ? 2.521 25.349 -7.688 1.00 66.81 343 THR A N 1
ATOM 2667 C CA . THR A 1 343 ? 3.262 25.463 -8.946 1.00 66.81 343 THR A CA 1
ATOM 2668 C C . THR A 1 343 ? 4.391 24.435 -9.027 1.00 66.81 343 THR A C 1
ATOM 2670 O O . THR A 1 343 ? 4.486 23.722 -10.018 1.00 66.81 343 THR A O 1
ATOM 2673 N N . LEU A 1 344 ? 5.234 24.296 -7.995 1.00 68.00 344 LEU A N 1
ATOM 2674 C CA . LEU A 1 344 ? 6.388 23.380 -8.033 1.00 68.00 344 LEU A CA 1
ATOM 2675 C C . LEU A 1 344 ? 6.025 21.916 -7.754 1.00 68.00 344 LEU A C 1
ATOM 2677 O O . LEU A 1 344 ? 6.793 21.019 -8.099 1.00 68.00 344 LEU A O 1
ATOM 2681 N N . SER A 1 345 ? 4.860 21.652 -7.157 1.00 63.22 345 SER A N 1
ATOM 2682 C CA . SER A 1 345 ? 4.328 20.286 -7.071 1.00 63.22 345 SER A CA 1
ATOM 2683 C C . SER A 1 345 ? 3.859 19.788 -8.438 1.00 63.22 345 SER A C 1
ATOM 2685 O O . SER A 1 345 ? 3.994 18.599 -8.722 1.00 63.22 345 SER A O 1
ATOM 2687 N N . LEU A 1 346 ? 3.342 20.688 -9.282 1.00 58.06 346 LEU A N 1
ATOM 2688 C CA . LEU A 1 346 ? 2.849 20.381 -10.628 1.00 58.06 346 LEU A CA 1
ATOM 2689 C C . LEU A 1 346 ? 3.947 20.482 -11.703 1.00 58.06 346 LEU A C 1
ATOM 2691 O O . LEU A 1 346 ? 3.944 19.711 -12.660 1.00 58.06 346 LEU A O 1
ATOM 2695 N N . LEU A 1 347 ? 4.916 21.387 -11.537 1.00 59.09 347 LEU A N 1
ATOM 2696 C CA . LEU A 1 347 ? 6.010 21.618 -12.480 1.00 59.09 347 LEU A CA 1
ATOM 2697 C C . LEU A 1 347 ? 7.293 20.902 -12.053 1.00 59.09 347 LEU A C 1
ATOM 2699 O O . LEU A 1 347 ? 8.071 21.409 -11.246 1.00 59.09 347 LEU A O 1
ATOM 2703 N N . ARG A 1 348 ? 7.571 19.750 -12.673 1.00 61.72 348 ARG A N 1
ATOM 2704 C CA . ARG A 1 348 ? 8.874 19.072 -12.572 1.00 61.72 348 ARG A CA 1
ATOM 2705 C C . ARG A 1 348 ? 9.596 19.112 -13.911 1.00 61.72 348 ARG A C 1
ATOM 2707 O O . ARG A 1 348 ? 9.275 18.366 -14.830 1.00 61.72 348 ARG A O 1
ATOM 2714 N N . HIS A 1 349 ? 10.596 19.980 -14.011 1.00 65.12 349 HIS A N 1
ATOM 2715 C CA . HIS A 1 349 ? 11.417 20.139 -15.207 1.00 65.12 349 HIS A CA 1
ATOM 2716 C C . HIS A 1 349 ? 12.900 20.091 -14.828 1.00 65.12 349 HIS A C 1
ATOM 2718 O O . HIS A 1 349 ? 13.288 20.638 -13.803 1.00 65.12 349 HIS A O 1
ATOM 2724 N N . HIS A 1 350 ? 13.747 19.490 -15.671 1.00 64.81 350 HIS A N 1
ATOM 2725 C CA . HIS A 1 350 ? 15.187 19.322 -15.403 1.00 64.81 350 HIS A CA 1
ATOM 2726 C C . HIS A 1 350 ? 15.932 20.645 -15.128 1.00 64.81 350 HIS A C 1
ATOM 2728 O O . HIS A 1 350 ? 16.940 20.665 -14.433 1.00 64.81 350 HIS A O 1
ATOM 2734 N N . ASN A 1 351 ? 15.418 21.760 -15.658 1.00 70.00 351 ASN A N 1
ATOM 2735 C CA . ASN A 1 351 ? 15.972 23.104 -15.448 1.00 70.00 351 ASN A CA 1
ATOM 2736 C C . ASN A 1 351 ? 15.269 23.901 -14.328 1.00 70.00 351 ASN A C 1
ATOM 2738 O O . ASN A 1 351 ? 15.474 25.110 -14.236 1.00 70.00 351 ASN A O 1
ATOM 2742 N N . LEU A 1 352 ? 14.407 23.268 -13.527 1.00 71.62 352 LEU A N 1
ATOM 2743 C CA . LEU A 1 352 ? 13.782 23.858 -12.341 1.00 71.62 352 LEU A CA 1
ATOM 2744 C C . LEU A 1 352 ? 14.319 23.171 -11.086 1.00 71.62 352 LEU A C 1
ATOM 2746 O O . LEU A 1 352 ? 14.598 21.975 -11.082 1.00 71.62 352 LEU A O 1
ATOM 2750 N N . VAL A 1 353 ? 14.472 23.943 -10.013 1.00 74.56 353 VAL A N 1
ATOM 2751 C CA . VAL A 1 353 ? 14.925 23.407 -8.726 1.00 74.56 353 VAL A CA 1
ATOM 2752 C C . VAL A 1 353 ? 13.797 22.584 -8.115 1.00 74.56 353 VAL A C 1
ATOM 2754 O O . VAL A 1 353 ? 12.677 23.078 -7.985 1.00 74.56 353 VAL A O 1
ATOM 2757 N N . SER A 1 354 ? 14.095 21.343 -7.731 1.00 73.06 354 SER A N 1
ATOM 2758 C CA . SER A 1 354 ? 13.097 20.439 -7.167 1.00 73.06 354 SER A CA 1
ATOM 2759 C C . SER A 1 354 ? 12.717 20.845 -5.743 1.00 73.06 354 SER A C 1
ATOM 2761 O O . SER A 1 354 ? 13.582 21.116 -4.901 1.00 73.06 354 SER A O 1
ATOM 2763 N N . LEU A 1 355 ? 11.412 20.861 -5.468 1.00 75.38 355 LEU A N 1
ATOM 2764 C CA . LEU A 1 355 ? 10.876 20.966 -4.117 1.00 75.38 355 LEU A CA 1
ATOM 2765 C C . LEU A 1 355 ? 10.948 19.578 -3.459 1.00 75.38 355 LEU A C 1
ATOM 2767 O O . LEU A 1 355 ? 10.223 18.663 -3.845 1.00 75.38 355 LEU A O 1
ATOM 2771 N N . ILE A 1 356 ? 11.815 19.432 -2.455 1.00 73.69 356 ILE A N 1
ATOM 2772 C CA . ILE A 1 356 ? 11.969 18.203 -1.659 1.00 73.69 356 ILE A CA 1
ATOM 2773 C C . ILE A 1 356 ? 10.780 18.044 -0.704 1.00 73.69 356 ILE A C 1
ATOM 2775 O O . ILE A 1 356 ? 10.297 16.939 -0.471 1.00 73.69 356 ILE A O 1
ATOM 2779 N N . GLY A 1 357 ? 10.300 19.151 -0.134 1.00 70.12 357 GLY A N 1
ATOM 2780 C CA . GLY A 1 357 ? 9.148 19.145 0.761 1.00 70.12 357 GLY A CA 1
ATOM 2781 C C . GLY A 1 357 ? 8.829 20.517 1.336 1.00 70.12 357 GLY A C 1
ATOM 2782 O O . GLY A 1 357 ? 9.545 21.493 1.108 1.00 70.12 357 GLY A O 1
ATOM 2783 N N . TYR A 1 358 ? 7.751 20.591 2.112 1.00 75.44 358 TYR A N 1
ATOM 2784 C CA . TYR A 1 358 ? 7.330 21.814 2.787 1.00 75.44 358 TYR A CA 1
ATOM 2785 C C . TYR A 1 358 ? 6.801 21.532 4.196 1.00 75.44 358 TYR A C 1
ATOM 2787 O O . TYR A 1 358 ? 6.404 20.415 4.519 1.00 75.44 358 TYR A O 1
ATOM 2795 N N . CYS A 1 359 ? 6.786 22.561 5.040 1.00 72.88 359 CYS A N 1
ATOM 2796 C CA . CYS A 1 359 ? 6.180 22.549 6.367 1.00 72.88 359 CYS A CA 1
ATOM 2797 C C . CYS A 1 359 ? 5.385 23.842 6.573 1.00 72.88 359 CYS A C 1
ATOM 2799 O O . CYS A 1 359 ? 5.897 24.933 6.318 1.00 72.88 359 CYS A O 1
ATOM 2801 N N . LYS A 1 360 ? 4.134 23.718 7.026 1.00 69.06 360 LYS A N 1
ATOM 2802 C CA . LYS A 1 360 ? 3.272 24.845 7.397 1.00 69.06 360 LYS A CA 1
ATOM 2803 C C . LYS A 1 360 ? 2.600 24.548 8.732 1.00 69.06 360 LYS A C 1
ATOM 2805 O O . LYS A 1 360 ? 1.467 24.074 8.761 1.00 69.06 360 LYS A O 1
ATOM 2810 N N . GLU A 1 361 ? 3.305 24.800 9.827 1.00 57.59 361 GLU A N 1
ATOM 2811 C CA . GLU A 1 361 ? 2.842 24.484 11.183 1.00 57.59 361 GLU A CA 1
ATOM 2812 C C . GLU A 1 361 ? 3.362 25.509 12.193 1.00 57.59 361 GLU A C 1
ATOM 2814 O O . GLU A 1 361 ? 4.445 26.052 12.012 1.00 57.59 361 GLU A O 1
ATOM 2819 N N . ASN A 1 362 ? 2.606 25.774 13.265 1.00 56.31 362 ASN A N 1
ATOM 2820 C CA . ASN A 1 362 ? 3.017 26.646 14.381 1.00 56.31 362 ASN A CA 1
ATOM 2821 C C . ASN A 1 362 ? 3.558 28.025 13.960 1.00 56.31 362 ASN A C 1
ATOM 2823 O O . ASN A 1 362 ? 4.521 28.521 14.537 1.00 56.31 362 ASN A O 1
ATOM 2827 N N . ASN A 1 363 ? 2.929 28.644 12.956 1.00 64.56 363 ASN A N 1
ATOM 2828 C CA . ASN A 1 363 ? 3.360 29.919 12.379 1.00 64.56 363 ASN A CA 1
ATOM 2829 C C . ASN A 1 363 ? 4.729 29.863 11.667 1.00 64.56 363 ASN A C 1
ATOM 2831 O O . ASN A 1 363 ? 5.300 30.899 11.370 1.00 64.56 363 ASN A O 1
ATOM 2835 N N . GLU A 1 364 ? 5.255 28.684 11.340 1.00 65.00 364 GLU A N 1
ATOM 2836 C CA . GLU A 1 364 ? 6.414 28.523 10.460 1.00 65.00 364 GLU A CA 1
ATOM 2837 C C . GLU A 1 364 ? 5.942 28.120 9.057 1.00 65.00 364 GLU A C 1
ATOM 2839 O O . GLU A 1 364 ? 5.092 27.242 8.891 1.00 65.00 364 GLU A O 1
ATOM 2844 N N . MET A 1 365 ? 6.518 28.756 8.037 1.00 72.44 365 MET A N 1
ATOM 2845 C CA . MET A 1 365 ? 6.334 28.409 6.627 1.00 72.44 365 MET A CA 1
ATOM 2846 C C . MET A 1 365 ? 7.698 28.076 6.039 1.00 72.44 365 MET A C 1
ATOM 2848 O O . MET A 1 365 ? 8.520 28.969 5.833 1.00 72.44 365 MET A O 1
ATOM 2852 N N . ILE A 1 366 ? 7.965 26.795 5.808 1.00 79.88 366 ILE A N 1
ATOM 2853 C CA . ILE A 1 366 ? 9.271 26.305 5.367 1.00 79.88 366 ILE A CA 1
ATOM 2854 C C . ILE A 1 366 ? 9.119 25.557 4.047 1.00 79.88 366 ILE A C 1
ATOM 2856 O O . ILE A 1 366 ? 8.306 24.644 3.947 1.00 79.88 366 ILE A O 1
ATOM 2860 N N . LEU A 1 367 ? 9.927 25.919 3.056 1.00 79.00 367 LEU A N 1
ATOM 2861 C CA . LEU A 1 367 ? 10.102 25.185 1.804 1.00 79.00 367 LEU A CA 1
ATOM 2862 C C . LEU A 1 367 ? 11.521 24.621 1.767 1.00 79.00 367 LEU A C 1
ATOM 2864 O O . LEU A 1 367 ? 12.482 25.308 2.127 1.00 79.00 367 LEU A O 1
ATOM 2868 N N . VAL A 1 368 ? 11.651 23.361 1.368 1.00 79.44 368 VAL A N 1
ATOM 2869 C CA . VAL A 1 368 ? 12.920 22.635 1.316 1.00 79.44 368 VAL A CA 1
ATOM 2870 C C . VAL A 1 368 ? 13.195 22.246 -0.128 1.00 79.44 368 VAL A C 1
ATOM 2872 O O . VAL A 1 368 ? 12.392 21.551 -0.743 1.00 79.44 368 VAL A O 1
ATOM 2875 N N . TYR A 1 369 ? 14.340 22.671 -0.650 1.00 80.06 369 TYR A N 1
ATOM 2876 C CA . TYR A 1 369 ? 14.766 22.452 -2.031 1.00 80.06 369 TYR A CA 1
ATOM 2877 C C . TYR A 1 369 ? 16.117 21.756 -2.093 1.00 80.06 369 TYR A C 1
ATOM 2879 O O . TYR A 1 369 ? 16.897 21.797 -1.132 1.00 80.06 369 TYR A O 1
ATOM 2887 N N . ASP A 1 370 ? 16.433 21.223 -3.269 1.00 76.62 370 ASP A N 1
ATOM 2888 C CA . ASP A 1 370 ? 17.792 20.801 -3.588 1.00 76.62 370 ASP A CA 1
ATOM 2889 C C . ASP A 1 370 ? 18.792 21.950 -3.409 1.00 76.62 370 ASP A C 1
ATOM 2891 O O . ASP A 1 370 ? 18.564 23.100 -3.804 1.00 76.62 370 ASP A O 1
ATOM 2895 N N . TYR A 1 371 ? 19.931 21.640 -2.789 1.00 80.00 371 TYR A N 1
ATOM 2896 C CA . TYR A 1 371 ? 20.992 22.617 -2.594 1.00 80.00 371 TYR A CA 1
ATOM 2897 C C . TYR A 1 371 ? 21.745 22.892 -3.902 1.00 80.00 371 TYR A C 1
ATOM 2899 O O . TYR A 1 371 ? 22.426 22.028 -4.454 1.00 80.00 371 TYR A O 1
ATOM 2907 N N . MET A 1 372 ? 21.704 24.144 -4.358 1.00 79.31 372 MET A N 1
ATOM 2908 C CA . MET A 1 372 ? 22.447 24.602 -5.532 1.00 79.31 372 MET A CA 1
ATOM 2909 C C . MET A 1 372 ? 23.883 24.998 -5.164 1.00 79.31 372 MET A C 1
ATOM 2911 O O . MET A 1 372 ? 24.167 26.158 -4.864 1.00 79.31 372 MET A O 1
ATOM 2915 N N . ALA A 1 373 ? 24.815 24.044 -5.223 1.00 72.19 373 ALA A N 1
ATOM 2916 C CA . ALA A 1 373 ? 26.216 24.259 -4.835 1.00 72.19 373 ALA A CA 1
ATOM 2917 C C . ALA A 1 373 ? 26.934 25.373 -5.621 1.00 72.19 373 ALA A C 1
ATOM 2919 O O . ALA A 1 373 ? 27.789 26.066 -5.067 1.00 72.19 373 ALA A O 1
ATOM 2920 N N . ASN A 1 374 ? 26.546 25.591 -6.880 1.00 74.06 374 ASN A N 1
ATOM 2921 C CA . ASN A 1 374 ? 27.127 26.629 -7.733 1.00 74.06 374 ASN A CA 1
ATOM 2922 C C . ASN A 1 374 ? 26.503 28.016 -7.511 1.00 74.06 374 ASN A C 1
ATOM 2924 O O . ASN A 1 374 ? 26.995 28.995 -8.057 1.00 74.06 374 ASN A O 1
ATOM 2928 N N . GLY A 1 375 ? 25.514 28.155 -6.622 1.00 72.69 375 GLY A N 1
ATOM 2929 C CA . GLY A 1 375 ? 24.842 29.425 -6.326 1.00 72.69 375 GLY A CA 1
ATOM 2930 C C . GLY A 1 375 ? 24.136 30.040 -7.533 1.00 72.69 375 GLY A C 1
ATOM 2931 O O . GLY A 1 375 ? 23.818 29.357 -8.506 1.00 72.69 375 GLY A O 1
ATOM 2932 N N . THR A 1 376 ? 23.821 31.329 -7.443 1.00 76.00 376 THR A N 1
ATOM 2933 C CA . THR A 1 376 ? 22.947 31.982 -8.425 1.00 76.00 376 THR A CA 1
ATOM 2934 C C . THR A 1 376 ? 23.699 32.470 -9.666 1.00 76.00 376 THR A C 1
ATOM 2936 O O . THR A 1 376 ? 24.868 32.847 -9.610 1.00 76.00 376 THR A O 1
ATOM 2939 N N . LEU A 1 377 ? 23.003 32.563 -10.806 1.00 75.25 377 LEU A N 1
ATOM 2940 C CA . LEU A 1 377 ? 23.557 33.173 -12.023 1.00 75.25 377 LEU A CA 1
ATOM 2941 C C . LEU A 1 377 ? 24.002 34.628 -11.791 1.00 75.25 377 LEU A C 1
ATOM 2943 O O . LEU A 1 377 ? 24.991 35.075 -12.366 1.00 75.25 377 LEU A O 1
ATOM 2947 N N . ARG A 1 378 ? 23.303 35.359 -10.913 1.00 72.12 378 ARG A N 1
ATOM 2948 C CA . ARG A 1 378 ? 23.676 36.723 -10.525 1.00 72.12 378 ARG A CA 1
ATOM 2949 C C . ARG A 1 378 ? 25.079 36.772 -9.923 1.00 72.12 378 ARG A C 1
ATOM 2951 O O . ARG A 1 378 ? 25.820 37.693 -10.254 1.00 72.12 378 ARG A O 1
ATOM 2958 N N . GLU A 1 379 ? 25.451 35.782 -9.108 1.00 72.94 379 GLU A N 1
ATOM 2959 C CA . GLU A 1 379 ? 26.804 35.696 -8.550 1.00 72.94 379 GLU A CA 1
ATOM 2960 C C . GLU A 1 379 ? 27.844 35.561 -9.664 1.00 72.94 379 GLU A C 1
ATOM 2962 O O . GLU A 1 379 ? 28.796 36.320 -9.725 1.00 72.94 379 GLU A O 1
ATOM 2967 N N . HIS A 1 380 ? 27.611 34.689 -10.638 1.00 74.19 380 HIS A N 1
ATOM 2968 C CA . HIS A 1 380 ? 28.545 34.489 -11.747 1.00 74.19 380 HIS A CA 1
ATOM 2969 C C . HIS A 1 380 ? 28.623 35.636 -12.770 1.00 74.19 380 HIS A C 1
ATOM 2971 O O . HIS A 1 380 ? 29.560 35.675 -13.576 1.00 74.19 380 HIS A O 1
ATOM 2977 N N . LEU A 1 381 ? 27.628 36.527 -12.795 1.00 72.62 381 LEU A N 1
ATOM 2978 C CA . LEU A 1 381 ? 27.562 37.650 -13.733 1.00 72.62 381 LEU A CA 1
ATOM 2979 C C . LEU A 1 381 ? 28.004 38.979 -13.118 1.00 72.62 381 LEU A C 1
ATOM 2981 O O . LEU A 1 381 ? 28.594 39.788 -13.832 1.00 72.62 381 LEU A O 1
ATOM 2985 N N . TYR A 1 382 ? 27.711 39.207 -11.835 1.00 72.69 382 TYR A N 1
ATOM 2986 C CA . TYR A 1 382 ? 27.840 40.524 -11.208 1.00 72.69 382 TYR A CA 1
ATOM 2987 C C . TYR A 1 382 ? 28.554 40.520 -9.843 1.00 72.69 382 TYR A C 1
ATOM 2989 O O . TYR A 1 382 ? 29.043 41.573 -9.447 1.00 72.69 382 TYR A O 1
ATOM 2997 N N . ASP A 1 383 ? 28.635 39.391 -9.120 1.00 62.19 383 ASP A N 1
ATOM 2998 C CA . ASP A 1 383 ? 29.255 39.313 -7.781 1.00 62.19 383 ASP A CA 1
ATOM 2999 C C . ASP A 1 383 ? 30.554 38.486 -7.845 1.00 62.19 383 ASP A C 1
ATOM 3001 O O . ASP A 1 383 ? 30.544 37.258 -7.856 1.00 62.19 383 ASP A O 1
ATOM 3005 N N . THR A 1 384 ? 31.707 39.153 -7.919 1.00 60.78 384 THR A N 1
ATOM 3006 C CA . THR A 1 384 ? 33.011 38.578 -8.326 1.00 60.78 384 THR A CA 1
ATOM 3007 C C . THR A 1 384 ? 33.626 37.539 -7.373 1.00 60.78 384 THR A C 1
ATOM 3009 O O . THR A 1 384 ? 34.787 37.165 -7.525 1.00 60.78 384 THR A O 1
ATOM 3012 N N . LYS A 1 385 ? 32.866 37.012 -6.408 1.00 65.94 385 LYS A N 1
ATOM 3013 C CA . LYS A 1 385 ? 33.297 35.933 -5.501 1.00 65.94 385 LYS A CA 1
ATOM 3014 C C . LYS A 1 385 ? 33.437 34.573 -6.191 1.00 65.94 385 LYS A C 1
ATOM 3016 O O . LYS A 1 385 ? 34.051 33.672 -5.624 1.00 65.94 385 LYS A O 1
ATOM 3021 N N . LYS A 1 386 ? 32.864 34.405 -7.386 1.00 68.31 386 LYS A N 1
ATOM 3022 C CA . LYS A 1 386 ? 32.945 33.178 -8.192 1.00 68.31 386 LYS A CA 1
ATOM 3023 C C . LYS A 1 386 ? 33.524 33.465 -9.570 1.00 68.31 386 LYS A C 1
ATOM 3025 O O . LYS A 1 386 ? 33.361 34.556 -10.111 1.00 68.31 386 LYS A O 1
ATOM 3030 N N . SER A 1 387 ? 34.182 32.462 -10.149 1.00 77.00 387 SER A N 1
ATOM 3031 C CA . SER A 1 387 ? 34.751 32.570 -11.491 1.00 77.00 387 SER A CA 1
ATOM 3032 C C . SER A 1 387 ? 33.665 32.931 -12.519 1.00 77.00 387 SER A C 1
ATOM 3034 O O . SER A 1 387 ? 32.598 32.298 -12.527 1.00 77.00 387 SER A O 1
ATOM 3036 N N . PRO A 1 388 ? 33.915 33.926 -13.392 1.00 75.25 388 PRO A N 1
ATOM 3037 C CA . PRO A 1 388 ? 32.966 34.317 -14.423 1.00 75.25 388 PRO A CA 1
ATOM 3038 C C . PRO A 1 388 ? 32.687 33.163 -15.384 1.00 75.25 388 PRO A C 1
ATOM 3040 O O . PRO A 1 388 ? 33.604 32.479 -15.837 1.00 75.25 388 PRO A O 1
ATOM 3043 N N . LEU A 1 389 ? 31.418 32.979 -15.746 1.00 80.44 389 LEU A N 1
ATOM 3044 C CA . LEU A 1 389 ? 31.040 31.946 -16.710 1.00 80.44 389 LEU A CA 1
ATOM 3045 C C . LEU A 1 389 ? 31.517 32.325 -18.125 1.00 80.44 389 LEU A C 1
ATOM 3047 O O . LEU A 1 389 ? 31.252 33.458 -18.554 1.00 80.44 389 LEU A O 1
ATOM 3051 N N . PRO A 1 390 ? 32.151 31.404 -18.878 1.00 85.19 390 PRO A N 1
ATOM 3052 C CA . PRO A 1 390 ? 32.447 31.580 -20.295 1.00 85.19 390 PRO A CA 1
ATOM 3053 C C . PRO A 1 390 ? 31.190 31.878 -21.116 1.00 85.19 390 PRO A C 1
ATOM 3055 O O . PRO A 1 390 ? 30.103 31.381 -20.822 1.00 85.19 390 PRO A O 1
ATOM 3058 N N . TRP A 1 391 ? 31.344 32.635 -22.204 1.00 79.06 391 TRP A N 1
ATOM 3059 C CA . TRP A 1 391 ? 30.227 33.079 -23.050 1.00 79.06 391 TRP A CA 1
ATOM 3060 C C . TRP A 1 391 ? 29.314 31.939 -23.532 1.00 79.06 391 TRP A C 1
ATOM 3062 O O . TRP A 1 391 ? 28.092 32.070 -23.503 1.00 79.06 391 TRP A O 1
ATOM 3072 N N . ARG A 1 392 ? 29.891 30.786 -23.896 1.00 82.06 392 ARG A N 1
ATOM 3073 C CA . ARG A 1 392 ? 29.125 29.596 -24.308 1.00 82.06 392 ARG A CA 1
ATOM 3074 C C . ARG A 1 392 ? 28.195 29.088 -23.200 1.00 82.06 392 ARG A C 1
ATOM 3076 O O . ARG A 1 392 ? 27.020 28.871 -23.456 1.00 82.06 392 ARG A O 1
ATOM 3083 N N . GLN A 1 393 ? 28.680 29.011 -21.960 1.00 80.00 393 GLN A N 1
ATOM 3084 C CA . GLN A 1 393 ? 27.856 28.597 -20.820 1.00 80.00 393 GLN A CA 1
ATOM 3085 C C . GLN A 1 393 ? 26.750 29.614 -20.510 1.00 80.00 393 GLN A C 1
ATOM 3087 O O . GLN A 1 393 ? 25.657 29.225 -20.116 1.00 80.00 393 GLN A O 1
ATOM 3092 N N . ARG A 1 394 ? 26.986 30.915 -20.735 1.00 80.25 394 ARG A N 1
ATOM 3093 C CA . ARG A 1 394 ? 25.939 31.944 -20.584 1.00 80.25 394 ARG A CA 1
ATOM 3094 C C . ARG A 1 394 ? 24.812 31.769 -21.606 1.00 80.25 394 ARG A C 1
ATOM 3096 O O . ARG A 1 394 ? 23.645 31.892 -21.245 1.00 80.25 394 ARG A O 1
ATOM 3103 N N . LEU A 1 395 ? 25.157 31.457 -22.856 1.00 78.75 395 LEU A N 1
ATOM 3104 C CA . LEU A 1 395 ? 24.191 31.150 -23.916 1.00 78.75 395 LEU A CA 1
ATOM 3105 C C . LEU A 1 395 ? 23.385 29.886 -23.601 1.00 78.75 395 LEU A C 1
ATOM 3107 O O . LEU A 1 395 ? 22.166 29.884 -23.763 1.00 78.75 395 LEU A O 1
ATOM 3111 N N . ASP A 1 396 ? 24.041 28.837 -23.110 1.00 77.81 396 ASP A N 1
ATOM 3112 C CA . ASP A 1 396 ? 23.361 27.598 -22.728 1.00 77.81 396 ASP A CA 1
ATOM 3113 C C . ASP A 1 396 ? 22.413 27.819 -21.544 1.00 77.81 396 ASP A C 1
ATOM 3115 O O . ASP A 1 396 ? 21.263 27.385 -21.593 1.00 77.81 396 ASP A O 1
ATOM 3119 N N . LEU A 1 397 ? 22.831 28.588 -20.533 1.00 76.94 397 LEU A N 1
ATOM 3120 C CA . LEU A 1 397 ? 21.963 28.984 -19.422 1.00 76.94 397 LEU A CA 1
ATOM 3121 C C . LEU A 1 397 ? 20.765 29.810 -19.896 1.00 76.94 397 LEU A C 1
ATOM 3123 O O . LEU A 1 397 ? 19.651 29.567 -19.441 1.00 76.94 397 LEU A O 1
ATOM 3127 N N . HIS A 1 398 ? 20.958 30.733 -20.842 1.00 78.00 398 HIS A N 1
ATOM 3128 C CA . HIS A 1 398 ? 19.852 31.489 -21.425 1.00 78.00 398 HIS A CA 1
ATOM 3129 C C . HIS A 1 398 ? 18.830 30.559 -22.092 1.00 78.00 398 HIS A C 1
ATOM 3131 O O . HIS A 1 398 ? 17.644 30.653 -21.783 1.00 78.00 398 HIS A O 1
ATOM 3137 N N . ARG A 1 399 ? 19.286 29.606 -22.921 1.00 76.94 399 ARG A N 1
ATOM 3138 C CA . ARG A 1 399 ? 18.425 28.604 -23.581 1.00 76.94 399 ARG A CA 1
ATOM 3139 C C . ARG A 1 399 ? 17.716 27.698 -22.572 1.00 76.94 399 ARG A C 1
ATOM 3141 O O . ARG A 1 399 ? 16.543 27.371 -22.761 1.00 76.94 399 ARG A O 1
ATOM 3148 N N . CYS A 1 400 ? 18.402 27.295 -21.503 1.00 70.81 400 CYS A N 1
ATOM 3149 C CA . CYS A 1 400 ? 17.817 26.503 -20.423 1.00 70.81 400 CYS A CA 1
ATOM 3150 C C . CYS A 1 400 ? 16.702 27.263 -19.696 1.00 70.81 400 CYS A C 1
ATOM 3152 O O . CYS A 1 400 ? 15.643 26.677 -19.460 1.00 70.81 400 CYS A O 1
ATOM 3154 N N . SER A 1 401 ? 16.904 28.555 -19.419 1.00 72.62 401 SER A N 1
ATOM 3155 C CA . SER A 1 401 ? 15.896 29.430 -18.811 1.00 72.62 401 SER A CA 1
ATOM 3156 C C . SER A 1 401 ? 14.683 29.636 -19.716 1.00 72.62 401 SER A C 1
ATOM 3158 O O . SER A 1 401 ? 13.557 29.561 -19.234 1.00 72.62 401 SER A O 1
ATOM 3160 N N . THR A 1 402 ? 14.872 29.825 -21.030 1.00 74.62 402 THR A N 1
ATOM 3161 C CA . THR A 1 402 ? 13.738 29.961 -21.967 1.00 74.62 402 THR A CA 1
ATOM 3162 C C . THR A 1 402 ? 12.900 28.685 -22.020 1.00 74.62 402 THR A C 1
ATOM 3164 O O . THR A 1 402 ? 11.676 28.754 -22.038 1.00 74.62 402 THR A O 1
ATOM 3167 N N . ARG A 1 403 ? 13.545 27.509 -21.999 1.00 70.44 403 ARG A N 1
ATOM 3168 C CA . ARG A 1 403 ? 12.853 26.209 -21.965 1.00 70.44 403 ARG A CA 1
ATOM 3169 C C . ARG A 1 403 ? 12.074 25.993 -20.668 1.00 70.44 403 ARG A C 1
ATOM 3171 O O . ARG A 1 403 ? 10.941 25.531 -20.723 1.00 70.44 403 ARG A O 1
ATOM 3178 N N . ALA A 1 404 ? 12.658 26.356 -19.524 1.00 66.38 404 ALA A N 1
ATOM 3179 C CA . ALA A 1 404 ? 11.972 26.284 -18.235 1.00 66.38 404 ALA A CA 1
ATOM 3180 C C . ALA A 1 404 ? 10.749 27.218 -18.190 1.00 66.38 404 ALA A C 1
ATOM 3182 O O . ALA A 1 404 ? 9.680 26.803 -17.757 1.00 66.38 404 ALA A O 1
ATOM 3183 N N . ALA A 1 405 ? 10.888 28.449 -18.696 1.00 67.81 405 ALA A N 1
ATOM 3184 C CA . ALA A 1 405 ? 9.797 29.422 -18.754 1.00 67.81 405 ALA A CA 1
ATOM 3185 C C . ALA A 1 405 ? 8.665 28.986 -19.696 1.00 67.81 405 ALA A C 1
ATOM 3187 O O . ALA A 1 405 ? 7.499 29.119 -19.344 1.00 67.81 405 ALA A O 1
ATOM 3188 N N . LEU A 1 406 ? 8.997 28.410 -20.859 1.00 63.31 406 LEU A N 1
ATOM 3189 C CA . LEU A 1 406 ? 8.009 27.799 -21.752 1.00 63.31 406 LEU A CA 1
ATOM 3190 C C . LEU A 1 406 ? 7.252 26.676 -21.035 1.00 63.31 406 LEU A C 1
ATOM 3192 O O . LEU A 1 406 ? 6.029 26.675 -21.052 1.00 63.31 406 LEU A O 1
ATOM 3196 N N . SER A 1 407 ? 7.950 25.769 -20.346 1.00 59.22 407 SER A N 1
ATOM 3197 C CA . SER A 1 407 ? 7.308 24.688 -19.583 1.00 59.22 407 SER A CA 1
ATOM 3198 C C . SER A 1 407 ? 6.358 25.198 -18.498 1.00 59.22 407 SER A C 1
ATOM 3200 O O . SER A 1 407 ? 5.351 24.554 -18.244 1.00 59.22 407 SER A O 1
ATOM 3202 N N . ALA A 1 408 ? 6.665 26.333 -17.868 1.00 57.16 408 ALA A N 1
ATOM 3203 C CA . ALA A 1 408 ? 5.813 26.942 -16.850 1.00 57.16 408 ALA A CA 1
ATOM 3204 C C . ALA A 1 408 ? 4.601 27.700 -17.428 1.00 57.16 408 ALA A C 1
ATOM 3206 O O . ALA A 1 408 ? 3.694 28.030 -16.679 1.00 57.16 408 ALA A O 1
ATOM 3207 N N . HIS A 1 409 ? 4.589 28.002 -18.732 1.00 49.41 409 HIS A N 1
ATOM 3208 C CA . HIS A 1 409 ? 3.489 28.710 -19.401 1.00 49.41 409 HIS A CA 1
ATOM 3209 C C . HIS A 1 409 ? 2.421 27.766 -19.984 1.00 49.41 409 HIS A C 1
ATOM 3211 O O . HIS A 1 409 ? 1.332 28.216 -20.323 1.00 49.41 409 HIS A O 1
ATOM 3217 N N . TRP A 1 410 ? 2.741 26.474 -20.126 1.00 36.84 410 TRP A N 1
ATOM 3218 C CA . TRP A 1 410 ? 1.865 25.440 -20.698 1.00 36.84 410 TRP A CA 1
ATOM 3219 C C . TRP A 1 410 ? 1.294 24.458 -19.651 1.00 36.84 410 TRP A C 1
ATOM 3221 O O . TRP A 1 410 ? 0.672 23.466 -20.034 1.00 36.84 410 TRP A O 1
ATOM 3231 N N . CYS A 1 411 ? 1.495 24.722 -18.358 1.00 35.84 411 CYS A N 1
ATOM 3232 C CA . CYS A 1 411 ? 0.799 24.073 -17.240 1.00 35.84 411 CYS A CA 1
ATOM 3233 C C . CYS A 1 411 ? -0.133 25.081 -16.579 1.00 35.84 411 CYS A C 1
ATOM 3235 O O . CYS A 1 411 ? -1.197 24.634 -16.098 1.00 35.84 411 CYS A O 1
#

InterPro domains:
  IPR000719 Protein kinase domain [PS50011] (296-411)
  IPR001245 Serine-threonine/tyrosine-protein kinase, catalytic domain [PF07714] (301-387)
  IPR011009 Protein kinase-like domain superfamily [SSF56112] (301-402)
  IPR045272 Receptor-like protein kinase ANXUR1/2-like [PTHR34590] (1-230)

pLDDT: mean 71.4, std 20.91, range [19.11, 98.19]

Organism: NCBI:txid191504

Foldseek 3Di:
DDKDKFPFKDKDKDQADFFKKKKKFKDQQDDDPPDHQVLAFKWKAKPQFTPGHRDRQVVVCVVVVHRMDMKIKIAGGDPSMIMMMIGFDPPDPPHMHMTDDIDMGHDHPLDQPDDCDDDDFQDRDDDHDDNRKMKIWQAKAFALAAWDALVQLVRRSDTHHYQQVFWDDDQSADKDFADPQKDFAADPVQDCNLDGPRLLRMFGASDDDPVVLVVDAGDGHGDDDPPWDKDPCQQPSGDGGDIDGPDDDDDDDDDDDDDDDDDRRPPDDDGPGRSMGIIITIIHGDCPDPDPQPFVPPWDFQDDDPLATWTFTAGPVRATKIKGKGQLVDPVNVVVLVCCCVLLVPDDDPLDWHFSDWDDPPSITITITHDDPQHDPCCLPPNVPDDHDPPVVVVVNVVSVVVSVVSSVVD

Secondary structure (DSSP, 8-state):
---EEESS-EEEEEE--SEEEEEEEEE----BTTB-GGG--EEEEETTEEEEEEE-HHHHHHHHT-S-EEEEEEEEE-SSEEEEEEEE-SSSTT--EEESEEEEEE---SSSS-PPPPPBTTB-------TT-EEEEEEEEETTS--B-GGGSTTT---BEESGGGEESS---EEEE--TTEEEE-BTTB-GGGS-HHHHTEEEE--S-HHHHTT---EE-----TTS---GGGGG-S-PPEEEETT---------------SS---SSS---B-EEEEEEEE-S--SS---S--EEEEEEEEEETTEEEEEEE-TTS-EEEEEEE-TT-HHHHHHHHHHHHHHHH---TTS--EEEEEEETTEEEEEEE--TT--HHHHHH-TTSPPPPHHHHHHHHHHHHHHHHHHH--